Protein AF-0000000069194574 (afdb_homodimer)

Radius of gyration: 30.0 Å; Cα contacts (8 Å, |Δi|>4): 817; chains: 2; bounding box: 83×85×66 Å

InterPro domains:
  IPR000195 Rab-GAP-TBC domain [PF00566] (133-353)
  IPR000195 Rab-GAP-TBC domain [PS50086] (54-331)
  IPR000195 Rab-GAP-TBC domain [SM00164] (48-356)
  IPR035969 Rab-GAP-TBC domain superfamily [SSF47923] (28-289)
  IPR035969 Rab-GAP-TBC domain superfamily [SSF47923] (267-379)

Structure (mmCIF, N/CA/C/O backbone):
data_AF-0000000069194574-model_v1
#
loop_
_entity.id
_entity.type
_entity.pdbx_description
1 polymer 'Chromosome undetermined scaffold_12, whole genome shotgun sequence'
#
loop_
_atom_site.group_PDB
_atom_site.id
_atom_site.type_symbol
_atom_site.label_atom_id
_atom_site.label_alt_id
_atom_site.label_comp_id
_atom_site.label_asym_id
_atom_site.label_entity_id
_atom_site.label_seq_id
_atom_site.pdbx_PDB_ins_code
_atom_site.Cartn_x
_atom_site.Cartn_y
_atom_site.Cartn_z
_atom_site.occupancy
_atom_site.B_iso_or_equiv
_atom_site.auth_seq_id
_atom_site.auth_comp_id
_atom_site.auth_asym_id
_atom_site.auth_atom_id
_atom_site.pdbx_PDB_model_num
ATOM 1 N N . MET A 1 1 ? 27.797 -35.656 -23.984 1 40.84 1 MET A N 1
ATOM 2 C CA . MET A 1 1 ? 26.359 -35.844 -23.844 1 40.84 1 MET A CA 1
ATOM 3 C C . MET A 1 1 ? 25.844 -35.219 -22.547 1 40.84 1 MET A C 1
ATOM 5 O O . MET A 1 1 ? 26.391 -35.5 -21.469 1 40.84 1 MET A O 1
ATOM 9 N N . GLU A 1 2 ? 25.234 -34.125 -22.578 1 57.44 2 GLU A N 1
ATOM 10 C CA . GLU A 1 2 ? 24.891 -33.406 -21.359 1 57.44 2 GLU A CA 1
ATOM 11 C C . GLU A 1 2 ? 24.094 -34.312 -20.406 1 57.44 2 GLU A C 1
ATOM 13 O O . GLU A 1 2 ? 23.188 -35.031 -20.828 1 57.44 2 GLU A O 1
ATOM 18 N N . SER A 1 3 ? 24.688 -34.656 -19.375 1 69.81 3 SER A N 1
ATOM 19 C CA . SER A 1 3 ? 24.141 -35.562 -18.375 1 69.81 3 SER A CA 1
ATOM 20 C C . SER A 1 3 ? 22.766 -35.125 -17.906 1 69.81 3 SER A C 1
ATOM 22 O O . SER A 1 3 ? 22.469 -33.906 -17.922 1 69.81 3 SER A O 1
ATOM 24 N N . LEU A 1 4 ? 21.891 -36.125 -17.906 1 79.75 4 LEU A N 1
ATOM 25 C CA . LEU A 1 4 ? 20.531 -35.906 -17.453 1 79.75 4 LEU A CA 1
ATOM 26 C C . LEU A 1 4 ? 20.516 -35.281 -16.047 1 79.75 4 LEU A C 1
ATOM 28 O O . LEU A 1 4 ? 21.359 -35.625 -15.219 1 79.75 4 LEU A O 1
ATOM 32 N N . PHE A 1 5 ? 19.688 -34.312 -15.906 1 86.44 5 PHE A N 1
ATOM 33 C CA . PHE A 1 5 ? 19.484 -33.75 -14.578 1 86.44 5 PHE A CA 1
ATOM 34 C C . PHE A 1 5 ? 19.141 -34.844 -13.578 1 86.44 5 PHE A C 1
ATOM 36 O O . PHE A 1 5 ? 18.234 -35.656 -13.82 1 86.44 5 PHE A O 1
ATOM 43 N N . SER A 1 6 ? 19.859 -34.906 -12.586 1 87.88 6 SER A N 1
ATOM 44 C CA . SER A 1 6 ? 19.719 -36 -11.625 1 87.88 6 SER A CA 1
ATOM 45 C C . SER A 1 6 ? 18.484 -35.781 -10.734 1 87.88 6 SER A C 1
ATOM 47 O O . SER A 1 6 ? 18.234 -34.688 -10.258 1 87.88 6 SER A O 1
ATOM 49 N N . LEU A 1 7 ? 17.719 -36.906 -10.539 1 92.56 7 LEU A N 1
ATOM 50 C CA . LEU A 1 7 ? 16.562 -36.875 -9.656 1 92.56 7 LEU A CA 1
ATOM 51 C C . LEU A 1 7 ? 16.859 -37.594 -8.344 1 92.56 7 LEU A C 1
ATOM 53 O O . LEU A 1 7 ? 15.953 -37.906 -7.59 1 92.56 7 LEU A O 1
ATOM 57 N N . GLU A 1 8 ? 18.141 -37.75 -8.055 1 91.12 8 GLU A N 1
ATOM 58 C CA . GLU A 1 8 ? 18.578 -38.531 -6.902 1 91.12 8 GLU A CA 1
ATOM 59 C C . GLU A 1 8 ? 18.109 -37.906 -5.598 1 91.12 8 GLU A C 1
ATOM 61 O O . GLU A 1 8 ? 17.797 -38.625 -4.637 1 91.12 8 GLU A O 1
ATOM 66 N N . TYR A 1 9 ? 18.047 -36.625 -5.562 1 91.56 9 TYR A N 1
ATOM 67 C CA . TYR A 1 9 ? 17.656 -35.938 -4.336 1 91.56 9 TYR A CA 1
ATOM 68 C C . TYR A 1 9 ? 16.203 -36.25 -3.986 1 91.56 9 TYR A C 1
ATOM 70 O O . TYR A 1 9 ? 15.828 -36.25 -2.811 1 91.56 9 TYR A O 1
ATOM 78 N N . LEU A 1 10 ? 15.336 -36.531 -4.973 1 93.81 10 LEU A N 1
ATOM 79 C CA . LEU A 1 10 ? 13.945 -36.906 -4.75 1 93.81 10 LEU A CA 1
ATOM 80 C C . LEU A 1 10 ? 13.828 -38.375 -4.371 1 93.81 10 LEU A C 1
ATOM 82 O O . LEU A 1 10 ? 13.109 -38.75 -3.436 1 93.81 10 LEU A O 1
ATOM 86 N N . ILE A 1 11 ? 14.594 -39.188 -5.098 1 93.5 11 ILE A N 1
ATOM 87 C CA . ILE A 1 11 ? 14.555 -40.625 -4.902 1 93.5 11 ILE A CA 1
ATOM 88 C C . ILE A 1 11 ? 15.055 -40.969 -3.498 1 93.5 11 ILE A C 1
ATOM 90 O O . ILE A 1 11 ? 14.508 -41.844 -2.84 1 93.5 11 ILE A O 1
ATOM 94 N N . GLN A 1 12 ? 16.031 -40.281 -3.078 1 93.38 12 GLN A N 1
ATOM 95 C CA . GLN A 1 12 ? 16.578 -40.5 -1.747 1 93.38 12 GLN A CA 1
ATOM 96 C C . GLN A 1 12 ? 15.547 -40.219 -0.664 1 93.38 12 GLN A C 1
ATOM 98 O O . GLN A 1 12 ? 15.469 -40.938 0.334 1 93.38 12 GLN A O 1
ATOM 103 N N . GLN A 1 13 ? 14.781 -39.156 -0.83 1 93.75 13 GLN A N 1
ATOM 104 C CA . GLN A 1 13 ? 13.734 -38.844 0.132 1 93.75 13 GLN A CA 1
ATOM 105 C C . GLN A 1 13 ? 12.656 -39.906 0.159 1 93.75 13 GLN A C 1
ATOM 107 O O . GLN A 1 13 ? 12.133 -40.25 1.224 1 93.75 13 GLN A O 1
ATOM 112 N N . LEU A 1 14 ? 12.297 -40.406 -1.01 1 92.31 14 LEU A N 1
ATOM 113 C CA . LEU A 1 14 ? 11.289 -41.438 -1.124 1 92.31 14 LEU A CA 1
ATOM 114 C C . LEU A 1 14 ? 11.711 -42.688 -0.363 1 92.31 14 LEU A C 1
ATOM 116 O O . LEU A 1 14 ? 10.883 -43.375 0.26 1 92.31 14 LEU A O 1
ATOM 120 N N . ASN A 1 15 ? 12.953 -42.906 -0.351 1 91.38 15 ASN A N 1
ATOM 121 C CA . ASN A 1 15 ? 13.469 -44.156 0.242 1 91.38 15 ASN A CA 1
ATOM 122 C C . ASN A 1 15 ? 13.734 -43.969 1.735 1 91.38 15 ASN A C 1
ATOM 124 O O . ASN A 1 15 ? 13.797 -44.969 2.473 1 91.38 15 ASN A O 1
ATOM 128 N N . THR A 1 16 ? 13.922 -42.781 2.221 1 91.81 16 THR A N 1
ATOM 129 C CA . THR A 1 16 ? 14.344 -42.594 3.6 1 91.81 16 THR A CA 1
ATOM 130 C C . THR A 1 16 ? 13.164 -42.156 4.473 1 91.81 16 THR A C 1
ATOM 132 O O . THR A 1 16 ? 13.148 -42.438 5.676 1 91.81 16 THR A O 1
ATOM 135 N N . LYS A 1 17 ? 12.188 -41.562 3.934 1 90.88 17 LYS A N 1
ATOM 136 C CA . LYS A 1 17 ? 11.062 -41.031 4.715 1 90.88 17 LYS A CA 1
ATOM 137 C C . LYS A 1 17 ? 9.914 -42.031 4.742 1 90.88 17 LYS A C 1
ATOM 139 O O . LYS A 1 17 ? 9.656 -42.719 3.752 1 90.88 17 LYS A O 1
ATOM 144 N N . PRO A 1 18 ? 9.32 -42.156 5.895 1 91.12 18 PRO A N 1
ATOM 145 C CA . PRO A 1 18 ? 8.117 -43 5.961 1 91.12 18 PRO A CA 1
ATOM 146 C C . PRO A 1 18 ? 6.906 -42.344 5.293 1 91.12 18 PRO A C 1
ATOM 148 O O . PRO A 1 18 ? 6.387 -41.344 5.785 1 91.12 18 PRO A O 1
ATOM 151 N N . ILE A 1 19 ? 6.559 -42.844 4.156 1 92.5 19 ILE A N 1
ATOM 152 C CA . ILE A 1 19 ? 5.445 -42.312 3.381 1 92.5 19 ILE A CA 1
ATOM 153 C C . ILE A 1 19 ? 4.34 -43.344 3.268 1 92.5 19 ILE A C 1
ATOM 155 O O . ILE A 1 19 ? 4.617 -44.531 3.1 1 92.5 19 ILE A O 1
ATOM 159 N N . ALA A 1 20 ? 3.102 -42.875 3.438 1 89.5 20 ALA A N 1
ATOM 160 C CA . ALA A 1 20 ? 1.942 -43.75 3.324 1 89.5 20 ALA A CA 1
ATOM 161 C C . ALA A 1 20 ? 1.9 -44.438 1.96 1 89.5 20 ALA A C 1
ATOM 163 O O . ALA A 1 20 ? 2.316 -43.844 0.956 1 89.5 20 ALA A O 1
ATOM 164 N N . GLY A 1 21 ? 1.299 -45.594 1.903 1 86.94 21 GLY A N 1
ATOM 165 C CA . GLY A 1 21 ? 1.332 -46.438 0.724 1 86.94 21 GLY A CA 1
ATOM 166 C C . GLY A 1 21 ? 0.741 -45.781 -0.506 1 86.94 21 GLY A C 1
ATOM 167 O O . GLY A 1 21 ? 1.364 -45.781 -1.569 1 86.94 21 GLY A O 1
ATOM 168 N N . ASN A 1 22 ? -0.413 -45.25 -0.417 1 89.19 22 ASN A N 1
ATOM 169 C CA . ASN A 1 22 ? -1.075 -44.625 -1.559 1 89.19 22 ASN A CA 1
ATOM 170 C C . ASN A 1 22 ? -0.296 -43.406 -2.066 1 89.19 22 ASN A C 1
ATOM 172 O O . ASN A 1 22 ? -0.173 -43.219 -3.275 1 89.19 22 ASN A O 1
ATOM 176 N N . THR A 1 23 ? 0.214 -42.688 -1.137 1 93.06 23 THR A N 1
ATOM 177 C CA . THR A 1 23 ? 1.013 -41.5 -1.486 1 93.06 23 THR A CA 1
ATOM 178 C C . THR A 1 23 ? 2.334 -41.938 -2.127 1 93.06 23 THR A C 1
ATOM 180 O O . THR A 1 23 ? 2.799 -41.281 -3.074 1 93.06 23 THR A O 1
ATOM 183 N N . ARG A 1 24 ? 2.893 -43 -1.628 1 94.19 24 ARG A N 1
ATOM 184 C CA . ARG A 1 24 ? 4.145 -43.5 -2.176 1 94.19 24 ARG A CA 1
ATOM 185 C C . ARG A 1 24 ? 3.971 -43.938 -3.627 1 94.19 24 ARG A C 1
ATOM 187 O O . ARG A 1 24 ? 4.82 -43.656 -4.473 1 94.19 24 ARG A O 1
ATOM 194 N N . SER A 1 25 ? 2.877 -44.594 -3.832 1 94.62 25 SER A N 1
ATOM 195 C CA . SER A 1 25 ? 2.592 -45.062 -5.191 1 94.62 25 SER A CA 1
ATOM 196 C C . SER A 1 25 ? 2.457 -43.875 -6.145 1 94.62 25 SER A C 1
ATOM 198 O O . SER A 1 25 ? 2.926 -43.938 -7.285 1 94.62 25 SER A O 1
ATOM 200 N N . SER A 1 26 ? 1.81 -42.875 -5.688 1 95.31 26 SER A N 1
ATOM 201 C CA . SER A 1 26 ? 1.639 -41.656 -6.5 1 95.31 26 SER A CA 1
ATOM 202 C C . SER A 1 26 ? 2.98 -41 -6.801 1 95.31 26 SER A C 1
ATOM 204 O O . SER A 1 26 ? 3.238 -40.594 -7.938 1 95.31 26 SER A O 1
ATOM 206 N N . ILE A 1 27 ? 3.795 -40.938 -5.828 1 96.62 27 ILE A N 1
ATOM 207 C CA . ILE A 1 27 ? 5.109 -40.344 -5.98 1 96.62 27 ILE A CA 1
ATOM 208 C C . ILE A 1 27 ? 5.941 -41.125 -6.977 1 96.62 27 ILE A C 1
ATOM 210 O O . ILE A 1 27 ? 6.637 -40.562 -7.82 1 96.62 27 ILE A O 1
ATOM 214 N N . GLU A 1 28 ? 5.836 -42.438 -6.871 1 96.25 28 GLU A N 1
ATOM 215 C CA . GLU A 1 28 ? 6.574 -43.281 -7.781 1 96.25 28 GLU A CA 1
ATOM 216 C C . GLU A 1 28 ? 6.133 -43.062 -9.227 1 96.25 28 GLU A C 1
ATOM 218 O O . GLU A 1 28 ? 6.953 -43.125 -10.148 1 96.25 28 GLU A O 1
ATOM 223 N N . LYS A 1 29 ? 4.879 -42.875 -9.375 1 96.81 29 LYS A N 1
ATOM 224 C CA . LYS A 1 29 ? 4.367 -42.594 -10.711 1 96.81 29 LYS A CA 1
ATOM 225 C C . LYS A 1 29 ? 4.941 -41.281 -11.258 1 96.81 29 LYS A C 1
ATOM 227 O O . LYS A 1 29 ? 5.309 -41.219 -12.438 1 96.81 29 LYS A O 1
ATOM 232 N N . PHE A 1 30 ? 4.992 -40.25 -10.43 1 97.44 30 PHE A N 1
ATOM 233 C CA . PHE A 1 30 ? 5.59 -39 -10.836 1 97.44 30 PHE A CA 1
ATOM 234 C C . PHE A 1 30 ? 7.043 -39.188 -11.25 1 97.44 30 PHE A C 1
ATOM 236 O O . PHE A 1 30 ? 7.469 -38.688 -12.297 1 97.44 30 PHE A O 1
ATOM 243 N N . LEU A 1 31 ? 7.781 -39.938 -10.422 1 96.38 31 LEU A N 1
ATOM 244 C CA . LEU A 1 31 ? 9.211 -40.125 -10.648 1 96.38 31 LEU A CA 1
ATOM 245 C C . LEU A 1 31 ? 9.445 -40.938 -11.914 1 96.38 31 LEU A C 1
ATOM 247 O O . LEU A 1 31 ? 10.438 -40.719 -12.625 1 96.38 31 LEU A O 1
ATOM 251 N N . GLU A 1 32 ? 8.555 -41.875 -12.141 1 96.31 32 GLU A N 1
ATOM 252 C CA . GLU A 1 32 ? 8.664 -42.656 -13.359 1 96.31 32 GLU A CA 1
ATOM 253 C C . GLU A 1 32 ? 8.531 -41.781 -14.602 1 96.31 32 GLU A C 1
ATOM 255 O O . GLU A 1 32 ? 9.273 -41.969 -15.57 1 96.31 32 GLU A O 1
ATOM 260 N N . ILE A 1 33 ? 7.605 -40.875 -14.57 1 96.88 33 ILE A N 1
ATOM 261 C CA . ILE A 1 33 ? 7.387 -39.969 -15.688 1 96.88 33 ILE A CA 1
ATOM 262 C C . ILE A 1 33 ? 8.578 -39.031 -15.82 1 96.88 33 ILE A C 1
ATOM 264 O O . ILE A 1 33 ? 9.07 -38.781 -16.922 1 96.88 33 ILE A O 1
ATOM 268 N N . LEU A 1 34 ? 9.094 -38.5 -14.711 1 95.94 34 LEU A N 1
ATOM 269 C CA . LEU A 1 34 ? 10.141 -37.5 -14.688 1 95.94 34 LEU A CA 1
ATOM 270 C C . LEU A 1 34 ? 11.5 -38.094 -15.023 1 95.94 34 LEU A C 1
ATOM 272 O O . LEU A 1 34 ? 12.422 -37.375 -15.406 1 95.94 34 LEU A O 1
ATOM 276 N N . ASP A 1 35 ? 11.641 -39.375 -14.844 1 93.94 35 ASP A N 1
ATOM 277 C CA . ASP A 1 35 ? 12.922 -40.031 -15.039 1 93.94 35 ASP A CA 1
ATOM 278 C C . ASP A 1 35 ? 13.195 -40.281 -16.516 1 93.94 35 ASP A C 1
ATOM 280 O O . ASP A 1 35 ? 14.32 -40.625 -16.906 1 93.94 35 ASP A O 1
ATOM 284 N N . LYS A 1 36 ? 12.273 -40.031 -17.328 1 94.19 36 LYS A N 1
ATOM 285 C CA . LYS A 1 36 ? 12.469 -40.219 -18.766 1 94.19 36 LYS A CA 1
ATOM 286 C C . LYS A 1 36 ? 13.281 -39.062 -19.359 1 94.19 36 LYS A C 1
ATOM 288 O O . LYS A 1 36 ? 13.195 -37.938 -18.875 1 94.19 36 LYS A O 1
ATOM 293 N N . PRO A 1 37 ? 14.062 -39.406 -20.391 1 93.44 37 PRO A N 1
ATOM 294 C CA . PRO A 1 37 ? 14.828 -38.344 -21.031 1 93.44 37 PRO A CA 1
ATOM 295 C C . PRO A 1 37 ? 13.93 -37.281 -21.656 1 93.44 37 PRO A C 1
ATOM 297 O O . PRO A 1 37 ? 14.242 -36.062 -21.578 1 93.44 37 PRO A O 1
ATOM 300 N N . LYS A 1 38 ? 12.898 -37.719 -22.234 1 95.12 38 LYS A N 1
ATOM 301 C CA . LYS A 1 38 ? 11.859 -36.812 -22.719 1 95.12 38 LYS A CA 1
ATOM 302 C C . LYS A 1 38 ? 10.555 -37 -21.953 1 95.12 38 LYS A C 1
ATOM 304 O O . LYS A 1 38 ? 9.883 -38.031 -22.125 1 95.12 38 LYS A O 1
ATOM 309 N N . ILE A 1 39 ? 10.203 -36 -21.281 1 96.44 39 ILE A N 1
ATOM 310 C CA . ILE A 1 39 ? 9.07 -36.125 -20.375 1 96.44 39 ILE A CA 1
ATOM 311 C C . ILE A 1 39 ? 7.766 -36 -21.156 1 96.44 39 ILE A C 1
ATOM 313 O O . ILE A 1 39 ? 7.629 -35.094 -22.016 1 96.44 39 ILE A O 1
ATOM 317 N N . ASN A 1 40 ? 6.867 -36.875 -20.938 1 96.56 40 ASN A N 1
ATOM 318 C CA . ASN A 1 40 ? 5.512 -36.781 -21.469 1 96.56 40 ASN A CA 1
ATOM 319 C C . ASN A 1 40 ? 4.656 -35.812 -20.656 1 96.56 40 ASN A C 1
ATOM 321 O O . ASN A 1 40 ? 4.062 -36.219 -19.656 1 96.56 40 ASN A O 1
ATOM 325 N N . LEU A 1 41 ? 4.473 -34.688 -21.141 1 96.38 41 LEU A N 1
ATOM 326 C CA . LEU A 1 41 ? 3.787 -33.625 -20.406 1 96.38 41 LEU A CA 1
ATOM 327 C C . LEU A 1 41 ? 2.311 -33.969 -20.219 1 96.38 41 LEU A C 1
ATOM 329 O O . LEU A 1 41 ? 1.703 -33.562 -19.219 1 96.38 41 LEU A O 1
ATOM 333 N N . ASN A 1 42 ? 1.74 -34.656 -21.141 1 96.06 42 ASN A N 1
ATOM 334 C CA . ASN A 1 42 ? 0.336 -35.031 -21.016 1 96.06 42 ASN A CA 1
ATOM 335 C C . ASN A 1 42 ? 0.107 -35.969 -19.828 1 96.06 42 ASN A C 1
ATOM 337 O O . ASN A 1 42 ? -0.859 -35.812 -19.078 1 96.06 42 ASN A O 1
ATOM 341 N N . GLU A 1 43 ? 0.996 -36.875 -19.75 1 96.62 43 GLU A N 1
ATOM 342 C CA . GLU A 1 43 ? 0.902 -37.812 -18.609 1 96.62 43 GLU A CA 1
ATOM 343 C C . GLU A 1 43 ? 1.14 -37.062 -17.297 1 96.62 43 GLU A C 1
ATOM 345 O O . GLU A 1 43 ? 0.49 -37.375 -16.281 1 96.62 43 GLU A O 1
ATOM 350 N N . LEU A 1 44 ? 2.059 -36.188 -17.312 1 97.69 44 LEU A N 1
ATOM 351 C CA . LEU A 1 44 ? 2.363 -35.438 -16.125 1 97.69 44 LEU A CA 1
ATOM 352 C C . LEU A 1 44 ? 1.169 -34.562 -15.703 1 97.69 44 LEU A C 1
ATOM 354 O O . LEU A 1 44 ? 0.858 -34.469 -14.516 1 97.69 44 LEU A O 1
ATOM 358 N N . LYS A 1 45 ? 0.515 -33.969 -16.672 1 97.19 45 LYS A N 1
ATOM 359 C CA . LYS A 1 45 ? -0.668 -33.156 -16.422 1 97.19 45 LYS A CA 1
ATOM 360 C C . LYS A 1 45 ? -1.786 -33.969 -15.797 1 97.19 45 LYS A C 1
ATOM 362 O O . LYS A 1 45 ? -2.408 -33.562 -14.812 1 97.19 45 LYS A O 1
ATOM 367 N N . LYS A 1 46 ? -1.994 -35.125 -16.328 1 95.56 46 LYS A N 1
ATOM 368 C CA . LYS A 1 46 ? -3.043 -36 -15.828 1 95.56 46 LYS A CA 1
ATOM 369 C C . LYS A 1 46 ? -2.789 -36.375 -14.367 1 95.56 46 LYS A C 1
ATOM 371 O O . LYS A 1 46 ? -3.711 -36.375 -13.555 1 95.56 46 LYS A O 1
ATOM 376 N N . LEU A 1 47 ? -1.593 -36.688 -14.125 1 96.06 47 LEU A N 1
ATOM 377 C CA . LEU A 1 47 ? -1.236 -37.094 -12.773 1 96.06 47 LEU A CA 1
ATOM 378 C C . LEU A 1 47 ? -1.326 -35.906 -11.812 1 96.06 47 LEU A C 1
ATOM 380 O O . LEU A 1 47 ? -1.777 -36.031 -10.68 1 96.06 47 LEU A O 1
ATOM 384 N N . SER A 1 48 ? -0.872 -34.719 -12.219 1 97.19 48 SER A N 1
ATOM 385 C CA . SER A 1 48 ? -0.829 -33.531 -11.383 1 97.19 48 SER A CA 1
ATOM 386 C C . SER A 1 48 ? -2.232 -33.031 -11.07 1 97.19 48 SER A C 1
ATOM 388 O O . SER A 1 48 ? -2.447 -32.375 -10.055 1 97.19 48 SER A O 1
ATOM 390 N N . ASN A 1 49 ? -3.174 -33.281 -11.977 1 94.94 49 ASN A N 1
ATOM 391 C CA . ASN A 1 49 ? -4.555 -32.875 -11.781 1 94.94 49 ASN A CA 1
ATOM 392 C C . ASN A 1 49 ? -5.125 -33.406 -10.469 1 94.94 49 ASN A C 1
ATOM 394 O O . ASN A 1 49 ? -6.031 -32.812 -9.891 1 94.94 49 ASN A O 1
ATOM 398 N N . GLN A 1 50 ? -4.543 -34.5 -10.023 1 90.31 50 GLN A N 1
ATOM 399 C CA . GLN A 1 50 ? -5.012 -35.125 -8.789 1 90.31 50 GLN A CA 1
ATOM 400 C C . GLN A 1 50 ? -4.27 -34.562 -7.574 1 90.31 50 GLN A C 1
ATOM 402 O O . GLN A 1 50 ? -4.602 -34.906 -6.434 1 90.31 50 GLN A O 1
ATOM 407 N N . GLY A 1 51 ? -3.346 -33.781 -7.812 1 94.56 51 GLY A N 1
ATOM 408 C CA . GLY A 1 51 ? -2.547 -33.219 -6.734 1 94.56 51 GLY A CA 1
ATOM 409 C C . GLY A 1 51 ? -1.137 -33.75 -6.684 1 94.56 51 GLY A C 1
ATOM 410 O O . GLY A 1 51 ? -0.919 -34.938 -6.98 1 94.56 51 GLY A O 1
ATOM 411 N N . VAL A 1 52 ? -0.203 -32.969 -6.336 1 97.25 52 VAL A N 1
ATOM 412 C CA . VAL A 1 52 ? 1.186 -33.375 -6.164 1 97.25 52 VAL A CA 1
ATOM 413 C C . VAL A 1 52 ? 1.48 -33.594 -4.68 1 97.25 52 VAL A C 1
ATOM 415 O O . VAL A 1 52 ? 1.275 -32.688 -3.863 1 97.25 52 VAL A O 1
ATOM 418 N N . PRO A 1 53 ? 1.915 -34.75 -4.352 1 95.44 53 PRO A N 1
ATOM 419 C CA . PRO A 1 53 ? 2.188 -35.031 -2.939 1 95.44 53 PRO A CA 1
ATOM 420 C C . PRO A 1 53 ? 3.248 -34.094 -2.352 1 95.44 53 PRO A C 1
ATOM 422 O O . PRO A 1 53 ? 4.242 -33.812 -3.016 1 95.44 53 PRO A O 1
ATOM 425 N N . ASP A 1 54 ? 3.059 -33.688 -1.123 1 92.69 54 ASP A N 1
ATOM 426 C CA . ASP A 1 54 ? 3.945 -32.75 -0.454 1 92.69 54 ASP A CA 1
ATOM 427 C C . ASP A 1 54 ? 4.98 -33.469 0.404 1 92.69 54 ASP A C 1
ATOM 429 O O . ASP A 1 54 ? 5.879 -32.844 0.967 1 92.69 54 ASP A O 1
ATOM 433 N N . ASP A 1 55 ? 4.922 -34.719 0.413 1 92.81 55 ASP A N 1
ATOM 434 C CA . ASP A 1 55 ? 5.777 -35.531 1.281 1 92.81 55 ASP A CA 1
ATOM 435 C C . ASP A 1 55 ? 7.234 -35.469 0.833 1 92.81 55 ASP A C 1
ATOM 437 O O . ASP A 1 55 ? 8.148 -35.625 1.646 1 92.81 55 ASP A O 1
ATOM 441 N N . ILE A 1 56 ? 7.371 -35.281 -0.424 1 93.25 56 ILE A N 1
ATOM 442 C CA . ILE A 1 56 ? 8.719 -35.125 -0.961 1 93.25 56 ILE A CA 1
ATOM 443 C C . ILE A 1 56 ? 8.977 -33.688 -1.346 1 93.25 56 ILE A C 1
ATOM 445 O O . ILE A 1 56 ? 8.32 -33.156 -2.242 1 93.25 56 ILE A O 1
ATOM 449 N N . LYS A 1 57 ? 10 -33.156 -0.706 1 93.12 57 LYS A N 1
ATOM 450 C CA . LYS A 1 57 ? 10.328 -31.75 -0.975 1 93.12 57 LYS A CA 1
ATOM 451 C C . LYS A 1 57 ? 11.016 -31.609 -2.328 1 93.12 57 LYS A C 1
ATOM 453 O O . LYS A 1 57 ? 11.961 -32.344 -2.633 1 93.12 57 LYS A O 1
ATOM 458 N N . GLY A 1 58 ? 10.469 -30.766 -3.117 1 94.81 58 GLY A N 1
ATOM 459 C CA . GLY A 1 58 ? 11.078 -30.5 -4.414 1 94.81 58 GLY A CA 1
ATOM 460 C C . GLY A 1 58 ? 10.281 -31.062 -5.57 1 94.81 58 GLY A C 1
ATOM 461 O O . GLY A 1 58 ? 10.461 -30.641 -6.719 1 94.81 58 GLY A O 1
ATOM 462 N N . LEU A 1 59 ? 9.492 -32.094 -5.273 1 96.81 59 LEU A N 1
ATOM 463 C CA . LEU A 1 59 ? 8.711 -32.719 -6.34 1 96.81 59 LEU A CA 1
ATOM 464 C C . LEU A 1 59 ? 7.777 -31.703 -6.988 1 96.81 59 LEU A C 1
ATOM 466 O O . LEU A 1 59 ? 7.77 -31.562 -8.211 1 96.81 59 LEU A O 1
ATOM 470 N N . ARG A 1 60 ? 6.996 -30.984 -6.191 1 97.5 60 ARG A N 1
ATOM 471 C CA . ARG A 1 60 ? 6.059 -29.984 -6.703 1 97.5 60 ARG A CA 1
ATOM 472 C C . ARG A 1 60 ? 6.789 -28.891 -7.465 1 97.5 60 ARG A C 1
ATOM 474 O O . ARG A 1 60 ? 6.297 -28.406 -8.484 1 97.5 60 ARG A O 1
ATOM 481 N N . SER A 1 61 ? 7.922 -28.453 -6.945 1 97.25 61 SER A N 1
ATOM 482 C CA . SER A 1 61 ? 8.742 -27.438 -7.605 1 97.25 61 SER A CA 1
ATOM 483 C C . SER A 1 61 ? 9.07 -27.844 -9.039 1 97.25 61 SER A C 1
ATOM 485 O O . SER A 1 61 ? 8.883 -27.062 -9.969 1 97.25 61 SER A O 1
ATOM 487 N N . LEU A 1 62 ? 9.531 -29.031 -9.156 1 96.69 62 LEU A N 1
ATOM 488 C CA . LEU A 1 62 ? 9.906 -29.547 -10.469 1 96.69 62 LEU A CA 1
ATOM 489 C C . LEU A 1 62 ? 8.68 -29.672 -11.375 1 96.69 62 LEU A C 1
ATOM 491 O O . LEU A 1 62 ? 8.727 -29.281 -12.539 1 96.69 62 LEU A O 1
ATOM 495 N N . VAL A 1 63 ? 7.617 -30.203 -10.852 1 97.88 63 VAL A N 1
ATOM 496 C CA . VAL A 1 63 ? 6.387 -30.422 -11.609 1 97.88 63 VAL A CA 1
ATOM 497 C C . VAL A 1 63 ? 5.852 -29.078 -12.109 1 97.88 63 VAL A C 1
ATOM 499 O O . VAL A 1 63 ? 5.508 -28.938 -13.289 1 97.88 63 VAL A O 1
ATOM 502 N N . TRP A 1 64 ? 5.812 -28.031 -11.258 1 98.19 64 TRP A N 1
ATOM 503 C CA . TRP A 1 64 ? 5.305 -26.719 -11.641 1 98.19 64 TRP A CA 1
ATOM 504 C C . TRP A 1 64 ? 6.176 -26.094 -12.719 1 98.19 64 TRP A C 1
ATOM 506 O O . TRP A 1 64 ? 5.664 -25.484 -13.664 1 98.19 64 TRP A O 1
ATOM 516 N N . LYS A 1 65 ? 7.461 -26.219 -12.602 1 97.62 65 LYS A N 1
ATOM 517 C CA . LYS A 1 65 ? 8.375 -25.672 -13.586 1 97.62 65 LYS A CA 1
ATOM 518 C C . LYS A 1 65 ? 8.148 -26.281 -14.961 1 97.62 65 LYS A C 1
ATOM 520 O O . LYS A 1 65 ? 8.289 -25.609 -15.984 1 97.62 65 LYS A O 1
ATOM 525 N N . LEU A 1 66 ? 7.785 -27.531 -14.953 1 97.56 66 LEU A N 1
ATOM 526 C CA . LEU A 1 66 ? 7.5 -28.219 -16.203 1 97.56 66 LEU A CA 1
ATOM 527 C C . LEU A 1 66 ? 6.137 -27.828 -16.75 1 97.56 66 LEU A C 1
ATOM 529 O O . LEU A 1 66 ? 6 -27.531 -17.938 1 97.56 66 LEU A O 1
ATOM 533 N N . LEU A 1 67 ? 5.156 -27.797 -15.914 1 97.06 67 LEU A N 1
ATOM 534 C CA . LEU A 1 67 ? 3.795 -27.5 -16.344 1 97.06 67 LEU A CA 1
ATOM 535 C C . LEU A 1 67 ? 3.684 -26.062 -16.844 1 97.06 67 LEU A C 1
ATOM 537 O O . LEU A 1 67 ? 2.871 -25.781 -17.734 1 97.06 67 LEU A O 1
ATOM 541 N N . LEU A 1 68 ? 4.504 -25.156 -16.328 1 96.06 68 LEU A N 1
ATOM 542 C CA . LEU A 1 68 ? 4.488 -23.75 -16.734 1 96.06 68 LEU A CA 1
ATOM 543 C C . LEU A 1 68 ? 5.332 -23.547 -17.984 1 96.06 68 LEU A C 1
ATOM 545 O O . LEU A 1 68 ? 5.301 -22.469 -18.594 1 96.06 68 LEU A O 1
ATOM 549 N N . GLY A 1 69 ? 6.078 -24.531 -18.359 1 94.69 69 GLY A N 1
ATOM 550 C CA . GLY A 1 69 ? 6.891 -24.438 -19.562 1 94.69 69 GLY A CA 1
ATOM 551 C C . GLY A 1 69 ? 8.227 -23.75 -19.328 1 94.69 69 GLY A C 1
ATOM 552 O O . GLY A 1 69 ? 8.898 -23.359 -20.281 1 94.69 69 GLY A O 1
ATOM 553 N N . TYR A 1 70 ? 8.523 -23.5 -18.062 1 96.38 70 TYR A N 1
ATOM 554 C CA . TYR A 1 70 ? 9.836 -22.969 -17.719 1 96.38 70 TYR A CA 1
ATOM 555 C C . TYR A 1 70 ? 10.945 -23.953 -18.078 1 96.38 70 TYR A C 1
ATOM 557 O O . TYR A 1 70 ? 11.945 -23.562 -18.703 1 96.38 70 TYR A O 1
ATOM 565 N N . LEU A 1 71 ? 10.781 -25.219 -17.656 1 96.75 71 LEU A N 1
ATOM 566 C CA . LEU A 1 71 ? 11.688 -26.281 -18.062 1 96.75 71 LEU A CA 1
ATOM 567 C C . LEU A 1 71 ? 11.141 -27.031 -19.281 1 96.75 71 LEU A C 1
ATOM 569 O O . LEU A 1 71 ? 9.953 -27.328 -19.344 1 96.75 71 LEU A O 1
ATOM 573 N N . PRO A 1 72 ? 12 -27.281 -20.234 1 96.38 72 PRO A N 1
ATOM 574 C CA . PRO A 1 72 ? 11.555 -28.062 -21.406 1 96.38 72 PRO A CA 1
ATOM 575 C C . PRO A 1 72 ? 11.328 -29.531 -21.078 1 96.38 72 PRO A C 1
ATOM 577 O O . PRO A 1 72 ? 11.805 -30.016 -20.047 1 96.38 72 PRO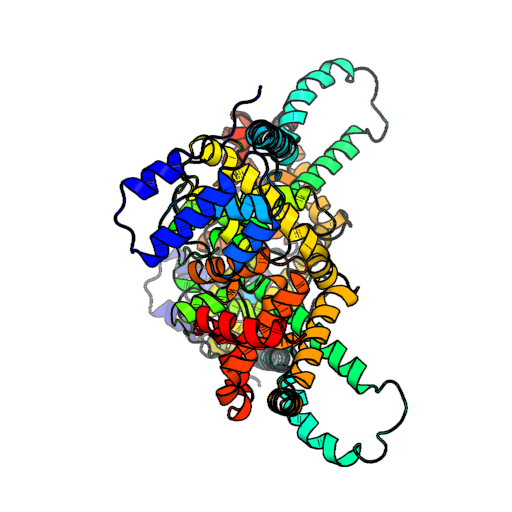 A O 1
ATOM 580 N N . ALA A 1 73 ? 10.602 -30.234 -21.969 1 96.19 73 ALA A N 1
ATOM 581 C CA . ALA A 1 73 ? 10.336 -31.656 -21.781 1 96.19 73 ALA A CA 1
ATOM 582 C C . ALA A 1 73 ? 11.625 -32.469 -21.875 1 96.19 73 ALA A C 1
ATOM 584 O O . ALA A 1 73 ? 11.727 -33.531 -21.281 1 96.19 73 ALA A O 1
ATOM 585 N N . ASP A 1 74 ? 12.609 -31.891 -22.594 1 95.44 74 ASP A N 1
ATOM 586 C CA . ASP A 1 74 ? 13.898 -32.562 -22.75 1 95.44 74 ASP A CA 1
ATOM 587 C C . ASP A 1 74 ? 14.781 -32.312 -21.516 1 95.44 74 ASP A C 1
ATOM 589 O O . ASP A 1 74 ? 15.344 -31.25 -21.344 1 95.44 74 ASP A O 1
ATOM 593 N N . ARG A 1 75 ? 14.969 -33.344 -20.75 1 94.31 75 ARG A N 1
ATOM 594 C CA . ARG A 1 75 ? 15.68 -33.25 -19.484 1 94.31 75 ARG A CA 1
ATOM 595 C C . ARG A 1 75 ? 17.141 -32.906 -19.688 1 94.31 75 ARG A C 1
ATOM 597 O O . ARG A 1 75 ? 17.812 -32.406 -18.781 1 94.31 75 ARG A O 1
ATOM 604 N N . THR A 1 76 ? 17.719 -33.156 -20.828 1 92.81 76 THR A N 1
ATOM 605 C CA . THR A 1 76 ? 19.125 -32.875 -21.109 1 92.81 76 THR A CA 1
ATOM 606 C C . THR A 1 76 ? 19.359 -31.359 -21.172 1 92.81 76 THR A C 1
ATOM 608 O O . THR A 1 76 ? 20.5 -30.906 -21.078 1 92.81 76 THR A O 1
ATOM 611 N N . LYS A 1 77 ? 18.312 -30.625 -21.281 1 95.06 77 LYS A N 1
ATOM 612 C CA . LYS A 1 77 ? 18.438 -29.188 -21.484 1 95.06 77 LYS A CA 1
ATOM 613 C C . LYS A 1 77 ? 18.188 -28.438 -20.172 1 95.06 77 LYS A C 1
ATOM 615 O O . LYS A 1 77 ? 18.297 -27.203 -20.125 1 95.06 77 LYS A O 1
ATOM 620 N N . TRP A 1 78 ? 17.891 -29.125 -19.125 1 95.12 78 TRP A N 1
ATOM 621 C CA . TRP A 1 78 ? 17.484 -28.5 -17.875 1 95.12 78 TRP A CA 1
ATOM 622 C C . TRP A 1 78 ? 18.625 -27.656 -17.297 1 95.12 78 TRP A C 1
ATOM 624 O O . TRP A 1 78 ? 18.422 -26.5 -16.938 1 95.12 78 TRP A O 1
ATOM 634 N N . ASN A 1 79 ? 19.812 -28.234 -17.188 1 93.56 79 ASN A N 1
ATOM 635 C CA . ASN A 1 79 ? 20.953 -27.531 -16.609 1 93.56 79 ASN A CA 1
ATOM 636 C C . ASN A 1 79 ? 21.281 -26.25 -17.375 1 93.56 79 ASN A C 1
ATOM 638 O O . ASN A 1 79 ? 21.5 -25.203 -16.766 1 93.56 79 ASN A O 1
ATOM 642 N N . SER A 1 80 ? 21.312 -26.406 -18.656 1 94.5 80 SER A N 1
ATOM 643 C CA . SER A 1 80 ? 21.641 -25.25 -19.484 1 94.5 80 SER A CA 1
ATOM 644 C C . SER A 1 80 ? 20.562 -24.188 -19.375 1 94.5 80 SER A C 1
ATOM 646 O O . SER A 1 80 ? 20.859 -22.984 -19.344 1 94.5 80 SER A O 1
ATOM 648 N N . THR A 1 81 ? 19.281 -24.578 -19.344 1 95.81 81 THR A N 1
ATOM 649 C CA . THR A 1 81 ? 18.156 -23.656 -19.234 1 95.81 81 THR A CA 1
ATOM 650 C C . THR A 1 81 ? 18.234 -22.891 -17.922 1 95.81 81 THR A C 1
ATOM 652 O O . THR A 1 81 ? 18.078 -21.656 -17.891 1 95.81 81 THR A O 1
ATOM 655 N N . ILE A 1 82 ? 18.484 -23.547 -16.859 1 95.69 82 ILE A N 1
ATOM 656 C CA . ILE A 1 82 ? 18.547 -22.953 -15.523 1 95.69 82 ILE A CA 1
ATOM 657 C C . ILE A 1 82 ? 19.688 -21.953 -15.445 1 95.69 82 ILE A C 1
ATOM 659 O O . ILE A 1 82 ? 19.516 -20.828 -14.977 1 95.69 82 ILE A O 1
ATOM 663 N N . LYS A 1 83 ? 20.844 -22.344 -15.906 1 95.12 83 LYS A N 1
ATOM 664 C CA . LYS A 1 83 ? 22.031 -21.469 -15.859 1 95.12 83 LYS A CA 1
ATOM 665 C C . LYS A 1 83 ? 21.812 -20.219 -16.688 1 95.12 83 LYS A C 1
ATOM 667 O O . LYS A 1 83 ? 22.172 -19.109 -16.266 1 95.12 83 LYS A O 1
ATOM 672 N N . THR A 1 84 ? 21.25 -20.438 -17.859 1 96.69 84 THR A N 1
ATOM 673 C CA . THR A 1 84 ? 20.969 -19.312 -18.734 1 96.69 84 THR A CA 1
ATOM 674 C C . THR A 1 84 ? 19.984 -18.344 -18.062 1 96.69 84 THR A C 1
ATOM 676 O O . THR A 1 84 ? 20.172 -17.125 -18.125 1 96.69 84 THR A O 1
ATOM 679 N N . ASN A 1 85 ? 18.969 -18.859 -17.5 1 96.69 85 ASN A N 1
ATOM 680 C CA . ASN A 1 85 ? 17.953 -18.031 -16.844 1 96.69 85 ASN A CA 1
ATOM 681 C C . ASN A 1 85 ? 18.547 -17.297 -15.641 1 96.69 85 ASN A C 1
ATOM 683 O O . ASN A 1 85 ? 18.172 -16.156 -15.367 1 96.69 85 ASN A O 1
ATOM 687 N N . ILE A 1 86 ? 19.469 -17.922 -14.906 1 96.44 86 ILE A N 1
ATOM 688 C CA . ILE A 1 86 ? 20.156 -17.25 -13.805 1 96.44 86 ILE A CA 1
ATOM 689 C C . ILE A 1 86 ? 20.922 -16.047 -14.328 1 96.44 86 ILE A C 1
ATOM 691 O O . ILE A 1 86 ? 20.828 -14.953 -13.758 1 96.44 86 ILE A O 1
ATOM 695 N N . GLU A 1 87 ? 21.562 -16.25 -15.398 1 96.62 87 GLU A N 1
ATOM 696 C CA . GLU A 1 87 ? 22.391 -15.188 -15.969 1 96.62 87 GLU A CA 1
ATOM 697 C C . GLU A 1 87 ? 21.531 -14.023 -16.469 1 96.62 87 GLU A C 1
ATOM 699 O O . GLU A 1 87 ? 21.859 -12.859 -16.234 1 96.62 87 GLU A O 1
ATOM 704 N N . ILE A 1 88 ? 20.484 -14.383 -17.125 1 97.25 88 ILE A N 1
ATOM 705 C CA . ILE A 1 88 ? 19.594 -13.352 -17.656 1 97.25 88 ILE A CA 1
ATOM 706 C C . ILE A 1 88 ? 19 -12.547 -16.5 1 97.25 88 ILE A C 1
ATOM 708 O O . ILE A 1 88 ? 18.969 -11.312 -16.562 1 97.25 88 ILE A O 1
ATOM 712 N N . TYR A 1 89 ? 18.547 -13.211 -15.508 1 96.75 89 TYR A N 1
ATOM 713 C CA . TYR A 1 89 ? 17.938 -12.539 -14.359 1 96.75 89 TYR A CA 1
ATOM 714 C C . TYR A 1 89 ? 18.953 -11.641 -13.656 1 96.75 89 TYR A C 1
ATOM 716 O O . TYR A 1 89 ? 18.609 -10.523 -13.25 1 96.75 89 TYR A O 1
ATOM 724 N N . GLU A 1 90 ? 20.141 -12.148 -13.477 1 94.62 90 GLU A N 1
ATOM 725 C CA . GLU A 1 90 ? 21.188 -11.344 -12.852 1 94.62 90 GLU A CA 1
ATOM 726 C C . GLU A 1 90 ? 21.469 -10.094 -13.672 1 94.62 90 GLU A C 1
ATOM 728 O O . GLU A 1 90 ? 21.75 -9.031 -13.109 1 94.62 90 GLU A O 1
ATOM 733 N N . GLN A 1 91 ? 21.422 -10.219 -14.922 1 95.31 91 GLN A N 1
ATOM 734 C CA . GLN A 1 91 ? 21.609 -9.062 -15.789 1 95.31 91 GLN A CA 1
ATOM 735 C C . GLN A 1 91 ? 20.484 -8.039 -15.586 1 95.31 91 GLN A C 1
ATOM 737 O O . GLN A 1 91 ? 20.734 -6.836 -15.555 1 95.31 91 GLN A O 1
ATOM 742 N N . PHE A 1 92 ? 19.266 -8.586 -15.484 1 95.31 92 PHE A N 1
ATOM 743 C CA . PHE A 1 92 ? 18.141 -7.691 -15.195 1 95.31 92 PHE A CA 1
ATOM 744 C C . PHE A 1 92 ? 18.375 -6.938 -13.891 1 95.31 92 PHE A C 1
ATOM 746 O O . PHE A 1 92 ? 18.188 -5.723 -13.828 1 95.31 92 PHE A O 1
ATOM 753 N N . CYS A 1 93 ? 18.797 -7.645 -12.852 1 93.62 93 CYS A N 1
ATOM 754 C CA . CYS A 1 93 ? 19.031 -7.039 -11.547 1 93.62 93 CYS A CA 1
ATOM 755 C C . CYS A 1 93 ? 20.109 -5.965 -11.633 1 93.62 93 CYS A C 1
ATOM 757 O O . CYS A 1 93 ? 19.938 -4.871 -11.094 1 93.62 93 CYS A O 1
ATOM 759 N N . ASN A 1 94 ? 21.125 -6.223 -12.352 1 90.62 94 ASN A N 1
ATOM 760 C CA . ASN A 1 94 ? 22.219 -5.277 -12.484 1 90.62 94 ASN A CA 1
ATOM 761 C C . ASN A 1 94 ? 21.797 -4.031 -13.266 1 90.62 94 ASN A C 1
ATOM 763 O O . ASN A 1 94 ? 22.188 -2.916 -12.914 1 90.62 94 ASN A O 1
ATOM 767 N N . ASP A 1 95 ? 20.984 -4.203 -14.211 1 89.12 95 ASP A N 1
ATOM 768 C CA . ASP A 1 95 ? 20.594 -3.105 -15.094 1 89.12 95 ASP A CA 1
ATOM 769 C C . ASP A 1 95 ? 19.516 -2.242 -14.438 1 89.12 95 ASP A C 1
ATOM 771 O O . ASP A 1 95 ? 19.516 -1.02 -14.594 1 89.12 95 ASP A O 1
ATOM 775 N N . LEU A 1 96 ? 18.688 -2.91 -13.703 1 89.38 96 LEU A N 1
ATOM 776 C CA . LEU A 1 96 ? 17.484 -2.195 -13.312 1 89.38 96 LEU A CA 1
ATOM 777 C C . LEU A 1 96 ? 17.562 -1.741 -11.859 1 89.38 96 LEU A C 1
ATOM 779 O O . LEU A 1 96 ? 16.875 -0.808 -11.453 1 89.38 96 LEU A O 1
ATOM 783 N N . ILE A 1 97 ? 18.234 -2.391 -11.023 1 84.12 97 ILE A N 1
ATOM 784 C CA . ILE A 1 97 ? 18.312 -2.02 -9.617 1 84.12 97 ILE A CA 1
ATOM 785 C C . ILE A 1 97 ? 19.562 -1.185 -9.375 1 84.12 97 ILE A C 1
ATOM 787 O O . ILE A 1 97 ? 19.516 -0.153 -8.703 1 84.12 97 ILE A O 1
ATOM 791 N N . LYS A 1 98 ? 20.625 -1.718 -9.773 1 64 98 LYS A N 1
ATOM 792 C CA . LYS A 1 98 ? 21.875 -0.997 -9.539 1 64 98 LYS A CA 1
ATOM 793 C C . LYS A 1 98 ? 21.875 0.346 -10.266 1 64 98 LYS A C 1
ATOM 795 O O . LYS A 1 98 ? 21.609 0.408 -11.469 1 64 98 LYS A O 1
ATOM 800 N N . SER A 1 99 ? 21.344 1.347 -9.516 1 54.28 99 SER A N 1
ATOM 801 C CA . SER A 1 99 ? 21.094 2.711 -9.969 1 54.28 99 SER A CA 1
ATOM 802 C C . SER A 1 99 ? 22.125 3.137 -11.016 1 54.28 99 SER A C 1
ATOM 804 O O . SER A 1 99 ? 23.297 2.793 -10.906 1 54.28 99 SER A O 1
ATOM 806 N N . LYS A 1 100 ? 21.516 3.506 -12.234 1 49.91 100 LYS A N 1
ATOM 807 C CA . LYS A 1 100 ? 22.25 4.359 -13.156 1 49.91 100 LYS A CA 1
ATOM 808 C C . LYS A 1 100 ? 23.062 5.414 -12.391 1 49.91 100 LYS A C 1
ATOM 810 O O . LYS A 1 100 ? 24.094 5.887 -12.883 1 49.91 100 LYS A O 1
ATOM 815 N N . LEU A 1 101 ? 22.422 5.852 -11.328 1 50.34 101 LEU A N 1
ATOM 816 C CA . LEU A 1 101 ? 23.141 6.887 -10.586 1 50.34 101 LEU A CA 1
ATOM 817 C C . LEU A 1 101 ? 24.531 6.406 -10.172 1 50.34 101 LEU A C 1
ATOM 819 O O . LEU A 1 101 ? 25.5 7.148 -10.281 1 50.34 101 LEU A O 1
ATOM 823 N N . GLN A 1 102 ? 24.531 5.117 -9.688 1 51.34 102 GLN A N 1
ATOM 824 C CA . GLN A 1 102 ? 25.859 4.656 -9.32 1 51.34 102 GLN A CA 1
ATOM 825 C C . GLN A 1 102 ? 26.766 4.559 -10.555 1 51.34 102 GLN A C 1
ATOM 827 O O . GLN A 1 102 ? 27.953 4.879 -10.484 1 51.34 102 GLN A O 1
ATOM 832 N N . LYS A 1 103 ? 26.109 4.055 -11.617 1 49.03 103 LYS A N 1
ATOM 833 C CA . LYS A 1 103 ? 26.938 3.93 -12.812 1 49.03 103 LYS A CA 1
ATOM 834 C C . LYS A 1 103 ? 27.344 5.301 -13.352 1 49.03 103 LYS A C 1
ATOM 836 O O . LYS A 1 103 ? 28.469 5.496 -13.789 1 49.03 103 LYS A O 1
ATOM 841 N N . GLN A 1 104 ? 26.375 6.16 -13.625 1 45.34 104 GLN A N 1
ATOM 842 C CA . GLN A 1 104 ? 26.75 7.453 -14.195 1 45.34 104 GLN A CA 1
ATOM 843 C C . GLN A 1 104 ? 27.75 8.18 -13.297 1 45.34 104 GLN A C 1
ATOM 845 O O . GLN A 1 104 ? 28.562 8.977 -13.773 1 45.34 104 GLN A O 1
ATOM 850 N N . MET A 1 105 ? 27.594 8.039 -11.961 1 43.44 105 MET A N 1
ATOM 851 C CA . MET A 1 105 ? 28.609 8.609 -11.086 1 43.44 105 MET A CA 1
ATOM 852 C C . MET A 1 105 ? 29.984 8.008 -11.391 1 43.44 105 MET A C 1
ATOM 854 O O . MET A 1 105 ? 31 8.703 -11.312 1 43.44 105 MET A O 1
ATOM 858 N N . THR A 1 106 ? 29.953 6.703 -11.617 1 41.16 106 THR A N 1
ATOM 859 C CA . THR A 1 106 ? 31.25 6.145 -11.984 1 41.16 106 THR A CA 1
ATOM 860 C C . THR A 1 106 ? 31.656 6.605 -13.375 1 41.16 106 THR A C 1
ATOM 862 O O . THR A 1 106 ? 32.844 6.832 -13.641 1 41.16 106 THR A O 1
ATOM 865 N N . GLU A 1 107 ? 30.719 6.711 -14.211 1 40.12 107 GLU A N 1
ATOM 866 C CA . GLU A 1 107 ? 31.156 7.078 -15.555 1 40.12 107 GLU A CA 1
ATOM 867 C C . GLU A 1 107 ? 31.344 8.586 -15.68 1 40.12 107 GLU A C 1
ATOM 869 O O . GLU A 1 107 ? 32.031 9.055 -16.594 1 40.12 107 GLU A O 1
ATOM 874 N N . SER A 1 108 ? 30.578 9.398 -15.023 1 37.34 108 SER A N 1
ATOM 875 C CA . SER A 1 108 ? 30.844 10.828 -15.172 1 37.34 108 SER A CA 1
ATOM 876 C C . SER A 1 108 ? 32.25 11.18 -14.664 1 37.34 108 SER A C 1
ATOM 878 O O . SER A 1 108 ? 32.812 12.219 -15.031 1 37.34 108 SER A O 1
ATOM 880 N N . ASN A 1 109 ? 32.781 10.539 -13.68 1 35.53 109 ASN A N 1
ATOM 881 C CA . ASN A 1 109 ? 34.188 10.844 -13.461 1 35.53 109 ASN A CA 1
ATOM 882 C C . ASN A 1 109 ? 35 10.68 -14.742 1 35.53 109 ASN A C 1
ATOM 884 O O . ASN A 1 109 ? 36.031 11.328 -14.914 1 35.53 109 ASN A O 1
ATOM 888 N N . GLU A 1 110 ? 34.688 9.805 -15.625 1 34.12 110 GLU A N 1
ATOM 889 C CA . GLU A 1 110 ? 35.562 9.688 -16.797 1 34.12 110 GLU A CA 1
ATOM 890 C C . GLU A 1 110 ? 35.281 10.789 -17.812 1 34.12 110 GLU A C 1
ATOM 892 O O . GLU A 1 110 ? 36.188 11.297 -18.469 1 34.12 110 GLU A O 1
ATOM 897 N N . TYR A 1 111 ? 33.969 11.234 -18.078 1 32.03 111 TYR A N 1
ATOM 898 C CA . TYR A 1 111 ? 33.812 12.164 -19.188 1 32.03 111 TYR A CA 1
ATOM 899 C C . TYR A 1 111 ? 34.062 13.602 -18.734 1 32.03 111 TYR A C 1
ATOM 901 O O . TYR A 1 111 ? 34 14.531 -19.547 1 32.03 111 TYR A O 1
ATOM 909 N N . GLU A 1 112 ? 33.969 14.078 -17.5 1 34.78 112 GLU A N 1
ATOM 910 C CA . GLU A 1 112 ? 34.375 15.461 -17.312 1 34.78 112 GLU A CA 1
ATOM 911 C C . GLU A 1 112 ? 35.812 15.656 -17.797 1 34.78 112 GLU A C 1
ATOM 913 O O . GLU A 1 112 ? 36.25 16.797 -18.031 1 34.78 112 GLU A O 1
ATOM 918 N N . ASP A 1 113 ? 36.75 14.805 -17.844 1 33.22 113 ASP A N 1
ATOM 919 C CA . ASP A 1 113 ? 38.031 15.297 -18.359 1 33.22 113 ASP A CA 1
ATOM 920 C C . ASP A 1 113 ? 37.844 15.859 -19.781 1 33.22 113 ASP A C 1
ATOM 922 O O . ASP A 1 113 ? 38.469 16.875 -20.125 1 33.22 113 ASP A O 1
ATOM 926 N N . GLN A 1 114 ? 37.156 15.156 -20.703 1 32.22 114 GLN A N 1
ATOM 927 C CA . GLN A 1 114 ? 37.312 15.641 -22.078 1 32.22 114 GLN A CA 1
ATOM 928 C C . GLN A 1 114 ? 36.406 16.859 -22.328 1 32.22 114 GLN A C 1
ATOM 930 O O . GLN A 1 114 ? 36.812 17.797 -23.016 1 32.22 114 GLN A O 1
ATOM 935 N N . GLU A 1 115 ? 35.031 16.953 -22.031 1 31.84 115 GLU A N 1
ATOM 936 C CA . GLU A 1 115 ? 34.219 18.031 -22.594 1 31.84 115 GLU A CA 1
ATOM 937 C C . GLU A 1 115 ? 34.25 19.266 -21.719 1 31.84 115 GLU A C 1
ATOM 939 O O . GLU A 1 115 ? 33.562 20.25 -22 1 31.84 115 GLU A O 1
ATOM 944 N N . LEU A 1 116 ? 34.875 19.641 -20.562 1 32.84 116 LEU A N 1
ATOM 945 C CA . LEU A 1 116 ? 35.094 20.984 -20.078 1 32.84 116 LEU A CA 1
ATOM 946 C C . LEU A 1 116 ? 35.562 21.906 -21.203 1 32.84 116 LEU A C 1
ATOM 948 O O . LEU A 1 116 ? 35.594 23.125 -21.047 1 32.84 116 LEU A O 1
ATOM 952 N N . GLN A 1 117 ? 36.406 21.5 -22.172 1 32.41 117 GLN A N 1
ATOM 953 C CA . GLN A 1 117 ? 36.938 22.469 -23.125 1 32.41 117 GLN A CA 1
ATOM 954 C C . GLN A 1 117 ? 35.844 23.109 -23.938 1 32.41 117 GLN A C 1
ATOM 956 O O . GLN A 1 117 ? 35.875 24.312 -24.25 1 32.41 117 GLN A O 1
ATOM 961 N N . GLN A 1 118 ? 35 22.516 -24.828 1 32.38 118 GLN A N 1
ATOM 962 C CA . GLN A 1 118 ? 34.281 23.25 -25.859 1 32.38 118 GLN A CA 1
ATOM 963 C C . GLN A 1 118 ? 32.969 23.828 -25.328 1 32.38 118 GLN A C 1
ATOM 965 O O . GLN A 1 118 ? 32.438 24.766 -25.891 1 32.38 118 GLN A O 1
ATOM 970 N N . SER A 1 119 ? 31.812 23.109 -24.734 1 31.25 119 SER A N 1
ATOM 971 C CA . SER A 1 119 ? 30.391 23.438 -24.844 1 31.25 119 SER A CA 1
ATOM 972 C C . SER A 1 119 ? 29.984 24.438 -23.766 1 31.25 119 SER A C 1
ATOM 974 O O . SER A 1 119 ? 29.953 24.094 -22.578 1 31.25 119 SER A O 1
ATOM 976 N N . LYS A 1 120 ? 30.25 25.672 -23.5 1 33.59 120 LYS A N 1
ATOM 977 C CA . LYS A 1 120 ? 29.75 26.828 -22.766 1 33.59 120 LYS A CA 1
ATOM 978 C C . LYS A 1 120 ? 28.219 26.891 -22.812 1 33.59 120 LYS A C 1
ATOM 980 O O . LYS A 1 120 ? 27.578 27.219 -21.812 1 33.59 120 LYS A O 1
ATOM 985 N N . LYS A 1 121 ? 27.484 27.516 -23.875 1 34.19 121 LYS A N 1
ATOM 986 C CA . LYS A 1 121 ? 26.266 28.297 -24.078 1 34.19 121 LYS A CA 1
ATOM 987 C C . LYS A 1 121 ? 25.031 27.391 -24.062 1 34.19 121 LYS A C 1
ATOM 989 O O . LYS A 1 121 ? 23.891 27.875 -24.016 1 34.19 121 LYS A O 1
ATOM 994 N N . GLN A 1 122 ? 24.859 26.312 -24.906 1 32.5 122 GLN A N 1
ATOM 995 C CA . GLN A 1 122 ? 23.656 25.672 -25.391 1 32.5 122 GLN A CA 1
ATOM 996 C C . GLN A 1 122 ? 23.078 24.719 -24.344 1 32.5 122 GLN A C 1
ATOM 998 O O . GLN A 1 122 ? 23.828 24.125 -23.562 1 32.5 122 GLN A O 1
ATOM 1003 N N . ASP A 1 123 ? 21.656 24.578 -24.062 1 37.44 123 ASP A N 1
ATOM 1004 C CA . ASP A 1 123 ? 20.828 23.688 -23.25 1 37.44 123 ASP A CA 1
ATOM 1005 C C . ASP A 1 123 ? 21.469 22.312 -23.109 1 37.44 123 ASP A C 1
ATOM 1007 O O . ASP A 1 123 ? 21.547 21.562 -24.078 1 37.44 123 ASP A O 1
ATOM 1011 N N . HIS A 1 124 ? 22.438 22.078 -22.469 1 37.75 124 HIS A N 1
ATOM 1012 C CA . HIS A 1 124 ? 23.406 20.984 -22.516 1 37.75 124 HIS A CA 1
ATOM 1013 C C . HIS A 1 124 ? 22.719 19.641 -22.359 1 37.75 124 HIS A C 1
ATOM 1015 O O . HIS A 1 124 ? 21.875 19.453 -21.484 1 37.75 124 HIS A O 1
ATOM 1021 N N . PRO A 1 125 ? 22.688 18.719 -23.328 1 40.59 125 PRO A N 1
ATOM 1022 C CA . PRO A 1 125 ? 22.203 17.328 -23.359 1 40.59 125 PRO A CA 1
ATOM 1023 C C . PRO A 1 125 ? 22.312 16.641 -22 1 40.59 125 PRO A C 1
ATOM 1025 O O . PRO A 1 125 ? 21.562 15.703 -21.719 1 40.59 125 PRO A O 1
ATOM 1028 N N . LEU A 1 126 ? 23.141 17.078 -21.25 1 39.44 126 LEU A N 1
ATOM 1029 C CA . LEU A 1 126 ? 23.375 16.484 -19.938 1 39.44 126 LEU A CA 1
ATOM 1030 C C . LEU A 1 126 ? 22.266 16.844 -18.969 1 39.44 126 LEU A C 1
ATOM 1032 O O . LEU A 1 126 ? 21.859 16.016 -18.156 1 39.44 126 LEU A O 1
ATOM 1036 N N . SER A 1 127 ? 21.781 18.188 -19.078 1 46.88 127 SER A N 1
ATOM 1037 C CA . SER A 1 127 ? 20.688 18.594 -18.203 1 46.88 127 SER A CA 1
ATOM 1038 C C . SER A 1 127 ? 19.453 17.75 -18.453 1 46.88 127 SER A C 1
ATOM 1040 O O . SER A 1 127 ? 18.781 17.328 -17.5 1 46.88 127 SER A O 1
ATOM 1042 N N . LYS A 1 128 ? 19.125 17.609 -19.781 1 50.44 128 LYS A N 1
ATOM 1043 C CA . LYS A 1 128 ? 18.016 16.75 -20.156 1 50.44 128 LYS A CA 1
ATOM 1044 C C . LYS A 1 128 ? 18.25 15.312 -19.688 1 50.44 128 LYS A C 1
ATOM 1046 O O . LYS A 1 128 ? 17.312 14.641 -19.25 1 50.44 128 LYS A O 1
ATOM 1051 N N . SER A 1 129 ? 19.578 14.969 -19.703 1 56.75 129 SER A N 1
ATOM 1052 C CA . SER A 1 129 ? 19.953 13.625 -19.281 1 56.75 129 SER A CA 1
ATOM 1053 C C . SER A 1 129 ? 19.781 13.438 -17.781 1 56.75 129 SER A C 1
ATOM 1055 O O . SER A 1 129 ? 19.266 12.406 -17.344 1 56.75 129 SER A O 1
ATOM 1057 N N . LEU A 1 130 ? 20.125 14.531 -17.078 1 58.16 130 LEU A N 1
ATOM 1058 C CA . LEU A 1 130 ? 20.016 14.445 -15.633 1 58.16 130 LEU A CA 1
ATOM 1059 C C . LEU A 1 130 ? 18.547 14.438 -15.203 1 58.16 130 LEU A C 1
ATOM 1061 O O . LEU A 1 130 ? 18.172 13.703 -14.281 1 58.16 130 LEU A O 1
ATOM 1065 N N . GLN A 1 131 ? 17.797 15.203 -15.938 1 61.94 131 GLN A N 1
ATOM 1066 C CA . GLN A 1 131 ? 16.375 15.242 -15.641 1 61.94 131 GLN A CA 1
ATOM 1067 C C . GLN A 1 131 ? 15.719 13.891 -15.898 1 61.94 131 GLN A C 1
ATOM 1069 O O . GLN A 1 131 ? 14.844 13.461 -15.141 1 61.94 131 GLN A O 1
ATOM 1074 N N . SER A 1 132 ? 16.156 13.344 -16.938 1 66.88 132 SER A N 1
ATOM 1075 C CA . SER A 1 132 ? 15.625 12.023 -17.266 1 66.88 132 SER A CA 1
ATOM 1076 C C . SER A 1 132 ? 16.016 10.992 -16.219 1 66.88 132 SER A C 1
ATOM 1078 O O . SER A 1 132 ? 15.195 10.133 -15.852 1 66.88 132 SER A O 1
ATOM 1080 N N . ILE A 1 133 ? 17.156 11.172 -15.695 1 66.5 133 ILE A N 1
ATOM 1081 C CA . ILE A 1 133 ? 17.672 10.227 -14.703 1 66.5 133 ILE A CA 1
ATOM 1082 C C . ILE A 1 133 ? 16.891 10.375 -13.398 1 66.5 133 ILE A C 1
ATOM 1084 O O . ILE A 1 133 ? 16.5 9.383 -12.781 1 66.5 133 ILE A O 1
ATOM 1088 N N . TRP A 1 134 ? 16.656 11.562 -13.148 1 65.5 134 TRP A N 1
ATOM 1089 C CA . TRP A 1 134 ? 15.938 11.828 -11.906 1 65.5 134 TRP A CA 1
ATOM 1090 C C . TRP A 1 134 ? 14.492 11.352 -12.008 1 65.5 134 TRP A C 1
ATOM 1092 O O . TRP A 1 134 ? 13.961 10.758 -11.062 1 65.5 134 TRP A O 1
ATOM 1102 N N . LYS A 1 135 ? 14.008 11.617 -13.086 1 69.75 135 LYS A N 1
ATOM 1103 C CA . LYS A 1 135 ? 12.633 11.164 -13.297 1 69.75 135 LYS A CA 1
ATOM 1104 C C . LYS A 1 135 ? 12.539 9.641 -13.18 1 69.75 135 LYS A C 1
ATOM 1106 O O . LYS A 1 135 ? 11.602 9.125 -12.562 1 69.75 135 LYS A O 1
ATOM 1111 N N . SER A 1 136 ? 13.477 9.094 -13.711 1 74.88 136 SER A N 1
ATOM 1112 C CA . SER A 1 136 ? 13.5 7.633 -13.664 1 74.88 136 SER A CA 1
ATOM 1113 C C . SER A 1 136 ? 13.664 7.125 -12.242 1 74.88 136 SER A C 1
ATOM 1115 O O . SER A 1 136 ? 13.031 6.141 -11.844 1 74.88 136 SER A O 1
ATOM 1117 N N . PHE A 1 137 ? 14.516 7.762 -11.523 1 73.81 137 PHE A N 1
ATOM 1118 C CA . PHE A 1 137 ? 14.742 7.371 -10.133 1 73.81 137 PHE A CA 1
ATOM 1119 C C . PHE A 1 137 ? 13.469 7.508 -9.312 1 73.81 137 PHE A C 1
ATOM 1121 O O . PHE A 1 137 ? 13.125 6.617 -8.531 1 73.81 137 PHE A O 1
ATOM 1128 N N . PHE A 1 138 ? 12.844 8.547 -9.523 1 73.25 138 PHE A N 1
ATOM 1129 C CA . PHE A 1 138 ? 11.617 8.797 -8.766 1 73.25 138 PHE A CA 1
ATOM 1130 C C . PHE A 1 138 ? 10.539 7.781 -9.133 1 73.25 138 PHE A C 1
ATOM 1132 O O . PHE A 1 138 ? 9.844 7.266 -8.258 1 73.25 138 PHE A O 1
ATOM 1139 N N . ASP A 1 139 ? 10.453 7.59 -10.328 1 80.44 139 ASP A N 1
ATOM 1140 C CA . ASP A 1 139 ? 9.477 6.605 -10.789 1 80.44 139 ASP A CA 1
ATOM 1141 C C . ASP A 1 139 ? 9.773 5.223 -10.211 1 80.44 139 ASP A C 1
ATOM 1143 O O . ASP A 1 139 ? 8.852 4.496 -9.82 1 80.44 139 ASP A O 1
ATOM 1147 N N . ASP A 1 140 ? 11.047 4.949 -10.156 1 85.19 140 ASP A N 1
ATOM 1148 C CA . ASP A 1 140 ? 11.469 3.658 -9.617 1 85.19 140 ASP A CA 1
ATOM 1149 C C . ASP A 1 140 ? 11.164 3.562 -8.125 1 85.19 140 ASP A C 1
ATOM 1151 O O . ASP A 1 140 ? 10.742 2.51 -7.641 1 85.19 140 ASP A O 1
ATOM 1155 N N . GLN A 1 141 ? 11.375 4.617 -7.488 1 82.69 141 GLN A N 1
ATOM 1156 C CA . GLN A 1 141 ? 11.109 4.629 -6.055 1 82.69 141 GLN A CA 1
ATOM 1157 C C . GLN A 1 141 ? 9.625 4.438 -5.77 1 82.69 141 GLN A C 1
ATOM 1159 O O . GLN A 1 141 ? 9.25 3.758 -4.809 1 82.69 141 GLN A O 1
ATOM 1164 N N . VAL A 1 142 ? 8.859 5.051 -6.555 1 83.62 142 VAL A N 1
ATOM 1165 C CA . VAL A 1 142 ? 7.418 4.941 -6.391 1 83.62 142 VAL A CA 1
ATOM 1166 C C . VAL A 1 142 ? 6.984 3.488 -6.59 1 83.62 142 VAL A C 1
ATOM 1168 O O . VAL A 1 142 ? 6.211 2.951 -5.789 1 83.62 142 VAL A O 1
ATOM 1171 N N . ILE A 1 143 ? 7.477 2.867 -7.605 1 90 143 ILE A N 1
ATOM 1172 C CA . ILE A 1 143 ? 7.156 1.473 -7.891 1 90 143 ILE A CA 1
ATOM 1173 C C . ILE A 1 143 ? 7.637 0.588 -6.742 1 90 143 ILE A C 1
ATOM 1175 O O . ILE A 1 143 ? 6.898 -0.277 -6.266 1 90 143 ILE A O 1
ATOM 1179 N N . TRP A 1 144 ? 8.828 0.85 -6.363 1 91.56 144 TRP A N 1
ATOM 1180 C CA . TRP A 1 144 ? 9.398 0.052 -5.281 1 91.56 144 TRP A CA 1
ATOM 1181 C C . TRP A 1 144 ? 8.555 0.158 -4.02 1 91.56 144 TRP A C 1
ATOM 1183 O O . TRP A 1 144 ? 8.289 -0.847 -3.354 1 91.56 144 TRP A O 1
ATOM 1193 N N . GLU A 1 145 ? 8.164 1.3 -3.707 1 89.62 145 GLU A N 1
ATOM 1194 C CA . GLU A 1 145 ? 7.375 1.532 -2.504 1 89.62 145 GLU A CA 1
ATOM 1195 C C . GLU A 1 145 ? 6.035 0.8 -2.576 1 89.62 145 GLU A C 1
ATOM 1197 O O . GLU A 1 145 ? 5.586 0.222 -1.585 1 89.62 145 GLU A O 1
ATOM 1202 N N . GLU A 1 146 ? 5.41 0.869 -3.686 1 89.38 146 GLU A N 1
ATOM 1203 C CA . GLU A 1 146 ? 4.141 0.178 -3.879 1 89.38 146 GLU A CA 1
ATOM 1204 C C . GLU A 1 146 ? 4.305 -1.331 -3.717 1 89.38 146 GLU A C 1
ATOM 1206 O O . GLU A 1 146 ? 3.484 -1.981 -3.064 1 89.38 146 GLU A O 1
ATOM 1211 N N . VAL A 1 147 ? 5.301 -1.833 -4.289 1 94.56 147 VAL A N 1
ATOM 1212 C CA . VAL A 1 147 ? 5.566 -3.268 -4.242 1 94.56 147 VAL A CA 1
ATOM 1213 C C . VAL A 1 147 ? 5.891 -3.689 -2.812 1 94.56 147 VAL A C 1
ATOM 1215 O O . VAL A 1 147 ? 5.355 -4.68 -2.312 1 94.56 147 VAL A O 1
ATOM 1218 N N . GLU A 1 148 ? 6.754 -2.893 -2.234 1 93.5 148 GLU A N 1
ATOM 1219 C CA . GLU A 1 148 ? 7.23 -3.217 -0.895 1 93.5 148 GLU A CA 1
ATOM 1220 C C . GLU A 1 148 ? 6.086 -3.229 0.113 1 93.5 148 GLU A C 1
ATOM 1222 O O . GLU A 1 148 ? 6.047 -4.074 1.007 1 93.5 148 GLU A O 1
ATOM 1227 N N . LYS A 1 149 ? 5.191 -2.379 -0.021 1 90.56 149 LYS A N 1
ATOM 1228 C CA . LYS A 1 149 ? 4.035 -2.307 0.869 1 90.56 149 LYS A CA 1
ATOM 1229 C C . LYS A 1 149 ? 3.215 -3.592 0.81 1 90.56 149 LYS A C 1
ATOM 1231 O O . LYS A 1 149 ? 2.643 -4.016 1.816 1 90.56 149 LYS A O 1
ATOM 1236 N N . ASP A 1 150 ? 3.152 -4.184 -0.303 1 91.81 150 ASP A N 1
ATOM 1237 C CA . ASP A 1 150 ? 2.406 -5.43 -0.471 1 91.81 150 ASP A CA 1
ATOM 1238 C C . ASP A 1 150 ? 3.225 -6.629 0 1 91.81 150 ASP A C 1
ATOM 1240 O O . ASP A 1 150 ? 2.703 -7.512 0.681 1 91.81 150 ASP A O 1
ATOM 1244 N N . THR A 1 151 ? 4.496 -6.648 -0.311 1 95.56 151 THR A N 1
ATOM 1245 C CA . THR A 1 151 ? 5.297 -7.844 -0.081 1 95.56 151 THR A CA 1
ATOM 1246 C C . THR A 1 151 ? 5.574 -8.031 1.408 1 95.56 151 THR A C 1
ATOM 1248 O O . THR A 1 151 ? 5.609 -9.164 1.899 1 95.56 151 THR A O 1
ATOM 1251 N N . VAL A 1 152 ? 5.719 -6.965 2.145 1 91.88 152 VAL A N 1
ATOM 1252 C CA . VAL A 1 152 ? 6.027 -7.062 3.568 1 91.88 152 VAL A CA 1
ATOM 1253 C C . VAL A 1 152 ? 4.867 -7.727 4.305 1 91.88 152 VAL A C 1
ATOM 1255 O O . VAL A 1 152 ? 5.055 -8.312 5.371 1 91.88 152 VAL A O 1
ATOM 1258 N N . ARG A 1 153 ? 3.693 -7.668 3.66 1 88.31 153 ARG A N 1
ATOM 1259 C CA . ARG A 1 153 ? 2.512 -8.211 4.32 1 88.31 153 ARG A CA 1
ATOM 1260 C C . ARG A 1 153 ? 2.051 -9.5 3.645 1 88.31 153 ARG A C 1
ATOM 1262 O O . ARG A 1 153 ? 1.035 -10.078 4.031 1 88.31 153 ARG A O 1
ATOM 1269 N N . THR A 1 154 ? 2.725 -9.898 2.729 1 92.75 154 THR A N 1
ATOM 1270 C CA . THR A 1 154 ? 2.328 -11.086 1.981 1 92.75 154 THR A CA 1
ATOM 1271 C C . THR A 1 154 ? 2.328 -12.32 2.885 1 92.75 154 THR A C 1
ATOM 1273 O O . THR A 1 154 ? 3.383 -12.758 3.35 1 92.75 154 THR A O 1
ATOM 1276 N N . ARG A 1 155 ? 1.144 -12.867 3.066 1 89.75 155 ARG A N 1
ATOM 1277 C CA . ARG A 1 155 ? 0.967 -14.078 3.859 1 89.75 155 ARG A CA 1
ATOM 1278 C C . ARG A 1 155 ? 1.689 -13.969 5.199 1 89.75 155 ARG A C 1
ATOM 1280 O O . ARG A 1 155 ? 2.402 -14.891 5.602 1 89.75 155 ARG A O 1
ATOM 1287 N N . ALA A 1 156 ? 1.542 -12.852 5.785 1 81.44 156 ALA A N 1
ATOM 1288 C CA . ALA A 1 156 ? 2.24 -12.555 7.031 1 81.44 156 ALA A CA 1
ATOM 1289 C C . ALA A 1 156 ? 1.841 -13.539 8.133 1 81.44 156 ALA A C 1
ATOM 1291 O O . ALA A 1 156 ? 2.58 -13.734 9.102 1 81.44 156 ALA A O 1
ATOM 1292 N N . GLU A 1 157 ? 0.714 -14.109 7.875 1 79.56 157 GLU A N 1
ATOM 1293 C CA . GLU A 1 157 ? 0.26 -15.086 8.859 1 79.56 157 GLU A CA 1
ATOM 1294 C C . GLU A 1 157 ? 1.173 -16.312 8.891 1 79.56 157 GLU A C 1
ATOM 1296 O O . GLU A 1 157 ? 1.16 -17.078 9.852 1 79.56 157 GLU A O 1
ATOM 1301 N N . LEU A 1 158 ? 1.895 -16.297 7.723 1 84 158 LEU A N 1
ATOM 1302 C CA . LEU A 1 158 ? 2.902 -17.359 7.672 1 84 158 LEU A CA 1
ATOM 1303 C C . LEU A 1 158 ? 4.254 -16.844 8.148 1 84 158 LEU A C 1
ATOM 1305 O O . LEU A 1 158 ? 4.633 -15.703 7.848 1 84 158 LEU A O 1
ATOM 1309 N N . SER A 1 159 ? 4.906 -17.359 9.094 1 88.94 159 SER A N 1
ATOM 1310 C CA . SER A 1 159 ? 6.203 -16.922 9.602 1 88.94 159 SER A CA 1
ATOM 1311 C C . SER A 1 159 ? 7.281 -17.031 8.531 1 88.94 159 SER A C 1
ATOM 1313 O O . SER A 1 159 ? 8.312 -16.375 8.609 1 88.94 159 SER A O 1
ATOM 1315 N N . PHE A 1 160 ? 6.961 -17.656 7.5 1 94.25 160 PHE A N 1
ATOM 1316 C CA . PHE A 1 160 ? 7.957 -17.938 6.473 1 94.25 160 PHE A CA 1
ATOM 1317 C C . PHE A 1 160 ? 8.359 -16.656 5.746 1 94.25 160 PHE A C 1
ATOM 1319 O O . PHE A 1 160 ? 9.547 -16.328 5.668 1 94.25 160 PHE A O 1
ATOM 1326 N N . PHE A 1 161 ? 7.477 -15.945 5.223 1 94.88 161 PHE A N 1
ATOM 1327 C CA . PHE A 1 161 ? 7.75 -14.836 4.316 1 94.88 161 PHE A CA 1
ATOM 1328 C C . PHE A 1 161 ? 8.414 -13.68 5.055 1 94.88 161 PHE A C 1
ATOM 1330 O O . PHE A 1 161 ? 9.133 -12.883 4.449 1 94.88 161 PHE A O 1
ATOM 1337 N N . VAL A 1 162 ? 8.172 -13.594 6.348 1 92.94 162 VAL A N 1
ATOM 1338 C CA . VAL A 1 162 ? 8.734 -12.5 7.133 1 92.94 162 VAL A CA 1
ATOM 1339 C C . VAL A 1 162 ? 10.031 -12.961 7.801 1 92.94 162 VAL A C 1
ATOM 1341 O O . VAL A 1 162 ? 10.703 -12.172 8.469 1 92.94 162 VAL A O 1
ATOM 1344 N N . SER A 1 163 ? 10.422 -14.18 7.598 1 95.44 163 SER A N 1
ATOM 1345 C CA . SER A 1 163 ? 11.633 -14.727 8.195 1 95.44 163 SER A CA 1
ATOM 1346 C C . SER A 1 163 ? 12.859 -14.43 7.336 1 95.44 163 SER A C 1
ATOM 1348 O O . SER A 1 163 ? 12.734 -14.133 6.148 1 95.44 163 SER A O 1
ATOM 1350 N N . PRO A 1 164 ? 14.023 -14.469 7.969 1 94.75 164 PRO A N 1
ATOM 1351 C CA . PRO A 1 164 ? 15.242 -14.266 7.191 1 94.75 164 PRO A CA 1
ATOM 1352 C C . PRO A 1 164 ? 15.438 -15.328 6.109 1 94.75 164 PRO A C 1
ATOM 1354 O O . PRO A 1 164 ? 15.047 -16.484 6.297 1 94.75 164 PRO A O 1
ATOM 1357 N N . THR A 1 165 ? 15.945 -14.938 5.031 1 94 165 THR A N 1
ATOM 1358 C CA . THR A 1 165 ? 16.188 -15.844 3.918 1 94 165 THR A CA 1
ATOM 1359 C C . THR A 1 165 ? 17.688 -16.141 3.773 1 94 165 THR A C 1
ATOM 1361 O O . THR A 1 165 ? 18.516 -15.359 4.238 1 94 165 THR A O 1
ATOM 1364 N N . GLN A 1 166 ? 17.984 -17.234 3.146 1 90.31 166 GLN A N 1
ATOM 1365 C CA . GLN A 1 166 ? 19.375 -17.609 2.885 1 90.31 166 GLN A CA 1
ATOM 1366 C C . GLN A 1 166 ? 19.844 -17.031 1.551 1 90.31 166 GLN A C 1
ATOM 1368 O O . GLN A 1 166 ? 21.047 -17.078 1.245 1 90.31 166 GLN A O 1
ATOM 1373 N N . ILE A 1 167 ? 18.938 -16.547 0.81 1 91.44 167 ILE A N 1
ATOM 1374 C CA . ILE A 1 167 ? 19.312 -15.922 -0.455 1 91.44 167 ILE A CA 1
ATOM 1375 C C . ILE A 1 167 ? 20.125 -14.664 -0.186 1 91.44 167 ILE A C 1
ATOM 1377 O O . ILE A 1 167 ? 19.688 -13.781 0.563 1 91.44 167 ILE A O 1
ATOM 1381 N N . PRO A 1 168 ? 21.266 -14.547 -0.758 1 88.38 168 PRO A N 1
ATOM 1382 C CA . PRO A 1 168 ? 22.109 -13.375 -0.484 1 88.38 168 PRO A CA 1
ATOM 1383 C C . PRO A 1 168 ? 21.516 -12.086 -1.032 1 88.38 168 PRO A C 1
ATOM 1385 O O . PRO A 1 168 ? 20.891 -12.086 -2.098 1 88.38 168 PRO A O 1
ATOM 1388 N N . ASN A 1 169 ? 21.75 -11.008 -0.353 1 88.12 169 ASN A N 1
ATOM 1389 C CA . ASN A 1 169 ? 21.344 -9.68 -0.812 1 88.12 169 ASN A CA 1
ATOM 1390 C C . ASN A 1 169 ? 22.422 -9.039 -1.689 1 88.12 169 ASN A C 1
ATOM 1392 O O . ASN A 1 169 ? 23.203 -8.211 -1.22 1 88.12 169 ASN A O 1
ATOM 1396 N N . LYS A 1 170 ? 22.375 -9.305 -2.939 1 85.38 170 LYS A N 1
ATOM 1397 C CA . LYS A 1 170 ? 23.406 -8.875 -3.871 1 85.38 170 LYS A CA 1
ATOM 1398 C C . LYS A 1 170 ? 23.125 -7.465 -4.395 1 85.38 170 LYS A C 1
ATOM 1400 O O . LYS A 1 170 ? 24.031 -6.789 -4.887 1 85.38 170 LYS A O 1
ATOM 1405 N N . TYR A 1 171 ? 21.922 -7.008 -4.207 1 84.06 171 TYR A N 1
ATOM 1406 C CA . TYR A 1 171 ? 21.516 -5.777 -4.871 1 84.06 171 TYR A CA 1
ATOM 1407 C C . TYR A 1 171 ? 20.953 -4.777 -3.869 1 84.06 171 TYR A C 1
ATOM 1409 O O . TYR A 1 171 ? 19.734 -4.656 -3.725 1 84.06 171 TYR A O 1
ATOM 1417 N N . PRO A 1 172 ? 21.781 -4.023 -3.268 1 74.38 172 PRO A N 1
ATOM 1418 C CA . PRO A 1 172 ? 21.281 -3.045 -2.299 1 74.38 172 PRO A CA 1
ATOM 1419 C C . PRO A 1 172 ? 20.453 -1.944 -2.951 1 74.38 172 PRO A C 1
ATOM 1421 O O . PRO A 1 172 ? 20.766 -1.5 -4.059 1 74.38 172 PRO A O 1
ATOM 1424 N N . VAL A 1 173 ? 19.375 -1.608 -2.334 1 75.06 173 VAL A N 1
ATOM 1425 C CA . VAL A 1 173 ? 18.469 -0.577 -2.836 1 75.06 173 VAL A CA 1
ATOM 1426 C C . VAL A 1 173 ? 18.516 0.64 -1.915 1 75.06 173 VAL A C 1
ATOM 1428 O O . VAL A 1 173 ? 18.578 0.498 -0.691 1 75.06 173 VAL A O 1
ATOM 1431 N N . TYR A 1 174 ? 18.516 1.888 -2.539 1 68.94 174 TYR A N 1
ATOM 1432 C CA . TYR A 1 174 ? 18.656 3.111 -1.759 1 68.94 174 TYR A CA 1
ATOM 1433 C C . TYR A 1 174 ? 17.375 3.936 -1.796 1 68.94 174 TYR A C 1
ATOM 1435 O O . TYR A 1 174 ? 17.391 5.141 -1.536 1 68.94 174 TYR A O 1
ATOM 1443 N N . PHE A 1 175 ? 16.312 3.252 -2.059 1 76.56 175 PHE A N 1
ATOM 1444 C CA . PHE A 1 175 ? 15.039 3.963 -2.088 1 76.56 175 PHE A CA 1
ATOM 1445 C C . PHE A 1 175 ? 14.578 4.305 -0.677 1 76.56 175 PHE A C 1
ATOM 1447 O O . PHE A 1 175 ? 14.758 3.512 0.249 1 76.56 175 PHE A O 1
ATOM 1454 N N . ARG A 1 176 ? 14.008 5.469 -0.581 1 74.69 176 ARG A N 1
ATOM 1455 C CA . ARG A 1 176 ? 13.406 5.883 0.684 1 74.69 176 ARG A CA 1
ATOM 1456 C C . ARG A 1 176 ? 11.914 5.559 0.717 1 74.69 176 ARG A C 1
ATOM 1458 O O . ARG A 1 176 ? 11.117 6.227 0.06 1 74.69 176 ARG A O 1
ATOM 1465 N N . THR A 1 177 ? 11.625 4.477 1.465 1 80.75 177 THR A N 1
ATOM 1466 C CA . THR A 1 177 ? 10.227 4.082 1.575 1 80.75 177 THR A CA 1
ATOM 1467 C C . THR A 1 177 ? 9.797 4.035 3.037 1 80.75 177 THR A C 1
ATOM 1469 O O . THR A 1 177 ? 10.633 4.047 3.941 1 80.75 177 THR A O 1
ATOM 1472 N N . GLN A 1 178 ? 8.523 4.031 3.227 1 79.75 178 GLN A N 1
ATOM 1473 C CA . GLN A 1 178 ? 7.973 3.936 4.574 1 79.75 178 GLN A CA 1
ATOM 1474 C C . GLN A 1 178 ? 8.398 2.635 5.254 1 79.75 178 GLN A C 1
ATOM 1476 O O . GLN A 1 178 ? 8.75 2.633 6.434 1 79.75 178 GLN A O 1
ATOM 1481 N N . CYS A 1 179 ? 8.375 1.591 4.539 1 84.69 179 CYS A N 1
ATOM 1482 C CA . CYS A 1 179 ? 8.742 0.29 5.09 1 84.69 179 CYS A CA 1
ATOM 1483 C C . CYS A 1 179 ? 10.195 0.28 5.543 1 84.69 179 CYS A C 1
ATOM 1485 O O . CYS A 1 179 ? 10.516 -0.267 6.602 1 84.69 179 CYS A O 1
ATOM 1487 N N . ARG A 1 180 ? 10.984 0.864 4.797 1 81.25 180 ARG A N 1
ATOM 1488 C CA . ARG A 1 180 ? 12.398 0.9 5.129 1 81.25 180 ARG A CA 1
ATOM 1489 C C . ARG A 1 180 ? 12.656 1.802 6.332 1 81.25 180 ARG A C 1
ATOM 1491 O O . ARG A 1 180 ? 13.547 1.527 7.141 1 81.25 180 ARG A O 1
ATOM 1498 N N . ARG A 1 181 ? 11.938 2.861 6.379 1 77.38 181 ARG A N 1
ATOM 1499 C CA . ARG A 1 181 ? 12.031 3.73 7.551 1 77.38 181 ARG A CA 1
ATOM 1500 C C . ARG A 1 181 ? 11.656 2.977 8.82 1 77.38 181 ARG A C 1
ATOM 1502 O O . ARG A 1 181 ? 12.352 3.072 9.836 1 77.38 181 ARG A O 1
ATOM 1509 N N . GLU A 1 182 ? 10.617 2.289 8.719 1 81.06 182 GLU A N 1
ATOM 1510 C CA . GLU A 1 182 ? 10.172 1.503 9.859 1 81.06 182 GLU A CA 1
ATOM 1511 C C . GLU A 1 182 ? 11.234 0.495 10.289 1 81.06 182 GLU A C 1
ATOM 1513 O O . GLU A 1 182 ? 11.469 0.299 11.484 1 81.06 182 GLU A O 1
ATOM 1518 N N . ARG A 1 183 ? 11.859 -0.081 9.359 1 82.75 183 ARG A N 1
ATOM 1519 C CA . ARG A 1 183 ? 12.891 -1.068 9.641 1 82.75 183 ARG A CA 1
ATOM 1520 C C . ARG A 1 183 ? 14.117 -0.413 10.266 1 82.75 183 ARG A C 1
ATOM 1522 O O . ARG A 1 183 ? 14.75 -0.99 11.156 1 82.75 183 ARG A O 1
ATOM 1529 N N . ARG A 1 184 ? 14.438 0.711 9.812 1 78.31 184 ARG A N 1
ATOM 1530 C CA . ARG A 1 184 ? 15.562 1.448 10.375 1 78.31 184 ARG A CA 1
ATOM 1531 C C . ARG A 1 184 ? 1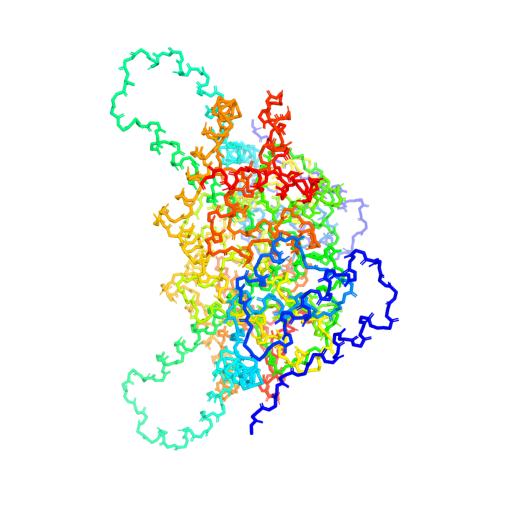5.305 1.825 11.828 1 78.31 184 ARG A C 1
ATOM 1533 O O . ARG A 1 184 ? 16.188 1.697 12.68 1 78.31 184 ARG A O 1
ATOM 1540 N N . LEU A 1 185 ? 14.117 2.293 12.031 1 75.25 185 LEU A N 1
ATOM 1541 C CA . LEU A 1 185 ? 13.75 2.678 13.383 1 75.25 185 LEU A CA 1
ATOM 1542 C C . LEU A 1 185 ? 13.805 1.479 14.328 1 75.25 185 LEU A C 1
ATOM 1544 O O . LEU A 1 185 ? 14.172 1.617 15.492 1 75.25 185 LEU A O 1
ATOM 1548 N N . ALA A 1 186 ? 13.484 0.334 13.773 1 80.81 186 ALA A N 1
ATOM 1549 C CA . ALA A 1 186 ? 13.5 -0.892 14.562 1 80.81 186 ALA A CA 1
ATOM 1550 C C . ALA A 1 186 ? 14.891 -1.524 14.57 1 80.81 186 ALA A C 1
ATOM 1552 O O . ALA A 1 186 ? 15.102 -2.564 15.195 1 80.81 186 ALA A O 1
ATOM 1553 N N . LYS A 1 187 ? 15.898 -0.921 13.812 1 83.56 187 LYS A N 1
ATOM 1554 C CA . LYS A 1 187 ? 17.25 -1.438 13.68 1 83.56 187 LYS A CA 1
ATOM 1555 C C . LYS A 1 187 ? 17.25 -2.863 13.133 1 83.56 187 LYS A C 1
ATOM 1557 O O . LYS A 1 187 ? 17.984 -3.725 13.625 1 83.56 187 LYS A O 1
ATOM 1562 N N . ASP A 1 188 ? 16.297 -3.133 12.266 1 87 188 ASP A N 1
ATOM 1563 C CA . ASP A 1 188 ? 16.141 -4.422 11.594 1 87 188 ASP A CA 1
ATOM 1564 C C . ASP A 1 188 ? 16.719 -4.375 10.18 1 87 188 ASP A C 1
ATOM 1566 O O . ASP A 1 188 ? 16.109 -3.82 9.273 1 87 188 ASP A O 1
ATOM 1570 N N . TYR A 1 189 ? 17.844 -4.996 9.992 1 81.81 189 TYR A N 1
ATOM 1571 C CA . TYR A 1 189 ? 18.516 -4.953 8.703 1 81.81 189 TYR A CA 1
ATOM 1572 C C . TYR A 1 189 ? 18.594 -6.34 8.078 1 81.81 189 TYR A C 1
ATOM 1574 O O . TYR A 1 189 ? 19.344 -6.562 7.125 1 81.81 189 TYR A O 1
ATOM 1582 N N . GLU A 1 190 ? 17.797 -7.18 8.562 1 91.31 190 GLU A N 1
ATOM 1583 C CA . GLU A 1 190 ? 17.844 -8.555 8.078 1 91.31 190 GLU A CA 1
ATOM 1584 C C . GLU A 1 190 ? 17.219 -8.68 6.695 1 91.31 190 GLU A C 1
ATOM 1586 O O . GLU A 1 190 ? 16.203 -8.039 6.41 1 91.31 190 GLU A O 1
ATOM 1591 N N . HIS A 1 191 ? 17.938 -9.445 5.84 1 93.38 191 HIS A N 1
ATOM 1592 C CA . HIS A 1 191 ? 17.375 -9.766 4.531 1 93.38 191 HIS A CA 1
ATOM 1593 C C . HIS A 1 191 ? 16.344 -10.875 4.637 1 93.38 191 HIS A C 1
ATOM 1595 O O . HIS A 1 191 ? 16.641 -11.977 5.109 1 93.38 191 HIS A O 1
ATOM 1601 N N . ARG A 1 192 ? 15.164 -10.586 4.191 1 95.12 192 ARG A N 1
ATOM 1602 C CA . ARG A 1 192 ? 14.055 -11.5 4.418 1 95.12 192 ARG A CA 1
ATOM 1603 C C . ARG A 1 192 ? 13.445 -11.961 3.102 1 95.12 192 ARG A C 1
ATOM 1605 O O . ARG A 1 192 ? 13.781 -11.438 2.037 1 95.12 192 ARG A O 1
ATOM 1612 N N . HIS A 1 193 ? 12.547 -12.969 3.164 1 96.69 193 HIS A N 1
ATOM 1613 C CA . HIS A 1 193 ? 11.93 -13.516 1.965 1 96.69 193 HIS A CA 1
ATOM 1614 C C . HIS A 1 193 ? 11.117 -12.453 1.228 1 96.69 193 HIS A C 1
ATOM 1616 O O . HIS A 1 193 ? 11.062 -12.461 -0.004 1 96.69 193 HIS A O 1
ATOM 1622 N N . TYR A 1 194 ? 10.5 -11.539 2.018 1 96 194 TYR A N 1
ATOM 1623 C CA . TYR A 1 194 ? 9.695 -10.523 1.354 1 96 194 TYR A CA 1
ATOM 1624 C C . TYR A 1 194 ? 10.57 -9.547 0.581 1 96 194 TYR A C 1
ATOM 1626 O O . TYR A 1 194 ? 10.102 -8.891 -0.354 1 96 194 TYR A O 1
ATOM 1634 N N . ASP A 1 195 ? 11.883 -9.398 0.916 1 95.31 195 ASP A N 1
ATOM 1635 C CA . ASP A 1 195 ? 12.812 -8.57 0.142 1 95.31 195 ASP A CA 1
ATOM 1636 C C . ASP A 1 195 ? 13.055 -9.172 -1.24 1 95.31 195 ASP A C 1
ATOM 1638 O O . ASP A 1 195 ? 13.172 -8.445 -2.227 1 95.31 195 ASP A O 1
ATOM 1642 N N . VAL A 1 196 ? 13.125 -10.5 -1.229 1 96.5 196 VAL A N 1
ATOM 1643 C CA . VAL A 1 196 ? 13.328 -11.203 -2.49 1 96.5 196 VAL A CA 1
ATOM 1644 C C . VAL A 1 196 ? 12.086 -11.055 -3.373 1 96.5 196 VAL A C 1
ATOM 1646 O O . VAL A 1 196 ? 12.203 -10.789 -4.574 1 96.5 196 VAL A O 1
ATOM 1649 N N . LEU A 1 197 ? 10.922 -11.188 -2.738 1 98 197 LEU A N 1
ATOM 1650 C CA . LEU A 1 197 ? 9.68 -10.984 -3.471 1 98 197 LEU A CA 1
ATOM 1651 C C . LEU A 1 197 ? 9.617 -9.578 -4.059 1 98 197 LEU A C 1
ATOM 1653 O O . LEU A 1 197 ? 9.188 -9.398 -5.199 1 98 197 LEU A O 1
ATOM 1657 N N . THR A 1 198 ? 10.047 -8.594 -3.238 1 97 198 THR A N 1
ATOM 1658 C CA . THR A 1 198 ? 10.039 -7.203 -3.672 1 97 198 THR A CA 1
ATOM 1659 C C . THR A 1 198 ? 10.922 -7.012 -4.902 1 97 198 THR A C 1
ATOM 1661 O O . THR A 1 198 ? 10.523 -6.348 -5.863 1 97 198 THR A O 1
ATOM 1664 N N . ARG A 1 199 ? 12.055 -7.625 -4.883 1 96.31 199 ARG A N 1
ATOM 1665 C CA . ARG A 1 199 ? 12.992 -7.508 -6 1 96.31 199 ARG A CA 1
ATOM 1666 C C . ARG A 1 199 ? 12.406 -8.125 -7.266 1 96.31 199 ARG A C 1
ATOM 1668 O O . ARG A 1 199 ? 12.477 -7.523 -8.344 1 96.31 199 ARG A O 1
ATOM 1675 N N . ILE A 1 200 ? 11.836 -9.266 -7.117 1 97.81 200 ILE A N 1
ATOM 1676 C CA . ILE A 1 200 ? 11.266 -9.984 -8.258 1 97.81 200 ILE A CA 1
ATOM 1677 C C . ILE A 1 200 ? 10.156 -9.141 -8.883 1 97.81 200 ILE A C 1
ATOM 1679 O O . ILE A 1 200 ? 10.141 -8.938 -10.102 1 97.81 200 ILE A O 1
ATOM 1683 N N . LEU A 1 201 ? 9.273 -8.664 -8.078 1 97.88 201 LEU A N 1
ATOM 1684 C CA . LEU A 1 201 ? 8.117 -7.918 -8.57 1 97.88 201 LEU A CA 1
ATOM 1685 C C . LEU A 1 201 ? 8.547 -6.57 -9.141 1 97.88 201 LEU A C 1
ATOM 1687 O O . LEU A 1 201 ? 7.957 -6.086 -10.109 1 97.88 201 LEU A O 1
ATOM 1691 N N . PHE A 1 202 ? 9.562 -5.949 -8.555 1 96.94 202 PHE A N 1
ATOM 1692 C CA . PHE A 1 202 ? 10.094 -4.691 -9.07 1 96.94 202 PHE A CA 1
ATOM 1693 C C . PHE A 1 202 ? 10.664 -4.879 -10.469 1 96.94 202 PHE A C 1
ATOM 1695 O O . PHE A 1 202 ? 10.367 -4.098 -11.375 1 96.94 202 PHE A O 1
ATOM 1702 N N . ILE A 1 203 ? 11.453 -5.91 -10.641 1 96.44 203 ILE A N 1
ATOM 1703 C CA . ILE A 1 203 ? 12.047 -6.207 -11.938 1 96.44 203 ILE A CA 1
ATOM 1704 C C . ILE A 1 203 ? 10.953 -6.488 -12.961 1 96.44 203 ILE A C 1
ATOM 1706 O O . ILE A 1 203 ? 11.008 -5.988 -14.086 1 96.44 203 ILE A O 1
ATOM 1710 N N . TYR A 1 204 ? 10 -7.273 -12.555 1 96.5 204 TYR A N 1
ATOM 1711 C CA . TYR A 1 204 ? 8.883 -7.547 -13.453 1 96.5 204 TYR A CA 1
ATOM 1712 C C . TYR A 1 204 ? 8.203 -6.254 -13.891 1 96.5 204 TYR A C 1
ATOM 1714 O O . TYR A 1 204 ? 7.91 -6.07 -15.07 1 96.5 204 TYR A O 1
ATOM 1722 N N . ALA A 1 205 ? 7.906 -5.379 -12.93 1 94.62 205 ALA A N 1
ATOM 1723 C CA . ALA A 1 205 ? 7.219 -4.121 -13.219 1 94.62 205 ALA A CA 1
ATOM 1724 C C . ALA A 1 205 ? 8.023 -3.262 -14.188 1 94.62 205 ALA A C 1
ATOM 1726 O O . ALA A 1 205 ? 7.465 -2.639 -15.086 1 94.62 205 ALA A O 1
ATOM 1727 N N . LYS A 1 206 ? 9.32 -3.23 -14.016 1 93.44 206 LYS A N 1
ATOM 1728 C CA . LYS A 1 206 ? 10.203 -2.434 -14.859 1 93.44 206 LYS A CA 1
ATOM 1729 C C . LYS A 1 206 ? 10.234 -2.977 -16.281 1 93.44 206 LYS A C 1
ATOM 1731 O O . LYS A 1 206 ? 10.328 -2.209 -17.25 1 93.44 206 LYS A O 1
ATOM 1736 N N . LEU A 1 207 ? 10.211 -4.23 -16.391 1 93.88 207 LEU A N 1
ATOM 1737 C CA . LEU A 1 207 ? 10.297 -4.871 -17.703 1 93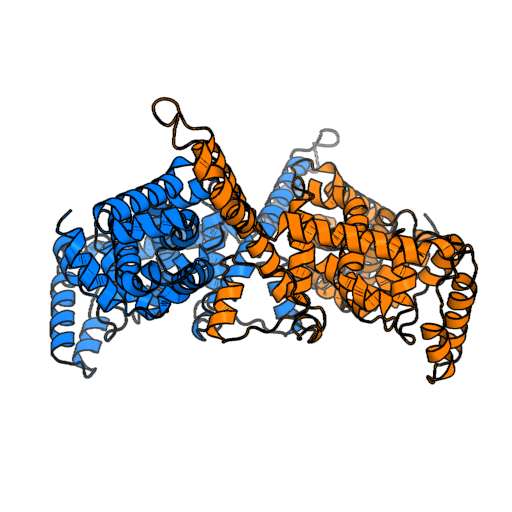.88 207 LEU A CA 1
ATOM 1738 C C . LEU A 1 207 ? 8.945 -4.844 -18.406 1 93.88 207 LEU A C 1
ATOM 1740 O O . LEU A 1 207 ? 8.867 -5.082 -19.609 1 93.88 207 LEU A O 1
ATOM 1744 N N . ASN A 1 208 ? 7.879 -4.664 -17.672 1 90.38 208 ASN A N 1
ATOM 1745 C CA . ASN A 1 208 ? 6.527 -4.613 -18.219 1 90.38 208 ASN A CA 1
ATOM 1746 C C . ASN A 1 208 ? 5.84 -3.293 -17.891 1 90.38 208 ASN A C 1
ATOM 1748 O O . ASN A 1 208 ? 4.867 -3.266 -17.125 1 90.38 208 ASN A O 1
ATOM 1752 N N . PRO A 1 209 ? 6.203 -2.205 -18.547 1 86.94 209 PRO A N 1
ATOM 1753 C CA . PRO A 1 209 ? 5.715 -0.868 -18.203 1 86.94 209 PRO A CA 1
ATOM 1754 C C . PRO A 1 209 ? 4.215 -0.705 -18.453 1 86.94 209 PRO A C 1
ATOM 1756 O O . PRO A 1 209 ? 3.572 0.139 -17.812 1 86.94 209 PRO A O 1
ATOM 1759 N N . ALA A 1 210 ? 3.658 -1.522 -19.344 1 79.31 210 ALA A N 1
ATOM 1760 C CA . ALA A 1 210 ? 2.227 -1.427 -19.625 1 79.31 210 ALA A CA 1
ATOM 1761 C C . ALA A 1 210 ? 1.405 -1.857 -18.422 1 79.31 210 ALA A C 1
ATOM 1763 O O . ALA A 1 210 ? 0.389 -1.236 -18.094 1 79.31 210 ALA A O 1
ATOM 1764 N N . ILE A 1 211 ? 1.894 -2.867 -17.781 1 79.19 211 ILE A N 1
ATOM 1765 C CA . ILE A 1 211 ? 1.174 -3.385 -16.625 1 79.19 211 ILE A CA 1
ATOM 1766 C C . ILE A 1 211 ? 1.717 -2.744 -15.344 1 79.19 211 ILE A C 1
ATOM 1768 O O . ILE A 1 211 ? 0.951 -2.398 -14.438 1 79.19 211 ILE A O 1
ATOM 1772 N N . ARG A 1 212 ? 3.158 -2.52 -15.445 1 86.88 212 ARG A N 1
ATOM 1773 C CA . ARG A 1 212 ? 3.861 -2.047 -14.258 1 86.88 212 ARG A CA 1
ATOM 1774 C C . ARG A 1 212 ? 3.574 -2.943 -13.055 1 86.88 212 ARG A C 1
ATOM 1776 O O . ARG A 1 212 ? 3.859 -4.141 -13.086 1 86.88 212 ARG A O 1
ATOM 1783 N N . TYR A 1 213 ? 3.072 -2.457 -11.945 1 89.25 213 TYR A N 1
ATOM 1784 C CA . TYR A 1 213 ? 2.689 -3.244 -10.773 1 89.25 213 TYR A CA 1
ATOM 1785 C C . TYR A 1 213 ? 1.232 -2.996 -10.406 1 89.25 213 TYR A C 1
ATOM 1787 O O . TYR A 1 213 ? 0.796 -1.848 -10.312 1 89.25 213 TYR A O 1
ATOM 1795 N N . VAL A 1 214 ? 0.57 -4.066 -10.352 1 83.62 214 VAL A N 1
ATOM 1796 C CA . VAL A 1 214 ? -0.811 -4.023 -9.883 1 83.62 214 VAL A CA 1
ATOM 1797 C C . VAL A 1 214 ? -0.932 -4.777 -8.555 1 83.62 214 VAL A C 1
ATOM 1799 O O . VAL A 1 214 ? -0.313 -5.828 -8.375 1 83.62 214 VAL A O 1
ATOM 1802 N N . GLN A 1 215 ? -1.77 -4.223 -7.793 1 82.69 215 GLN A N 1
ATOM 1803 C CA . GLN A 1 215 ? -1.976 -4.82 -6.48 1 82.69 215 GLN A CA 1
ATOM 1804 C C . GLN A 1 215 ? -2.482 -6.254 -6.602 1 82.69 215 GLN A C 1
ATOM 1806 O O . GLN A 1 215 ? -3.357 -6.543 -7.422 1 82.69 215 GLN A O 1
ATOM 1811 N N . GLY A 1 216 ? -1.899 -7.105 -5.793 1 87.62 216 GLY A N 1
ATOM 1812 C CA . GLY A 1 216 ? -2.293 -8.508 -5.816 1 87.62 216 GLY A CA 1
ATOM 1813 C C . GLY A 1 216 ? -1.263 -9.406 -6.473 1 87.62 216 GLY A C 1
ATOM 1814 O O . GLY A 1 216 ? -1.267 -10.617 -6.258 1 87.62 216 GLY A O 1
ATOM 1815 N N . MET A 1 217 ? -0.381 -8.836 -7.223 1 92.19 217 MET A N 1
ATOM 1816 C CA . MET A 1 217 ? 0.644 -9.625 -7.902 1 92.19 217 MET A CA 1
ATOM 1817 C C . MET A 1 217 ? 1.518 -10.359 -6.895 1 92.19 217 MET A C 1
ATOM 1819 O O . MET A 1 217 ? 2.033 -11.445 -7.191 1 92.19 217 MET A O 1
ATOM 1823 N N . ASN A 1 218 ? 1.718 -9.773 -5.711 1 95.12 218 ASN A N 1
ATOM 1824 C CA . ASN A 1 218 ? 2.484 -10.438 -4.664 1 95.12 218 ASN A CA 1
ATOM 1825 C C . ASN A 1 218 ? 1.845 -11.766 -4.25 1 95.12 218 ASN A C 1
ATOM 1827 O O . ASN A 1 218 ? 2.547 -12.727 -3.938 1 95.12 218 ASN A O 1
ATOM 1831 N N . GLU A 1 219 ? 0.576 -11.836 -4.375 1 93.06 219 GLU A N 1
ATOM 1832 C CA . GLU A 1 219 ? -0.154 -13.047 -3.996 1 93.06 219 GLU A CA 1
ATOM 1833 C C . GLU A 1 219 ? 0.048 -14.156 -5.023 1 93.06 219 GLU A C 1
ATOM 1835 O O . GLU A 1 219 ? 0.038 -15.344 -4.676 1 93.06 219 GLU A O 1
ATOM 1840 N N . LEU A 1 220 ? 0.182 -13.758 -6.223 1 95.25 220 LEU A N 1
ATOM 1841 C CA . LEU A 1 220 ? 0.438 -14.727 -7.277 1 95.25 220 LEU A CA 1
ATOM 1842 C C . LEU A 1 220 ? 1.869 -15.242 -7.207 1 95.25 220 LEU A C 1
ATOM 1844 O O . LEU A 1 220 ? 2.125 -16.422 -7.496 1 95.25 220 LEU A O 1
ATOM 1848 N N . LEU A 1 221 ? 2.762 -14.414 -6.801 1 97.81 221 LEU A N 1
ATOM 1849 C CA . LEU A 1 221 ? 4.176 -14.766 -6.734 1 97.81 221 LEU A CA 1
ATOM 1850 C C . LEU A 1 221 ? 4.461 -15.633 -5.512 1 97.81 221 LEU A C 1
ATOM 1852 O O . LEU A 1 221 ? 5.34 -16.5 -5.551 1 97.81 221 LEU A O 1
ATOM 1856 N N . ALA A 1 222 ? 3.736 -15.477 -4.48 1 97.38 222 ALA A N 1
ATOM 1857 C CA . ALA A 1 222 ? 4.016 -16.078 -3.174 1 97.38 222 ALA A CA 1
ATOM 1858 C C . ALA A 1 222 ? 4.016 -17.594 -3.25 1 97.38 222 ALA A C 1
ATOM 1860 O O . ALA A 1 222 ? 4.965 -18.25 -2.803 1 97.38 222 ALA A O 1
ATOM 1861 N N . PRO A 1 223 ? 3.002 -18.172 -3.824 1 97.62 223 PRO A N 1
ATOM 1862 C CA . PRO A 1 223 ? 3.023 -19.625 -3.887 1 97.62 223 PRO A CA 1
ATOM 1863 C C . PRO A 1 223 ? 4.188 -20.172 -4.715 1 97.62 223 PRO A C 1
ATOM 1865 O O . PRO A 1 223 ? 4.797 -21.188 -4.352 1 97.62 223 PRO A O 1
ATOM 1868 N N . LEU A 1 224 ? 4.504 -19.531 -5.793 1 98.19 224 LEU A N 1
ATOM 1869 C CA . LEU A 1 224 ? 5.637 -19.953 -6.617 1 98.19 224 LEU A CA 1
ATOM 1870 C C . LEU A 1 224 ? 6.938 -19.891 -5.824 1 98.19 224 LEU A C 1
ATOM 1872 O O . LEU A 1 224 ? 7.684 -20.875 -5.777 1 98.19 224 LEU A O 1
ATOM 1876 N N . TYR A 1 225 ? 7.129 -18.781 -5.199 1 97.94 225 TYR A N 1
ATOM 1877 C CA . TYR A 1 225 ? 8.352 -18.578 -4.434 1 97.94 225 TYR A CA 1
ATOM 1878 C C . TYR A 1 225 ? 8.477 -19.609 -3.316 1 97.94 225 TYR A C 1
ATOM 1880 O O . TYR A 1 225 ? 9.539 -20.188 -3.121 1 97.94 225 TYR A O 1
ATOM 1888 N N . TYR A 1 226 ? 7.414 -19.797 -2.629 1 97.25 226 TYR A N 1
ATOM 1889 C CA . TYR A 1 226 ? 7.426 -20.734 -1.511 1 97.25 226 TYR A CA 1
ATOM 1890 C C . TYR A 1 226 ? 7.773 -22.141 -1.981 1 97.25 226 TYR A C 1
ATOM 1892 O O . TYR A 1 226 ? 8.625 -22.812 -1.391 1 97.25 226 TYR A O 1
ATOM 1900 N N . VAL A 1 227 ? 7.109 -22.594 -2.996 1 97.31 227 VAL A N 1
ATOM 1901 C CA . VAL A 1 227 ? 7.301 -23.953 -3.516 1 97.31 227 VAL A CA 1
ATOM 1902 C C . VAL A 1 227 ? 8.727 -24.109 -4.027 1 97.31 227 VAL A C 1
ATOM 1904 O O . VAL A 1 227 ? 9.367 -25.141 -3.781 1 97.31 227 VAL A O 1
ATOM 1907 N N . PHE A 1 228 ? 9.266 -23.125 -4.68 1 97.44 228 PHE A N 1
ATOM 1908 C CA . PHE A 1 228 ? 10.602 -23.219 -5.258 1 97.44 228 PHE A CA 1
ATOM 1909 C C . PHE A 1 228 ? 11.664 -23.141 -4.172 1 97.44 228 PHE A C 1
ATOM 1911 O O . PHE A 1 228 ? 12.695 -23.797 -4.266 1 97.44 228 PHE A O 1
ATOM 1918 N N . TYR A 1 229 ? 11.414 -22.328 -3.186 1 95.81 229 TYR A N 1
ATOM 1919 C CA . TYR A 1 229 ? 12.375 -22.219 -2.092 1 95.81 229 TYR A CA 1
ATOM 1920 C C . TYR A 1 229 ? 12.414 -23.484 -1.255 1 95.81 229 TYR A C 1
ATOM 1922 O O . TYR A 1 229 ? 13.43 -23.797 -0.634 1 95.81 229 TYR A O 1
ATOM 1930 N N . SER A 1 230 ? 11.32 -24.234 -1.228 1 91.88 230 SER A N 1
ATOM 1931 C CA . SER A 1 230 ? 11.219 -25.453 -0.413 1 91.88 230 SER A CA 1
ATOM 1932 C C . SER A 1 230 ? 11.977 -26.609 -1.051 1 91.88 230 SER A C 1
ATOM 1934 O O . SER A 1 230 ? 12.094 -27.688 -0.455 1 91.88 230 SER A O 1
ATOM 1936 N N . ASP A 1 231 ? 12.477 -26.375 -2.223 1 90.56 231 ASP A N 1
ATOM 1937 C CA . ASP A 1 231 ? 13.25 -27.406 -2.898 1 90.56 231 ASP A CA 1
ATOM 1938 C C . ASP A 1 231 ? 14.562 -27.672 -2.172 1 90.56 231 ASP A C 1
ATOM 1940 O O . ASP A 1 231 ? 15.086 -26.797 -1.48 1 90.56 231 ASP A O 1
ATOM 1944 N N . THR A 1 232 ? 15.078 -28.859 -2.23 1 85 232 THR A N 1
ATOM 1945 C CA . THR A 1 232 ? 16.281 -29.234 -1.509 1 85 232 THR A CA 1
ATOM 1946 C C . THR A 1 232 ? 17.469 -29.406 -2.471 1 85 232 THR A C 1
ATOM 1948 O O . THR A 1 232 ? 18.594 -29.672 -2.043 1 85 232 THR A O 1
ATOM 1951 N N . ASN A 1 233 ? 17.156 -29.297 -3.727 1 86.31 233 ASN A N 1
ATOM 1952 C CA . ASN A 1 233 ? 18.234 -29.359 -4.711 1 86.31 233 ASN A CA 1
ATOM 1953 C C . ASN A 1 233 ? 19.125 -28.109 -4.656 1 86.31 233 ASN A C 1
ATOM 1955 O O . ASN A 1 233 ? 18.625 -26.984 -4.652 1 86.31 233 ASN A O 1
ATOM 1959 N N . GLU A 1 234 ? 20.375 -28.297 -4.645 1 84.06 234 GLU A N 1
ATOM 1960 C CA . GLU A 1 234 ? 21.328 -27.188 -4.484 1 84.06 234 GLU A CA 1
ATOM 1961 C C . GLU A 1 234 ? 21.234 -26.203 -5.645 1 84.06 234 GLU A C 1
ATOM 1963 O O . GLU A 1 234 ? 21.312 -25 -5.445 1 84.06 234 GLU A O 1
ATOM 1968 N N . LEU A 1 235 ? 21.172 -26.766 -6.828 1 84.56 235 LEU A N 1
ATOM 1969 C CA . LEU A 1 235 ? 21.062 -25.906 -8 1 84.56 235 LEU A CA 1
ATOM 1970 C C . LEU A 1 235 ? 19.781 -25.078 -7.969 1 84.56 235 LEU A C 1
ATOM 1972 O O . LEU A 1 235 ? 19.797 -23.891 -8.305 1 84.56 235 LEU A O 1
ATOM 1976 N N . PHE A 1 236 ? 18.766 -25.719 -7.523 1 84.38 236 PHE A N 1
ATOM 1977 C CA . PHE A 1 236 ? 17.484 -25.047 -7.492 1 84.38 236 PHE A CA 1
ATOM 1978 C C . PHE A 1 236 ? 17.422 -24.031 -6.359 1 84.38 236 PHE A C 1
ATOM 1980 O O . PHE A 1 236 ? 16.688 -23.047 -6.441 1 84.38 236 PHE A O 1
ATOM 1987 N N . LEU A 1 237 ? 18.203 -24.188 -5.375 1 83.69 237 LEU A N 1
ATOM 1988 C CA . LEU A 1 237 ? 18.281 -23.203 -4.297 1 83.69 237 LEU A CA 1
ATOM 1989 C C . LEU A 1 237 ? 19 -21.938 -4.766 1 83.69 237 LEU A C 1
ATOM 1991 O O . LEU A 1 237 ? 18.672 -20.844 -4.316 1 83.69 237 LEU A O 1
ATOM 1995 N N . GLN A 1 238 ? 19.859 -22.156 -5.691 1 88.56 238 GLN A N 1
ATOM 1996 C CA . GLN A 1 238 ? 20.594 -21.031 -6.242 1 88.56 238 GLN A CA 1
ATOM 1997 C C . GLN A 1 238 ? 19.75 -20.266 -7.254 1 88.56 238 GLN A C 1
ATOM 1999 O O . GLN A 1 238 ? 19.922 -19.047 -7.422 1 88.56 238 GLN A O 1
ATOM 2004 N N . SER A 1 239 ? 18.828 -21 -7.848 1 94.38 239 SER A N 1
ATOM 2005 C CA . SER A 1 239 ? 18.078 -20.406 -8.945 1 94.38 239 SER A CA 1
ATOM 2006 C C . SER A 1 239 ? 16.672 -20.016 -8.5 1 94.38 239 SER A C 1
ATOM 2008 O O . SER A 1 239 ? 15.836 -19.641 -9.328 1 94.38 239 SER A O 1
ATOM 2010 N N . VAL A 1 240 ? 16.406 -20.031 -7.199 1 96.12 240 VAL A N 1
ATOM 2011 C CA . VAL A 1 240 ? 15.062 -19.844 -6.68 1 96.12 240 VAL A CA 1
ATOM 2012 C C . VAL A 1 240 ? 14.484 -18.516 -7.18 1 96.12 240 VAL A C 1
ATOM 2014 O O . VAL A 1 240 ? 13.359 -18.469 -7.684 1 96.12 240 VAL A O 1
ATOM 2017 N N . GLU A 1 241 ? 15.258 -17.469 -7.051 1 96.06 241 GLU A N 1
ATOM 2018 C CA . GLU A 1 241 ? 14.781 -16.141 -7.418 1 96.06 241 GLU A CA 1
ATOM 2019 C C . GLU A 1 241 ? 14.523 -16.031 -8.922 1 96.06 241 GLU A C 1
ATOM 2021 O O . GLU A 1 241 ? 13.477 -15.539 -9.344 1 96.06 241 GLU A O 1
ATOM 2026 N N . SER A 1 242 ? 15.469 -16.547 -9.672 1 97.19 242 SER A N 1
ATOM 2027 C CA . SER A 1 242 ? 15.32 -16.531 -11.125 1 97.19 242 SER A CA 1
ATOM 2028 C C . SER A 1 242 ? 14.164 -17.438 -11.562 1 97.19 242 SER A C 1
ATOM 2030 O O . SER A 1 242 ? 13.383 -17.062 -12.438 1 97.19 242 SER A O 1
ATOM 2032 N N . ASP A 1 243 ? 14.078 -18.625 -10.953 1 97.94 243 ASP A N 1
ATOM 2033 C CA . ASP A 1 243 ? 12.977 -19.531 -11.266 1 97.94 243 ASP A CA 1
ATOM 2034 C C . ASP A 1 243 ? 11.625 -18.891 -10.984 1 97.94 243 ASP A C 1
ATOM 2036 O O . ASP A 1 243 ? 10.719 -18.953 -11.812 1 97.94 243 ASP A O 1
ATOM 2040 N N . ALA A 1 244 ? 11.539 -18.281 -9.812 1 98.25 244 ALA A N 1
ATOM 2041 C CA . ALA A 1 244 ? 10.289 -17.641 -9.414 1 98.25 244 ALA A CA 1
ATOM 2042 C C . ALA A 1 244 ? 9.945 -16.5 -10.359 1 98.25 244 ALA A C 1
ATOM 2044 O O . ALA A 1 244 ? 8.781 -16.328 -10.734 1 98.25 244 ALA A O 1
ATOM 2045 N N . PHE A 1 245 ? 10.93 -15.773 -10.773 1 98.19 245 PHE A N 1
ATOM 2046 C CA . PHE A 1 245 ? 10.711 -14.648 -11.672 1 98.19 245 PHE A CA 1
ATOM 2047 C C . PHE A 1 245 ? 10.164 -15.125 -13.016 1 98.19 245 PHE A C 1
ATOM 2049 O O . PHE A 1 245 ? 9.148 -14.609 -13.492 1 98.19 245 PHE A O 1
ATOM 2056 N N . PHE A 1 246 ? 10.781 -16.016 -13.609 1 98.06 246 PHE A N 1
ATOM 2057 C CA . PHE A 1 246 ? 10.398 -16.438 -14.953 1 98.06 246 PHE A CA 1
ATOM 2058 C C . PHE A 1 246 ? 9.062 -17.172 -14.922 1 98.06 246 PHE A C 1
ATOM 2060 O O . PHE A 1 246 ? 8.227 -16.984 -15.812 1 98.06 246 PHE A O 1
ATOM 2067 N N . CYS A 1 247 ? 8.898 -18.031 -13.906 1 98.06 247 CYS A N 1
ATOM 2068 C CA . CYS A 1 247 ? 7.617 -18.719 -13.789 1 98.06 247 CYS A CA 1
ATOM 2069 C C . CYS A 1 247 ? 6.484 -17.734 -13.547 1 98.06 247 CYS A C 1
ATOM 2071 O O . CYS A 1 247 ? 5.395 -17.875 -14.102 1 98.06 247 CYS A O 1
ATOM 2073 N N . PHE A 1 248 ? 6.766 -16.75 -12.727 1 97.44 248 PHE A N 1
ATOM 2074 C CA . PHE A 1 248 ? 5.797 -15.68 -12.492 1 97.44 248 PHE A CA 1
ATOM 2075 C C . PHE A 1 248 ? 5.473 -14.953 -13.789 1 97.44 248 PHE A C 1
ATOM 2077 O O . PHE A 1 248 ? 4.305 -14.664 -14.07 1 97.44 248 PHE A O 1
ATOM 2084 N N . THR A 1 249 ? 6.473 -14.656 -14.539 1 95.62 249 THR A N 1
ATOM 2085 C CA . THR A 1 249 ? 6.297 -13.953 -15.812 1 95.62 249 THR A CA 1
ATOM 2086 C C . THR A 1 249 ? 5.438 -14.773 -16.766 1 95.62 249 THR A C 1
ATOM 2088 O O . THR A 1 249 ? 4.586 -14.219 -17.469 1 95.62 249 THR A O 1
ATOM 2091 N N . ILE A 1 250 ? 5.672 -16.047 -16.781 1 94.44 250 ILE A N 1
ATOM 2092 C CA . ILE A 1 250 ? 4.887 -16.938 -17.625 1 94.44 250 ILE A CA 1
ATOM 2093 C C . ILE A 1 250 ? 3.428 -16.922 -17.172 1 94.44 250 ILE A C 1
ATOM 2095 O O . ILE A 1 250 ? 2.514 -16.797 -17.984 1 94.44 250 ILE A O 1
ATOM 2099 N N . LEU A 1 251 ? 3.285 -17.031 -15.891 1 93.5 251 LEU A N 1
ATOM 2100 C CA . LEU A 1 251 ? 1.943 -17.016 -15.32 1 93.5 251 LEU A CA 1
ATOM 2101 C C . LEU A 1 251 ? 1.219 -15.719 -15.656 1 93.5 251 LEU A C 1
ATOM 2103 O O . LEU A 1 251 ? 0.034 -15.734 -16 1 93.5 251 LEU A O 1
ATOM 2107 N N . MET A 1 252 ? 1.903 -14.617 -15.562 1 91.31 252 MET A N 1
ATOM 2108 C CA . MET A 1 252 ? 1.33 -13.297 -15.812 1 91.31 252 MET A CA 1
ATOM 2109 C C . MET A 1 252 ? 0.98 -13.133 -17.281 1 91.31 252 MET A C 1
ATOM 2111 O O . MET A 1 252 ? 0.049 -12.398 -17.625 1 91.31 252 MET A O 1
ATOM 2115 N N . SER A 1 253 ? 1.736 -13.719 -18.141 1 86.06 253 SER A N 1
ATOM 2116 C CA . SER A 1 253 ? 1.437 -13.648 -19.562 1 86.06 253 SER A CA 1
ATOM 2117 C C . SER A 1 253 ? 0.093 -14.297 -19.875 1 86.06 253 SER A C 1
ATOM 2119 O O . SER A 1 253 ? -0.643 -13.828 -20.75 1 86.06 253 SER A O 1
ATOM 2121 N N . ASP A 1 254 ? -0.171 -15.289 -19.188 1 77.94 254 ASP A N 1
ATOM 2122 C CA . ASP A 1 254 ? -1.466 -15.945 -19.312 1 77.94 254 ASP A CA 1
ATOM 2123 C C . ASP A 1 254 ? -2.582 -15.094 -18.719 1 77.94 254 ASP A C 1
ATOM 2125 O O . ASP A 1 254 ? -3.701 -15.078 -19.234 1 77.94 254 ASP A O 1
ATOM 2129 N N . ALA A 1 255 ? -2.105 -14.344 -17.688 1 68.5 255 ALA A N 1
ATOM 2130 C CA . ALA A 1 255 ? -3.08 -13.555 -16.938 1 68.5 255 ALA A CA 1
ATOM 2131 C C . ALA A 1 255 ? -3.148 -12.117 -17.469 1 68.5 255 ALA A C 1
ATOM 2133 O O . ALA A 1 255 ? -4.027 -11.352 -17.078 1 68.5 255 ALA A O 1
ATOM 2134 N N . LYS A 1 256 ? -2.227 -11.797 -18.25 1 65.88 256 LYS A N 1
ATOM 2135 C CA . LYS A 1 256 ? -1.969 -10.422 -18.688 1 65.88 256 LYS A CA 1
ATOM 2136 C C . LYS A 1 256 ? -3.254 -9.734 -19.125 1 65.88 256 LYS A C 1
ATOM 2138 O O . LYS A 1 256 ? -3.508 -8.586 -18.766 1 65.88 256 LYS A O 1
ATOM 2143 N N . ASP A 1 257 ? -3.93 -10.5 -19.859 1 62.25 257 ASP A N 1
ATOM 2144 C CA . ASP A 1 257 ? -5.168 -9.883 -20.328 1 62.25 257 ASP A CA 1
ATOM 2145 C C . ASP A 1 257 ? -6.062 -9.477 -19.156 1 62.25 257 ASP A C 1
ATOM 2147 O O . ASP A 1 257 ? -6.711 -8.43 -19.203 1 62.25 257 ASP A O 1
ATOM 2151 N N . SER A 1 258 ? -6.004 -10.258 -18.203 1 57.78 258 SER A N 1
ATOM 2152 C CA . SER A 1 258 ? -6.848 -9.992 -17.047 1 57.78 258 SER A CA 1
ATOM 2153 C C . SER A 1 258 ? -6.375 -8.758 -16.281 1 57.78 258 SER A C 1
ATOM 2155 O O . SER A 1 258 ? -7.191 -7.938 -15.859 1 57.78 258 SER A O 1
ATOM 2157 N N . PHE A 1 259 ? -5.109 -8.547 -16.156 1 55.47 259 PHE A N 1
ATOM 2158 C CA . PHE A 1 259 ? -4.566 -7.441 -15.375 1 55.47 259 PHE A CA 1
ATOM 2159 C C . PHE A 1 259 ? -4.594 -6.148 -16.172 1 55.47 259 PHE A C 1
ATOM 2161 O O . PHE A 1 259 ? -4.883 -5.078 -15.641 1 55.47 259 PHE A O 1
ATOM 2168 N N . LEU A 1 260 ? -4.094 -6.281 -17.344 1 53.19 260 LEU A N 1
ATOM 2169 C CA . LEU A 1 260 ? -4.055 -5.09 -18.188 1 53.19 260 LEU A CA 1
ATOM 2170 C C . LEU A 1 260 ? -5.453 -4.504 -18.375 1 53.19 260 LEU A C 1
ATOM 2172 O O . LEU A 1 260 ? -5.625 -3.285 -18.344 1 53.19 260 LEU A O 1
ATOM 2176 N N . ARG A 1 261 ? -6.211 -5.414 -18.531 1 49.34 261 ARG A N 1
ATOM 2177 C CA . ARG A 1 261 ? -7.562 -4.961 -18.859 1 49.34 261 ARG A CA 1
ATOM 2178 C C . ARG A 1 261 ? -8.297 -4.496 -17.609 1 49.34 261 ARG A C 1
ATOM 2180 O O . ARG A 1 261 ? -9.18 -3.639 -17.688 1 49.34 261 ARG A O 1
ATOM 2187 N N . ALA A 1 262 ? -8.047 -5.078 -16.484 1 48.31 262 ALA A N 1
ATOM 2188 C CA . ALA A 1 262 ? -8.602 -4.578 -15.242 1 48.31 262 ALA A CA 1
ATOM 2189 C C . ALA A 1 262 ? -8.273 -3.1 -15.047 1 48.31 262 ALA A C 1
ATOM 2191 O O . ALA A 1 262 ? -9.039 -2.363 -14.414 1 48.31 262 ALA A O 1
ATOM 2192 N N . LEU A 1 263 ? -7.094 -2.686 -15.539 1 48.59 263 LEU A N 1
ATOM 2193 C CA . LEU A 1 263 ? -6.582 -1.325 -15.398 1 48.59 263 LEU A CA 1
ATOM 2194 C C . LEU A 1 263 ? -7.145 -0.422 -16.5 1 48.59 263 LEU A C 1
ATOM 2196 O O . LEU A 1 263 ? -7.242 0.793 -16.312 1 48.59 263 LEU A O 1
ATOM 2200 N N . ASP A 1 264 ? -7.141 -0.938 -17.719 1 49.28 264 ASP A N 1
ATOM 2201 C CA . ASP A 1 264 ? -7.57 -0.115 -18.844 1 49.28 264 ASP A CA 1
ATOM 2202 C C . ASP A 1 264 ? -9.07 -0.268 -19.094 1 49.28 264 ASP A C 1
ATOM 2204 O O . ASP A 1 264 ? -9.68 -1.25 -18.656 1 49.28 264 ASP A O 1
ATOM 2208 N N . ASP A 1 265 ? -9.641 0.78 -19.375 1 44.75 265 ASP A N 1
ATOM 2209 C CA . ASP A 1 265 ? -11.008 0.855 -19.891 1 44.75 265 ASP A CA 1
ATOM 2210 C C . ASP A 1 265 ? -11.297 -0.287 -20.859 1 44.75 265 ASP A C 1
ATOM 2212 O O . ASP A 1 265 ? -12.367 -0.339 -21.469 1 44.75 265 ASP A O 1
ATOM 2216 N N . SER A 1 266 ? -10.242 -0.849 -21.234 1 42.34 266 SER A N 1
ATOM 2217 C CA . SER A 1 266 ? -10.625 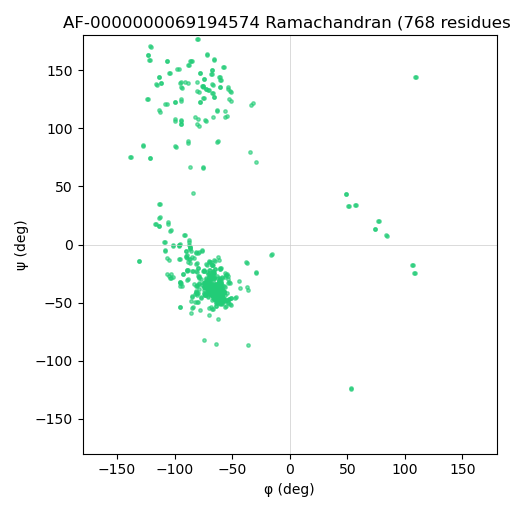-1.844 -22.234 1 42.34 266 SER A CA 1
ATOM 2218 C C . SER A 1 266 ? -11.258 -3.068 -21.578 1 42.34 266 SER A C 1
ATOM 2220 O O . SER A 1 266 ? -10.586 -3.805 -20.859 1 42.34 266 SER A O 1
ATOM 2222 N N . GLN A 1 267 ? -12.406 -2.891 -20.984 1 46.12 267 GLN A N 1
ATOM 2223 C CA . GLN A 1 267 ? -13.469 -3.678 -20.375 1 46.12 267 GLN A CA 1
ATOM 2224 C C . GLN A 1 267 ? -13.375 -5.145 -20.781 1 46.12 267 GLN A C 1
ATOM 2226 O O . GLN A 1 267 ? -14.039 -6.004 -20.203 1 46.12 267 GLN A O 1
ATOM 2231 N N . ASP A 1 268 ? -12.508 -5.395 -21.719 1 54.53 268 ASP A N 1
ATOM 2232 C CA . ASP A 1 268 ? -12.969 -6.598 -22.406 1 54.53 268 ASP A CA 1
ATOM 2233 C C . ASP A 1 268 ? -12.414 -7.855 -21.734 1 54.53 268 ASP A C 1
ATOM 2235 O O . ASP A 1 268 ? -13.141 -8.836 -21.547 1 54.53 268 ASP A O 1
ATOM 2239 N N . GLY A 1 269 ? -11.078 -7.758 -21.031 1 68.19 269 GLY A N 1
ATOM 2240 C CA . GLY A 1 269 ? -10.602 -9.094 -20.703 1 68.19 269 GLY A CA 1
ATOM 2241 C C . GLY A 1 269 ? -11.164 -9.609 -19.391 1 68.19 269 GLY A C 1
ATOM 2242 O O . GLY A 1 269 ? -11.773 -10.68 -19.359 1 68.19 269 GLY A O 1
ATOM 2243 N N . ILE A 1 270 ? -11.023 -8.891 -18.281 1 74.25 270 ILE A N 1
ATOM 2244 C CA . ILE A 1 270 ? -11.492 -9.367 -16.984 1 74.25 270 ILE A CA 1
ATOM 2245 C C . ILE A 1 270 ? -13.023 -9.336 -16.953 1 74.25 270 ILE A C 1
ATOM 2247 O O . ILE A 1 270 ? -13.656 -10.227 -16.375 1 74.25 270 ILE A O 1
ATOM 2251 N N . LYS A 1 271 ? -13.602 -8.391 -17.531 1 75.25 271 LYS A N 1
ATOM 2252 C CA . LYS A 1 271 ? -15.055 -8.281 -17.625 1 75.25 271 LYS A CA 1
ATOM 2253 C C . LYS A 1 271 ? -15.641 -9.469 -18.375 1 75.25 271 LYS A C 1
ATOM 2255 O O . LYS A 1 271 ? -16.688 -10 -17.984 1 75.25 271 LYS A O 1
ATOM 2260 N N . SER A 1 272 ? -14.914 -9.75 -19.391 1 80.88 272 SER A N 1
ATOM 2261 C CA . SER A 1 272 ? -15.359 -10.898 -20.172 1 80.88 272 SER A CA 1
ATOM 2262 C C . SER A 1 272 ? -15.336 -12.172 -19.328 1 80.88 272 SER A C 1
ATOM 2264 O O . SER A 1 272 ? -16.266 -12.984 -19.391 1 80.88 272 SER A O 1
ATOM 2266 N N . LYS A 1 273 ? -14.266 -12.312 -18.562 1 86.06 273 LYS A N 1
ATOM 2267 C CA . LYS A 1 273 ? -14.148 -13.5 -17.719 1 86.06 273 LYS A CA 1
ATOM 2268 C C . LYS A 1 273 ? -15.25 -13.539 -16.672 1 86.06 273 LYS A C 1
ATOM 2270 O O . LYS A 1 273 ? -15.805 -14.602 -16.391 1 86.06 273 LYS A O 1
ATOM 2275 N N . MET A 1 274 ? -15.547 -12.453 -16.125 1 86.12 274 MET A N 1
ATOM 2276 C CA . MET A 1 274 ? -16.625 -12.383 -15.141 1 86.12 274 MET A CA 1
ATOM 2277 C C . MET A 1 274 ? -17.969 -12.656 -15.781 1 86.12 274 MET A C 1
ATOM 2279 O O . MET A 1 274 ? -18.828 -13.32 -15.188 1 86.12 274 MET A O 1
ATOM 2283 N N . ASN A 1 275 ? -18.141 -12.125 -16.969 1 85.5 275 ASN A N 1
ATOM 2284 C CA . ASN A 1 275 ? -19.375 -12.406 -17.703 1 85.5 275 ASN A CA 1
ATOM 2285 C C . ASN A 1 275 ? -19.5 -13.891 -18.047 1 85.5 275 ASN A C 1
ATOM 2287 O O . ASN A 1 275 ? -20.594 -14.445 -18.016 1 85.5 275 ASN A O 1
ATOM 2291 N N . ASN A 1 276 ? -18.391 -14.414 -18.422 1 90.69 276 ASN A N 1
ATOM 2292 C CA . ASN A 1 276 ? -18.391 -15.852 -18.703 1 90.69 276 ASN A CA 1
ATOM 2293 C C . ASN A 1 276 ? -18.766 -16.656 -17.469 1 90.69 276 ASN A C 1
ATOM 2295 O O . ASN A 1 276 ? -19.5 -17.641 -17.562 1 90.69 276 ASN A O 1
ATOM 2299 N N . LEU A 1 277 ? -18.25 -16.281 -16.359 1 92.88 277 LEU A N 1
ATOM 2300 C CA . LEU A 1 277 ? -18.625 -16.953 -15.117 1 92.88 277 LEU A CA 1
ATOM 2301 C C . LEU A 1 277 ? -20.125 -16.812 -14.852 1 92.88 277 LEU A C 1
ATOM 2303 O O . LEU A 1 277 ? -20.766 -17.781 -14.422 1 92.88 277 LEU A O 1
ATOM 2307 N N . ASN A 1 278 ? -20.625 -15.664 -15.094 1 91.5 278 ASN A N 1
ATOM 2308 C CA . ASN A 1 278 ? -22.047 -15.43 -14.922 1 91.5 278 ASN A CA 1
ATOM 2309 C C . ASN A 1 278 ? -22.875 -16.328 -15.836 1 91.5 278 ASN A C 1
ATOM 2311 O O . ASN A 1 278 ? -23.922 -16.859 -15.422 1 91.5 278 ASN A O 1
ATOM 2315 N N . THR A 1 279 ? -22.453 -16.422 -17.016 1 93.19 279 THR A N 1
ATOM 2316 C CA . THR A 1 279 ? -23.125 -17.297 -17.984 1 93.19 279 THR A CA 1
ATOM 2317 C C . THR A 1 279 ? -23.078 -18.75 -17.531 1 93.19 279 THR A C 1
ATOM 2319 O O . THR A 1 279 ? -24.078 -19.469 -17.609 1 93.19 279 THR A O 1
ATOM 2322 N N . LEU A 1 280 ? -21.922 -19.156 -17.094 1 94.69 280 LEU A N 1
ATOM 2323 C CA . LEU A 1 280 ? -21.766 -20.516 -16.594 1 94.69 280 LEU A CA 1
ATOM 2324 C C . LEU A 1 280 ? -22.688 -20.766 -15.406 1 94.69 280 LEU A C 1
ATOM 2326 O O . LEU A 1 280 ? -23.281 -21.828 -15.281 1 94.69 280 LEU A O 1
ATOM 2330 N N . LEU A 1 281 ? -22.734 -19.781 -14.539 1 94.88 281 LEU A N 1
ATOM 2331 C CA . LEU A 1 281 ? -23.609 -19.891 -13.375 1 94.88 281 LEU A CA 1
ATOM 2332 C C . LEU A 1 281 ? -25.062 -20.062 -13.789 1 94.88 281 LEU A C 1
ATOM 2334 O O . LEU A 1 281 ? -25.797 -20.859 -13.211 1 94.88 281 LEU A O 1
ATOM 2338 N N . ARG A 1 282 ? -25.5 -19.312 -14.766 1 94.75 282 ARG A N 1
ATOM 2339 C CA . ARG A 1 282 ? -26.859 -19.375 -15.266 1 94.75 282 ARG A CA 1
ATOM 2340 C C . ARG A 1 282 ? -27.156 -20.75 -15.844 1 94.75 282 ARG A C 1
ATOM 2342 O O . ARG A 1 282 ? -28.234 -21.312 -15.617 1 94.75 282 ARG A O 1
ATOM 2349 N N . ILE A 1 283 ? -26.266 -21.312 -16.516 1 94.81 283 ILE A N 1
ATOM 2350 C CA . ILE A 1 283 ? -26.438 -22.578 -17.203 1 94.81 283 ILE A CA 1
ATOM 2351 C C . ILE A 1 283 ? -26.438 -23.719 -16.188 1 94.81 283 ILE A C 1
ATOM 2353 O O . ILE A 1 283 ? -27.266 -24.625 -16.266 1 94.81 283 ILE A O 1
ATOM 2357 N N . HIS A 1 284 ? -25.547 -23.688 -15.219 1 94.31 284 HIS A N 1
ATOM 2358 C CA . HIS A 1 284 ? -25.312 -24.828 -14.344 1 94.31 284 HIS A CA 1
ATOM 2359 C C . HIS A 1 284 ? -26.125 -24.688 -13.047 1 94.31 284 HIS A C 1
ATOM 2361 O O . HIS A 1 284 ? -26.469 -25.703 -12.43 1 94.31 284 HIS A O 1
ATOM 2367 N N . GLU A 1 285 ? -26.297 -23.484 -12.617 1 94.38 285 GLU A N 1
ATOM 2368 C CA . GLU A 1 285 ? -27 -23.219 -11.359 1 94.38 285 GLU A CA 1
ATOM 2369 C C . GLU A 1 285 ? -27.953 -22.047 -11.484 1 94.38 285 GLU A C 1
ATOM 2371 O O . GLU A 1 285 ? -27.766 -21 -10.852 1 94.38 285 GLU A O 1
ATOM 2376 N N . ILE A 1 286 ? -29.047 -22.281 -12.117 1 94.88 286 ILE A N 1
ATOM 2377 C CA . ILE A 1 286 ? -29.969 -21.219 -12.477 1 94.88 286 ILE A CA 1
ATOM 2378 C C . ILE A 1 286 ? -30.625 -20.672 -11.219 1 94.88 286 ILE A C 1
ATOM 2380 O O . ILE A 1 286 ? -30.922 -19.469 -11.133 1 94.88 286 ILE A O 1
ATOM 2384 N N . GLU A 1 287 ? -30.859 -21.484 -10.258 1 95.38 287 GLU A N 1
ATOM 2385 C CA . GLU A 1 287 ? -31.516 -21.047 -9.023 1 95.38 287 GLU A CA 1
ATOM 2386 C C . GLU A 1 287 ? -30.656 -20.031 -8.281 1 95.38 287 GLU A C 1
ATOM 2388 O O . GLU A 1 287 ? -31.156 -19.031 -7.789 1 95.38 287 GLU A O 1
ATOM 2393 N N . ILE A 1 288 ? -29.344 -20.375 -8.219 1 94.44 288 ILE A N 1
ATOM 2394 C CA . ILE A 1 288 ? -28.422 -19.453 -7.562 1 94.44 288 ILE A CA 1
ATOM 2395 C C . ILE A 1 288 ? -28.344 -18.156 -8.359 1 94.44 288 ILE A C 1
ATOM 2397 O O . ILE A 1 288 ? -28.375 -17.062 -7.785 1 94.44 288 ILE A O 1
ATOM 2401 N N . TRP A 1 289 ? -28.25 -18.297 -9.609 1 93.5 289 TRP A N 1
ATOM 2402 C CA . TRP A 1 289 ? -28.141 -17.156 -10.5 1 93.5 289 TRP A CA 1
ATOM 2403 C C . TRP A 1 289 ? -29.328 -16.219 -10.328 1 93.5 289 TRP A C 1
ATOM 2405 O O . TRP A 1 289 ? -29.156 -15 -10.188 1 93.5 289 TRP A O 1
ATOM 2415 N N . ASP A 1 290 ? -30.531 -16.766 -10.312 1 93.38 290 ASP A N 1
ATOM 2416 C CA . ASP A 1 290 ? -31.766 -15.992 -10.164 1 93.38 290 ASP A CA 1
ATOM 2417 C C . ASP A 1 290 ? -31.797 -15.258 -8.82 1 93.38 290 ASP A C 1
ATOM 2419 O O . ASP A 1 290 ? -32.188 -14.094 -8.758 1 93.38 290 ASP A O 1
ATOM 2423 N N . ASN A 1 291 ? -31.453 -15.961 -7.816 1 92.06 291 ASN A N 1
ATOM 2424 C CA . ASN A 1 291 ? -31.469 -15.352 -6.488 1 92.06 291 ASN A CA 1
ATOM 2425 C C . ASN A 1 291 ? -30.469 -14.211 -6.379 1 92.06 291 ASN A C 1
ATOM 2427 O O . ASN A 1 291 ? -30.766 -13.18 -5.77 1 92.06 291 ASN A O 1
ATOM 2431 N N . LEU A 1 292 ? -29.266 -14.414 -6.879 1 89.38 292 LEU A N 1
ATOM 2432 C CA . LEU A 1 292 ? -28.25 -13.367 -6.848 1 89.38 292 LEU A CA 1
ATOM 2433 C C . LEU A 1 292 ? -28.688 -12.148 -7.645 1 89.38 292 LEU A C 1
ATOM 2435 O O . LEU A 1 292 ? -28.469 -11.008 -7.223 1 89.38 292 LEU A O 1
ATOM 2439 N N . GLN A 1 293 ? -29.344 -12.422 -8.727 1 84.06 293 GLN A N 1
ATOM 2440 C CA . GLN A 1 293 ? -29.844 -11.336 -9.562 1 84.06 293 GLN A CA 1
ATOM 2441 C C . GLN A 1 293 ? -30.922 -10.539 -8.82 1 84.06 293 GLN A C 1
ATOM 2443 O O . GLN A 1 293 ? -30.938 -9.305 -8.883 1 84.06 293 GLN A O 1
ATOM 2448 N N . LYS A 1 294 ? -31.734 -11.266 -8.18 1 85.69 294 LYS A N 1
ATOM 2449 C CA . LYS A 1 294 ? -32.812 -10.633 -7.426 1 85.69 294 LYS A CA 1
ATOM 2450 C C . LYS A 1 294 ? -32.25 -9.758 -6.305 1 85.69 294 LYS A C 1
ATOM 2452 O O . LYS A 1 294 ? -32.812 -8.703 -5.992 1 85.69 294 LYS A O 1
ATOM 2457 N N . GLN A 1 295 ? -31.219 -10.258 -5.781 1 83.19 295 GLN A N 1
ATOM 2458 C CA . GLN A 1 295 ? -30.609 -9.531 -4.668 1 83.19 295 GLN A CA 1
ATOM 2459 C C . GLN A 1 295 ? -29.625 -8.477 -5.172 1 83.19 295 GLN A C 1
ATOM 2461 O O . GLN A 1 295 ? -29.031 -7.75 -4.375 1 83.19 295 GLN A O 1
ATOM 2466 N N . GLY A 1 296 ? -29.422 -8.43 -6.461 1 77.25 296 GLY A N 1
ATOM 2467 C CA . GLY A 1 296 ? -28.531 -7.441 -7.055 1 77.25 296 GLY A CA 1
ATOM 2468 C C . GLY A 1 296 ? -27.062 -7.773 -6.871 1 77.25 296 GLY A C 1
ATOM 2469 O O . GLY A 1 296 ? -26.219 -6.875 -6.84 1 77.25 296 GLY A O 1
ATOM 2470 N N . ILE A 1 297 ? -26.797 -8.969 -6.625 1 81.31 297 ILE A N 1
ATOM 2471 C CA . ILE A 1 297 ? -25.422 -9.391 -6.41 1 81.31 297 ILE A CA 1
ATOM 2472 C C . ILE A 1 297 ? -24.828 -9.914 -7.723 1 81.31 297 ILE A C 1
ATOM 2474 O O . ILE A 1 297 ? -25.141 -11.023 -8.156 1 81.31 297 ILE A O 1
ATOM 2478 N N . HIS A 1 298 ? -23.969 -9.102 -8.273 1 75.94 298 HIS A N 1
ATOM 2479 C CA . HIS A 1 298 ? -23.328 -9.484 -9.523 1 75.94 298 HIS A CA 1
ATOM 2480 C C . HIS A 1 298 ? -21.953 -10.109 -9.273 1 75.94 298 HIS A C 1
ATOM 2482 O O . HIS A 1 298 ? -21.266 -9.75 -8.312 1 75.94 298 HIS A O 1
ATOM 2488 N N . PRO A 1 299 ? -21.641 -10.977 -10.203 1 76.75 299 PRO A N 1
ATOM 2489 C CA . PRO A 1 299 ? -20.359 -11.664 -10.023 1 76.75 299 PRO A CA 1
ATOM 2490 C C . PRO A 1 299 ? -19.188 -10.703 -9.875 1 76.75 299 PRO A C 1
ATOM 2492 O O . PRO A 1 299 ? -18.172 -11.039 -9.242 1 76.75 299 PRO A O 1
ATOM 2495 N N . GLN A 1 300 ? -19.297 -9.617 -10.375 1 71.31 300 GLN A N 1
ATOM 2496 C CA . GLN A 1 300 ? -18.219 -8.633 -10.305 1 71.31 300 GLN A CA 1
ATOM 2497 C C . GLN A 1 300 ? -17.891 -8.281 -8.852 1 71.31 300 GLN A C 1
ATOM 2499 O O . GLN A 1 300 ? -16.766 -7.875 -8.547 1 71.31 300 GLN A O 1
ATOM 2504 N N . PHE A 1 301 ? -18.812 -8.539 -8.016 1 71.25 301 PHE A N 1
ATOM 2505 C CA . PHE A 1 301 ? -18.656 -8.164 -6.617 1 71.25 301 PHE A CA 1
ATOM 2506 C C . PHE A 1 301 ? -17.797 -9.195 -5.875 1 71.25 301 PHE A C 1
ATOM 2508 O O . PHE A 1 301 ? -17.172 -8.875 -4.863 1 71.25 301 PHE A O 1
ATOM 2515 N N . TYR A 1 302 ? -17.781 -10.367 -6.426 1 80.06 302 TYR A N 1
ATOM 2516 C CA . TYR A 1 302 ? -17.141 -11.383 -5.598 1 80.06 302 TYR A CA 1
ATOM 2517 C C . TYR A 1 302 ? -16.125 -12.18 -6.398 1 80.06 302 TYR A C 1
ATOM 2519 O O . TYR A 1 302 ? -15.242 -12.828 -5.824 1 80.06 302 TYR A O 1
ATOM 2527 N N . SER A 1 303 ? -16.172 -12.07 -7.668 1 85.75 303 SER A N 1
ATOM 2528 C CA . SER A 1 303 ? -15.359 -13.023 -8.422 1 85.75 303 SER A CA 1
ATOM 2529 C C . SER A 1 303 ? -14.109 -12.352 -8.992 1 85.75 303 SER A C 1
ATOM 2531 O O . SER A 1 303 ? -13.195 -13.039 -9.461 1 85.75 303 SER A O 1
ATOM 2533 N N . LEU A 1 304 ? -14.07 -11.094 -8.969 1 80.25 304 LEU A N 1
ATOM 2534 C CA . LEU A 1 304 ? -12.945 -10.383 -9.578 1 80.25 304 LEU A CA 1
ATOM 2535 C C . LEU A 1 304 ? -11.617 -10.867 -8.992 1 80.25 304 LEU A C 1
ATOM 2537 O O . LEU A 1 304 ? -10.727 -11.281 -9.734 1 80.25 304 LEU A O 1
ATOM 2541 N N . ARG A 1 305 ? -11.492 -10.852 -7.773 1 81.75 305 ARG A N 1
ATOM 2542 C CA . ARG A 1 305 ? -10.242 -11.234 -7.125 1 81.75 305 ARG A CA 1
ATOM 2543 C C . ARG A 1 305 ? -9.984 -12.734 -7.293 1 81.75 305 ARG A C 1
ATOM 2545 O O . ARG A 1 305 ? -8.828 -13.156 -7.41 1 81.75 305 ARG A O 1
ATOM 2552 N N . TRP A 1 306 ? -11.102 -13.523 -7.27 1 90.31 306 TRP A N 1
ATOM 2553 C CA . TRP A 1 306 ? -10.953 -14.953 -7.523 1 90.31 306 TRP A CA 1
ATOM 2554 C C . TRP A 1 306 ? -10.195 -15.195 -8.828 1 90.31 306 TRP A C 1
ATOM 2556 O O . TRP A 1 306 ? -9.242 -15.977 -8.867 1 90.31 306 TRP A O 1
ATOM 2566 N N . ILE A 1 307 ? -10.656 -14.461 -9.773 1 89.31 307 ILE A N 1
ATOM 2567 C CA . ILE A 1 307 ? -10.188 -14.703 -11.133 1 89.31 307 ILE A CA 1
ATOM 2568 C C . ILE A 1 307 ? -8.82 -14.047 -11.328 1 89.31 307 ILE A C 1
ATOM 2570 O O . ILE A 1 307 ? -7.898 -14.672 -11.867 1 89.31 307 ILE A O 1
ATOM 2574 N N . MET A 1 308 ? -8.68 -12.875 -10.828 1 85.31 308 MET A N 1
ATOM 2575 C CA . MET A 1 308 ? -7.441 -12.133 -11.07 1 85.31 308 MET A CA 1
ATOM 2576 C C . MET A 1 308 ? -6.277 -12.75 -10.312 1 85.31 308 MET A C 1
ATOM 2578 O O . MET A 1 308 ? -5.141 -12.727 -10.781 1 85.31 308 MET A O 1
ATOM 2582 N N . LEU A 1 309 ? -6.555 -13.305 -9.188 1 90.19 309 LEU A N 1
ATOM 2583 C CA . LEU A 1 309 ? -5.477 -13.773 -8.328 1 90.19 309 LEU A CA 1
ATOM 2584 C C . LEU A 1 309 ? -5.484 -15.289 -8.211 1 90.19 309 LEU A C 1
ATOM 2586 O O . LEU A 1 309 ? -4.875 -15.852 -7.301 1 90.19 309 LEU A O 1
ATOM 2590 N N . TYR A 1 310 ? -6.191 -15.922 -9.117 1 93.38 310 TYR A N 1
ATOM 2591 C CA . TYR A 1 310 ? -6.219 -17.375 -9.219 1 93.38 310 TYR A CA 1
ATOM 2592 C C . TYR A 1 310 ? -6.527 -18.016 -7.867 1 93.38 310 TYR A C 1
ATOM 2594 O O . TYR A 1 310 ? -5.883 -18.984 -7.469 1 93.38 310 TYR A O 1
ATOM 2602 N N . LEU A 1 311 ? -7.363 -17.328 -7.047 1 93.31 311 LEU A N 1
ATOM 2603 C CA . LEU A 1 311 ? -7.934 -17.812 -5.797 1 93.31 311 LEU A CA 1
ATOM 2604 C C . LEU A 1 311 ? -6.883 -17.844 -4.691 1 93.31 311 LEU A C 1
ATOM 2606 O O . LEU A 1 311 ? -7.098 -18.438 -3.639 1 93.31 311 LEU A O 1
ATOM 2610 N N . THR A 1 312 ? -5.746 -17.219 -4.875 1 93.12 312 THR A N 1
ATOM 2611 C CA . THR A 1 312 ? -4.656 -17.25 -3.904 1 93.12 312 THR A CA 1
ATOM 2612 C C . THR A 1 312 ? -5.047 -16.5 -2.629 1 93.12 312 THR A C 1
ATOM 2614 O O . THR A 1 312 ? -4.582 -16.844 -1.539 1 93.12 312 THR A O 1
ATOM 2617 N N . GLN A 1 313 ? -5.879 -15.562 -2.723 1 86.44 313 GLN A N 1
ATOM 2618 C CA . GLN A 1 313 ? -6.188 -14.734 -1.562 1 86.44 313 GLN A CA 1
ATOM 2619 C C . GLN A 1 313 ? -7.309 -15.344 -0.729 1 86.44 313 GLN A C 1
ATOM 2621 O O . GLN A 1 313 ? -7.523 -14.953 0.418 1 86.44 313 GLN A O 1
ATOM 2626 N N . GLU A 1 314 ? -7.949 -16.281 -1.242 1 88 314 GLU A N 1
ATOM 2627 C CA . GLU A 1 314 ? -9.125 -16.844 -0.578 1 88 314 GLU A CA 1
ATOM 2628 C C . GLU A 1 314 ? -8.75 -18.031 0.298 1 88 314 GLU A C 1
ATOM 2630 O O . GLU A 1 314 ? -9.453 -18.344 1.26 1 88 314 GLU A O 1
ATOM 2635 N N . PHE A 1 315 ? -7.691 -18.625 -0.055 1 91.81 315 PHE A N 1
ATOM 2636 C CA . PHE A 1 315 ? -7.359 -19.891 0.602 1 91.81 315 PHE A CA 1
ATOM 2637 C C . PHE A 1 315 ? -5.992 -19.812 1.271 1 91.81 315 PHE A C 1
ATOM 2639 O O . PHE A 1 315 ? -5.172 -18.953 0.917 1 91.81 315 PHE A O 1
ATOM 2646 N N . GLU A 1 316 ? -5.84 -20.703 2.217 1 90.81 316 GLU A N 1
ATOM 2647 C CA . GLU A 1 316 ? -4.512 -20.859 2.799 1 90.81 316 GLU A CA 1
ATOM 2648 C C . GLU A 1 316 ? -3.518 -21.391 1.772 1 90.81 316 GLU A C 1
ATOM 2650 O O . GLU A 1 316 ? -3.91 -22.031 0.792 1 90.81 316 GLU A O 1
ATOM 2655 N N . LEU A 1 317 ? -2.316 -21.188 2.008 1 93.25 317 LEU A N 1
ATOM 2656 C CA . LEU A 1 317 ? -1.271 -21.438 1.02 1 93.25 317 LEU A CA 1
ATOM 2657 C C . LEU A 1 317 ? -1.257 -22.906 0.605 1 93.25 317 LEU A C 1
ATOM 2659 O O . LEU A 1 317 ? -1.123 -23.219 -0.581 1 93.25 317 LEU A O 1
ATOM 2663 N N . HIS A 1 318 ? -1.398 -23.797 1.521 1 93.44 318 HIS A N 1
ATOM 2664 C CA . HIS A 1 318 ? -1.377 -25.219 1.201 1 93.44 318 HIS A CA 1
ATOM 2665 C C . HIS A 1 318 ? -2.543 -25.594 0.295 1 93.44 318 HIS A C 1
ATOM 2667 O O . HIS A 1 318 ? -2.389 -26.422 -0.611 1 93.44 318 HIS A O 1
ATOM 2673 N N . SER A 1 319 ? -3.672 -25 0.603 1 94.88 319 SER A N 1
ATOM 2674 C CA . SER A 1 319 ? -4.84 -25.234 -0.242 1 94.88 319 SER A CA 1
ATOM 2675 C C . SER A 1 319 ? -4.625 -24.672 -1.646 1 94.88 319 SER A C 1
ATOM 2677 O O . SER A 1 319 ? -5.07 -25.266 -2.629 1 94.88 319 SER A O 1
ATOM 2679 N N . VAL A 1 320 ? -3.928 -23.594 -1.697 1 96.44 320 VAL A N 1
ATOM 2680 C CA . VAL A 1 320 ? -3.617 -22.984 -2.984 1 96.44 320 VAL A CA 1
ATOM 2681 C C . VAL A 1 320 ? -2.74 -23.922 -3.807 1 96.44 320 VAL A C 1
ATOM 2683 O O . VAL A 1 320 ? -2.92 -24.047 -5.02 1 96.44 320 VAL A O 1
ATOM 2686 N N . PHE A 1 321 ? -1.826 -24.641 -3.143 1 97.25 321 PHE A N 1
ATOM 2687 C CA . PHE A 1 321 ? -0.956 -25.578 -3.846 1 97.25 321 PHE A CA 1
ATOM 2688 C C . PHE A 1 321 ? -1.774 -26.656 -4.559 1 97.25 321 PHE A C 1
ATOM 2690 O O . PHE A 1 321 ? -1.532 -26.953 -5.73 1 97.25 321 PHE A O 1
ATOM 2697 N N . ILE A 1 322 ? -2.693 -27.109 -3.836 1 96.81 322 ILE A N 1
ATOM 2698 C CA . ILE A 1 322 ? -3.518 -28.188 -4.371 1 96.81 322 ILE A CA 1
ATOM 2699 C C . ILE A 1 322 ? -4.355 -27.656 -5.539 1 96.81 322 ILE A C 1
ATOM 2701 O O . ILE A 1 322 ? -4.453 -28.312 -6.578 1 96.81 322 ILE A O 1
ATOM 2705 N N . LEU A 1 323 ? -4.898 -26.531 -5.395 1 97.62 323 LEU A N 1
ATOM 2706 C CA . LEU A 1 323 ? -5.684 -25.922 -6.465 1 97.62 323 LEU A CA 1
ATOM 2707 C C . LEU A 1 323 ? -4.82 -25.656 -7.695 1 97.62 323 LEU A C 1
ATOM 2709 O O . LEU A 1 323 ? -5.242 -25.922 -8.82 1 97.62 323 LEU A O 1
ATOM 2713 N N . TRP A 1 324 ? -3.629 -25.188 -7.441 1 98 324 TRP A N 1
ATOM 2714 C CA . TRP A 1 324 ? -2.746 -24.812 -8.539 1 98 324 TRP A CA 1
ATOM 2715 C C . TRP A 1 324 ? -2.186 -26.047 -9.242 1 98 324 TRP A C 1
ATOM 2717 O O . TRP A 1 324 ? -1.921 -26.016 -10.445 1 98 324 TRP A O 1
ATOM 2727 N N . ASP A 1 325 ? -1.98 -27.156 -8.461 1 98.06 325 ASP A N 1
ATOM 2728 C CA . ASP A 1 325 ? -1.624 -28.422 -9.117 1 98.06 325 ASP A CA 1
ATOM 2729 C C . ASP A 1 325 ? -2.604 -28.75 -10.234 1 98.06 325 ASP A C 1
ATOM 2731 O O . ASP A 1 325 ? -2.189 -29.109 -11.344 1 98.06 325 ASP A O 1
ATOM 2735 N N . SER A 1 326 ? -3.84 -28.594 -9.906 1 97.19 326 SER A N 1
ATOM 2736 C CA . SER A 1 326 ? -4.898 -28.891 -10.867 1 97.19 326 SER A CA 1
ATOM 2737 C C . SER A 1 326 ? -4.984 -27.828 -11.953 1 97.19 326 SER A C 1
ATOM 2739 O O . SER A 1 326 ? -5.07 -28.156 -13.141 1 97.19 326 SER A O 1
ATOM 2741 N N . LEU A 1 327 ? -4.91 -26.641 -11.602 1 96.62 327 LEU A N 1
ATOM 2742 C CA . LEU A 1 327 ? -5.043 -25.516 -12.523 1 96.62 327 LEU A CA 1
ATOM 2743 C C . LEU A 1 327 ? -3.938 -25.547 -13.578 1 96.62 327 LEU A C 1
ATOM 2745 O O . LEU A 1 327 ? -4.207 -25.406 -14.773 1 96.62 327 LEU A O 1
ATOM 2749 N N . LEU A 1 328 ? -2.725 -25.781 -13.18 1 96.38 328 LEU A N 1
ATOM 2750 C CA . LEU A 1 328 ? -1.568 -25.75 -14.07 1 96.38 328 LEU A CA 1
ATOM 2751 C C . LEU A 1 328 ? -1.558 -26.969 -14.984 1 96.38 328 LEU A C 1
ATOM 2753 O O . LEU A 1 328 ? -0.855 -26.984 -16 1 96.38 328 LEU A O 1
ATOM 2757 N N . SER A 1 329 ? -2.312 -27.922 -14.594 1 95.88 329 SER A N 1
ATOM 2758 C CA . SER A 1 329 ? -2.338 -29.172 -15.359 1 95.88 329 SER A CA 1
ATOM 2759 C C . SER A 1 329 ? -3.256 -29.047 -16.578 1 95.88 329 SER A C 1
ATOM 2761 O O . SER A 1 329 ? -3.264 -29.922 -17.438 1 95.88 329 SER A O 1
ATOM 2763 N N . HIS A 1 330 ? -3.953 -28 -16.703 1 93.75 330 HIS A N 1
ATOM 2764 C CA . HIS A 1 330 ? -4.883 -27.828 -17.812 1 93.75 330 HIS A CA 1
ATOM 2765 C C . HIS A 1 330 ? -4.32 -26.875 -18.875 1 93.75 330 HIS A C 1
ATOM 2767 O O . HIS A 1 330 ? -3.623 -25.922 -18.531 1 93.75 330 HIS A O 1
ATOM 2773 N N . SER A 1 331 ? -4.68 -27.156 -20.094 1 88.62 331 SER A N 1
ATOM 2774 C CA . SER A 1 331 ? -4.199 -26.344 -21.203 1 88.62 331 SER A CA 1
ATOM 2775 C C . SER A 1 331 ? -4.848 -24.953 -21.203 1 88.62 331 SER A C 1
ATOM 2777 O O . SER A 1 331 ? -4.176 -23.953 -21.422 1 88.62 331 SER A O 1
ATOM 2779 N N . ASN A 1 332 ? -6.16 -25 -20.984 1 90.0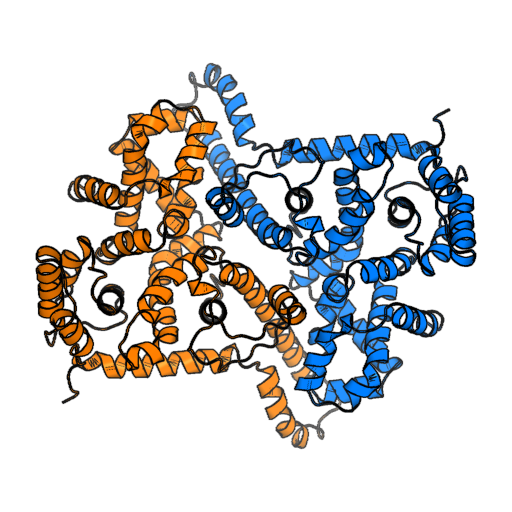6 332 ASN A N 1
ATOM 2780 C CA . ASN A 1 332 ? -6.871 -23.734 -20.859 1 90.06 332 ASN A CA 1
ATOM 2781 C C . ASN A 1 332 ? -7.109 -23.375 -19.391 1 90.06 332 ASN A C 1
ATOM 2783 O O . ASN A 1 332 ? -8.211 -23.562 -18.875 1 90.06 332 ASN A O 1
ATOM 2787 N N . LYS A 1 333 ? -6.137 -22.781 -18.812 1 91.31 333 LYS A N 1
ATOM 2788 C CA . LYS A 1 333 ? -6.137 -22.453 -17.391 1 91.31 333 LYS A CA 1
ATOM 2789 C C . LYS A 1 333 ? -7.262 -21.469 -17.047 1 91.31 333 LYS A C 1
ATOM 2791 O O . LYS A 1 333 ? -7.891 -21.594 -15.992 1 91.31 333 LYS A O 1
ATOM 2796 N N . ASN A 1 334 ? -7.52 -20.578 -17.922 1 88.44 334 ASN A N 1
ATOM 2797 C CA . ASN A 1 334 ? -8.547 -19.578 -17.672 1 88.44 334 ASN A CA 1
ATOM 2798 C C . ASN A 1 334 ? -9.938 -20.188 -17.578 1 88.44 334 ASN A C 1
ATOM 2800 O O . ASN A 1 334 ? -10.727 -19.844 -16.703 1 88.44 334 ASN A O 1
ATOM 2804 N N . GLU A 1 335 ? -10.188 -21.016 -18.531 1 91.38 335 GLU A N 1
ATOM 2805 C CA . GLU A 1 335 ? -11.477 -21.688 -18.516 1 91.38 335 GLU A CA 1
ATOM 2806 C C . GLU A 1 335 ? -11.625 -22.562 -17.266 1 91.38 335 GLU A C 1
ATOM 2808 O O . GLU A 1 335 ? -12.672 -22.562 -16.625 1 91.38 335 GLU A O 1
ATOM 2813 N N . TYR A 1 336 ? -10.609 -23.328 -17.016 1 94.88 336 TYR A N 1
ATOM 2814 C CA . TYR A 1 336 ? -10.648 -24.203 -15.859 1 94.88 336 TYR A CA 1
ATOM 2815 C C . TYR A 1 336 ? -10.852 -23.406 -14.578 1 94.88 336 TYR A C 1
ATOM 2817 O O . TYR A 1 336 ? -11.57 -23.844 -13.68 1 94.88 336 TYR A O 1
ATOM 2825 N N . LEU A 1 337 ? -10.195 -22.25 -14.445 1 95 337 LEU A N 1
ATOM 2826 C CA . LEU A 1 337 ? -10.344 -21.375 -13.289 1 95 337 LEU A CA 1
ATOM 2827 C C . LEU A 1 337 ? -11.797 -20.969 -13.094 1 95 337 LEU A C 1
ATOM 2829 O O . LEU A 1 337 ? -12.289 -20.922 -11.961 1 95 337 LEU A O 1
ATOM 2833 N N . LEU A 1 338 ? -12.5 -20.688 -14.188 1 94.75 338 LEU A N 1
ATOM 2834 C CA . LEU A 1 338 ? -13.906 -20.312 -14.086 1 94.75 338 LEU A CA 1
ATOM 2835 C C . LEU A 1 338 ? -14.734 -21.453 -13.523 1 94.75 338 LEU A C 1
ATOM 2837 O O . LEU A 1 338 ? -15.664 -21.234 -12.75 1 94.75 338 LEU A O 1
ATOM 2841 N N . PHE A 1 339 ? -14.367 -22.609 -13.922 1 96.38 339 PHE A N 1
ATOM 2842 C CA . PHE A 1 339 ? -15.086 -23.766 -13.406 1 96.38 339 PHE A CA 1
ATOM 2843 C C . PHE A 1 339 ? -14.766 -24 -11.93 1 96.38 339 PHE A C 1
ATOM 2845 O O . PHE A 1 339 ? -15.617 -24.453 -11.164 1 96.38 339 PHE A O 1
ATOM 2852 N N . LEU A 1 340 ? -13.523 -23.734 -11.539 1 96.81 340 LEU A N 1
ATOM 2853 C CA . LEU A 1 340 ? -13.203 -23.766 -10.117 1 96.81 340 LEU A CA 1
ATOM 2854 C C . LEU A 1 340 ? -14.07 -22.766 -9.344 1 96.81 340 LEU A C 1
ATOM 2856 O O . LEU A 1 340 ? -14.625 -23.109 -8.297 1 96.81 340 LEU A O 1
ATOM 2860 N N . CYS A 1 341 ? -14.203 -21.578 -9.859 1 95.81 341 CYS A N 1
ATOM 2861 C CA . CYS A 1 341 ? -15.031 -20.547 -9.234 1 95.81 341 CYS A CA 1
ATOM 2862 C C . CYS A 1 341 ? -16.484 -21 -9.164 1 95.81 341 CYS A C 1
ATOM 2864 O O . CYS A 1 341 ? -17.156 -20.812 -8.148 1 95.81 341 CYS A O 1
ATOM 2866 N N . LEU A 1 342 ? -16.969 -21.562 -10.258 1 96 342 LEU A N 1
ATOM 2867 C CA . LEU A 1 342 ? -18.328 -22.078 -10.305 1 96 342 LEU A CA 1
ATOM 2868 C C . LEU A 1 342 ? -18.547 -23.141 -9.227 1 96 342 LEU A C 1
ATOM 2870 O O . LEU A 1 342 ? -19.594 -23.172 -8.586 1 96 342 LEU A O 1
ATOM 2874 N N . SER A 1 343 ? -17.578 -23.969 -9.078 1 96.88 343 SER A N 1
ATOM 2875 C CA . SER A 1 343 ? -17.656 -25.031 -8.078 1 96.88 343 SER A CA 1
ATOM 2876 C C . SER A 1 343 ? -17.734 -24.453 -6.668 1 96.88 343 SER A C 1
ATOM 2878 O O . SER A 1 343 ? -18.422 -25.016 -5.809 1 96.88 343 SER A O 1
ATOM 2880 N N . ILE A 1 344 ? -17.031 -23.375 -6.402 1 95.94 344 ILE A N 1
ATOM 2881 C CA . ILE A 1 344 ? -17.094 -22.703 -5.113 1 95.94 344 ILE A CA 1
ATOM 2882 C C . ILE A 1 344 ? -18.516 -22.188 -4.867 1 95.94 344 ILE A C 1
ATOM 2884 O O . ILE A 1 344 ? -19.062 -22.391 -3.787 1 95.94 344 ILE A O 1
ATOM 2888 N N . ILE A 1 345 ? -19.094 -21.594 -5.891 1 94.81 345 ILE A N 1
ATOM 2889 C CA . ILE A 1 345 ? -20.453 -21.062 -5.785 1 94.81 345 ILE A CA 1
ATOM 2890 C C . ILE A 1 345 ? -21.438 -22.203 -5.539 1 94.81 345 ILE A C 1
ATOM 2892 O O . ILE A 1 345 ? -22.344 -22.078 -4.707 1 94.81 345 ILE A O 1
ATOM 2896 N N . LYS A 1 346 ? -21.203 -23.266 -6.254 1 94.62 346 LYS A N 1
ATOM 2897 C CA . LYS A 1 346 ? -22.062 -24.438 -6.098 1 94.62 346 LYS A CA 1
ATOM 2898 C C . LYS A 1 346 ? -22 -24.984 -4.676 1 94.62 346 LYS A C 1
ATOM 2900 O O . LYS A 1 346 ? -23.016 -25.391 -4.109 1 94.62 346 LYS A O 1
ATOM 2905 N N . GLU A 1 347 ? -20.828 -25.031 -4.172 1 94.38 347 GLU A N 1
ATOM 2906 C CA . GLU A 1 347 ? -20.641 -25.516 -2.809 1 94.38 347 GLU A CA 1
ATOM 2907 C C . GLU A 1 347 ? -21.359 -24.625 -1.804 1 94.38 347 GLU A C 1
ATOM 2909 O O . GLU A 1 347 ? -21.812 -25.094 -0.756 1 94.38 347 GLU A O 1
ATOM 2914 N N . LEU A 1 348 ? -21.516 -23.344 -2.096 1 93.12 348 LEU A N 1
ATOM 2915 C CA . LEU A 1 348 ? -22.141 -22.375 -1.2 1 93.12 348 LEU A CA 1
ATOM 2916 C C . LEU A 1 348 ? -23.641 -22.281 -1.445 1 93.12 348 LEU A C 1
ATOM 2918 O O . LEU A 1 348 ? -24.312 -21.438 -0.868 1 93.12 348 LEU A O 1
ATOM 2922 N N . LYS A 1 349 ? -24.203 -23.125 -2.242 1 93.12 349 LYS A N 1
ATOM 2923 C CA . LYS A 1 349 ? -25.578 -23.062 -2.719 1 93.12 349 LYS A CA 1
ATOM 2924 C C . LY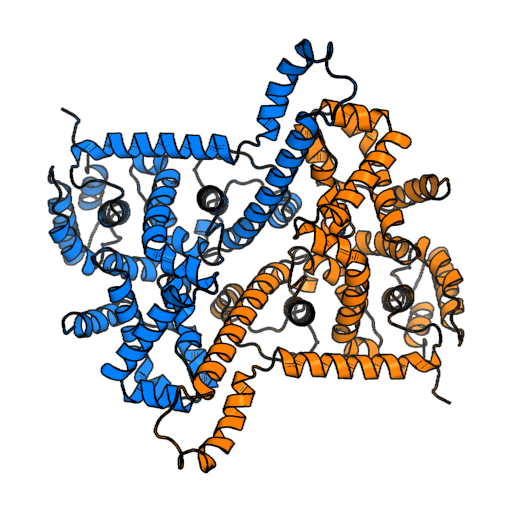S A 1 349 ? -26.562 -22.969 -1.555 1 93.12 349 LYS A C 1
ATOM 2926 O O . LYS A 1 349 ? -27.453 -22.094 -1.549 1 93.12 349 LYS A O 1
ATOM 2931 N N . PRO A 1 350 ? -26.453 -23.781 -0.529 1 91.69 350 PRO A N 1
ATOM 2932 C CA . PRO A 1 350 ? -27.422 -23.688 0.556 1 91.69 350 PRO A CA 1
ATOM 2933 C C . PRO A 1 350 ? -27.469 -22.297 1.198 1 91.69 350 PRO A C 1
ATOM 2935 O O . PRO A 1 350 ? -28.547 -21.766 1.471 1 91.69 350 PRO A O 1
ATOM 2938 N N . SER A 1 351 ? -26.344 -21.734 1.404 1 89.5 351 SER A N 1
ATOM 2939 C CA . SER A 1 351 ? -26.266 -20.422 2.033 1 89.5 351 SER A CA 1
ATOM 2940 C C . SER A 1 351 ? -26.703 -19.312 1.078 1 89.5 351 SER A C 1
ATOM 2942 O O . SER A 1 351 ? -27.312 -18.328 1.499 1 89.5 351 SER A O 1
ATOM 2944 N N . LEU A 1 352 ? -26.406 -19.406 -0.2 1 91.06 352 LEU A N 1
ATOM 2945 C CA . LEU A 1 352 ? -26.688 -18.359 -1.19 1 91.06 352 LEU A CA 1
ATOM 2946 C C . LEU A 1 352 ? -28.188 -18.281 -1.477 1 91.06 352 LEU A C 1
ATOM 2948 O O . LEU A 1 352 ? -28.688 -17.219 -1.87 1 91.06 352 LEU A O 1
ATOM 2952 N N . LEU A 1 353 ? -28.891 -19.375 -1.236 1 92.19 353 LEU A N 1
ATOM 2953 C CA . LEU A 1 353 ? -30.328 -19.391 -1.529 1 92.19 353 LEU A CA 1
ATOM 2954 C C . LEU A 1 353 ? -31.141 -18.922 -0.325 1 92.19 353 LEU A C 1
ATOM 2956 O O . LEU A 1 353 ? -32.25 -18.422 -0.479 1 92.19 353 LEU A O 1
ATOM 2960 N N . GLN A 1 354 ? -30.578 -19.016 0.834 1 88.94 354 GLN A N 1
ATOM 2961 C CA . GLN A 1 354 ? -31.344 -18.75 2.047 1 88.94 354 GLN A CA 1
ATOM 2962 C C . GLN A 1 354 ? -31 -17.406 2.646 1 88.94 354 GLN A C 1
ATOM 2964 O O . GLN A 1 354 ? -31.812 -16.797 3.344 1 88.94 354 GLN A O 1
ATOM 2969 N N . ASP A 1 355 ? -29.875 -16.891 2.467 1 84.25 355 ASP A N 1
ATOM 2970 C CA . ASP A 1 355 ? -29.344 -15.719 3.166 1 84.25 355 ASP A CA 1
ATOM 2971 C C . ASP A 1 355 ? -29.75 -14.43 2.461 1 84.25 355 ASP A C 1
ATOM 2973 O O . ASP A 1 355 ? -30.203 -14.461 1.317 1 84.25 355 ASP A O 1
ATOM 2977 N N . ASP A 1 356 ? -29.781 -13.438 3.244 1 83.88 356 ASP A N 1
ATOM 2978 C CA . ASP A 1 356 ? -30 -12.109 2.676 1 83.88 356 ASP A CA 1
ATOM 2979 C C . ASP A 1 356 ? -28.703 -11.547 2.084 1 83.88 356 ASP A C 1
ATOM 2981 O O . ASP A 1 356 ? -27.672 -12.227 2.072 1 83.88 356 ASP A O 1
ATOM 2985 N N . PHE A 1 357 ? -28.797 -10.469 1.529 1 76.94 357 PHE A N 1
ATOM 2986 C CA . PHE A 1 357 ? -27.688 -9.828 0.821 1 76.94 357 PHE A CA 1
ATOM 2987 C C . PHE A 1 357 ? -26.453 -9.773 1.696 1 76.94 357 PHE A C 1
ATOM 2989 O O . PHE A 1 357 ? -25.359 -10.188 1.272 1 76.94 357 PHE A O 1
ATOM 2996 N N . THR A 1 358 ? -26.625 -9.25 2.906 1 74 358 THR A N 1
ATOM 2997 C CA . THR A 1 358 ? -25.484 -9.055 3.801 1 74 358 THR A CA 1
ATOM 2998 C C . THR A 1 358 ? -24.812 -10.391 4.121 1 74 358 THR A C 1
ATOM 3000 O O . THR A 1 358 ? -23.594 -10.5 4.09 1 74 358 THR A O 1
ATOM 3003 N N . ASP A 1 359 ? -25.609 -11.305 4.301 1 82.31 359 ASP A N 1
ATOM 3004 C CA . ASP A 1 359 ? -25.109 -12.633 4.645 1 82.31 359 ASP A CA 1
ATOM 3005 C C . ASP A 1 359 ? -24.422 -13.289 3.447 1 82.31 359 ASP A C 1
ATOM 3007 O O . ASP A 1 359 ? -23.422 -13.984 3.604 1 82.31 359 ASP A O 1
ATOM 3011 N N . ILE A 1 360 ? -24.984 -13.062 2.307 1 84.62 360 ILE A N 1
ATOM 3012 C CA . ILE A 1 360 ? -24.422 -13.633 1.091 1 84.62 360 ILE A CA 1
ATOM 3013 C C . ILE A 1 360 ? -23.047 -13.016 0.823 1 84.62 360 ILE A C 1
ATOM 3015 O O . ILE A 1 360 ? -22.078 -13.734 0.547 1 84.62 360 ILE A O 1
ATOM 3019 N N . MET A 1 361 ? -23 -11.734 0.961 1 75.88 361 MET A N 1
ATOM 3020 C CA . MET A 1 361 ? -21.734 -11.039 0.711 1 75.88 361 MET A CA 1
ATOM 3021 C C . MET A 1 361 ? -20.656 -11.484 1.699 1 75.88 361 MET A C 1
ATOM 3023 O O . MET A 1 361 ? -19.5 -11.695 1.319 1 75.88 361 MET A O 1
ATOM 3027 N N . GLU A 1 362 ? -21.078 -11.672 2.895 1 74.62 362 GLU A N 1
ATOM 3028 C CA . GLU A 1 362 ? -20.156 -12.148 3.916 1 74.62 362 GLU A CA 1
ATOM 3029 C C . GLU A 1 362 ? -19.719 -13.586 3.637 1 74.62 362 GLU A C 1
ATOM 3031 O O . GLU A 1 362 ? -18.562 -13.953 3.854 1 74.62 362 GLU A O 1
ATOM 3036 N N . GLY A 1 363 ? -20.672 -14.367 3.25 1 79.25 363 GLY A N 1
ATOM 3037 C CA . GLY A 1 363 ? -20.375 -15.75 2.918 1 79.25 363 GLY A CA 1
ATOM 3038 C C . GLY A 1 363 ? -19.406 -15.891 1.759 1 79.25 363 GLY A C 1
ATOM 3039 O O . GLY A 1 363 ? -18.5 -16.734 1.794 1 79.25 363 GLY A O 1
ATOM 3040 N N . LEU A 1 364 ? -19.594 -15.078 0.77 1 82.06 364 LEU A N 1
ATOM 3041 C CA . LEU A 1 364 ? -18.734 -15.109 -0.411 1 82.06 364 LEU A CA 1
ATOM 3042 C C . LEU A 1 364 ? -17.328 -14.664 -0.065 1 82.06 364 LEU A C 1
ATOM 3044 O O . LEU A 1 364 ? -16.375 -14.984 -0.786 1 82.06 364 LEU A O 1
ATOM 3048 N N . GLN A 1 365 ? -17.219 -14.008 1.069 1 74.06 365 GLN A N 1
ATOM 3049 C CA . GLN A 1 365 ? -15.906 -13.555 1.517 1 74.06 365 GLN A CA 1
ATOM 3050 C C . GLN A 1 365 ? -15.211 -14.609 2.373 1 74.06 365 GLN A C 1
ATOM 3052 O O . GLN A 1 365 ? -14.016 -14.508 2.652 1 74.06 365 GLN A O 1
ATOM 3057 N N . GLN A 1 366 ? -15.922 -15.648 2.736 1 79.81 366 GLN A N 1
ATOM 3058 C CA . GLN A 1 366 ? -15.375 -16.688 3.609 1 79.81 366 GLN A CA 1
ATOM 3059 C C . GLN A 1 366 ? -15.234 -18.016 2.873 1 79.81 366 GLN A C 1
ATOM 3061 O O . GLN A 1 366 ? -15.445 -19.078 3.457 1 79.81 366 GLN A O 1
ATOM 3066 N N . VAL A 1 367 ? -14.922 -17.938 1.67 1 88.62 367 VAL A N 1
ATOM 3067 C CA . VAL A 1 367 ? -14.859 -19.125 0.838 1 88.62 367 VAL A CA 1
ATOM 3068 C C . VAL A 1 367 ? -13.672 -19.984 1.251 1 88.62 367 VAL A C 1
ATOM 3070 O O . VAL A 1 367 ? -13.625 -21.188 0.944 1 88.62 367 VAL A O 1
ATOM 3073 N N . GLY A 1 368 ? -12.727 -19.484 2.02 1 87.06 368 GLY A N 1
ATOM 3074 C CA . GLY A 1 368 ? -11.531 -20.203 2.459 1 87.06 368 GLY A CA 1
ATOM 3075 C C . GLY A 1 368 ? -11.844 -21.375 3.375 1 87.06 368 GLY A C 1
ATOM 3076 O O . GLY A 1 368 ? -11 -22.25 3.572 1 87.06 368 GLY A O 1
ATOM 3077 N N . LYS A 1 369 ? -13.016 -21.391 3.85 1 87.5 369 LYS A N 1
ATOM 3078 C CA . LYS A 1 369 ? -13.43 -22.469 4.754 1 87.5 369 LYS A CA 1
ATOM 3079 C C . LYS A 1 369 ? -13.805 -23.734 3.979 1 87.5 369 LYS A C 1
ATOM 3081 O O . LYS A 1 369 ? -13.883 -24.812 4.551 1 87.5 369 LYS A O 1
ATOM 3086 N N . ILE A 1 370 ? -14.023 -23.625 2.715 1 93.25 370 ILE A N 1
ATOM 3087 C CA . ILE A 1 370 ? -14.398 -24.766 1.887 1 93.25 370 ILE A CA 1
ATOM 3088 C C . ILE A 1 370 ? -13.188 -25.688 1.681 1 93.25 370 ILE A C 1
ATOM 3090 O O . ILE A 1 370 ? -12.086 -25.203 1.422 1 93.25 370 ILE A O 1
ATOM 3094 N N . GLN A 1 371 ? -13.414 -26.953 1.848 1 94.44 371 GLN A N 1
ATOM 3095 C CA . GLN A 1 371 ? -12.336 -27.906 1.58 1 94.44 371 GLN A CA 1
ATOM 3096 C C . GLN A 1 371 ? -11.992 -27.938 0.095 1 94.44 371 GLN A C 1
ATOM 3098 O O . GLN A 1 371 ? -12.867 -28.125 -0.75 1 94.44 371 GLN A O 1
ATOM 3103 N N . VAL A 1 372 ? -10.797 -27.828 -0.206 1 95.12 372 VAL A N 1
ATOM 3104 C CA . VAL A 1 372 ? -10.344 -27.703 -1.587 1 95.12 372 VAL A CA 1
ATOM 3105 C C . VAL A 1 372 ? -10.648 -28.984 -2.35 1 95.12 372 VAL A C 1
ATOM 3107 O O . VAL A 1 372 ? -10.961 -28.953 -3.543 1 95.12 372 VAL A O 1
ATOM 3110 N N . GLU A 1 373 ? -10.539 -30.125 -1.638 1 94.25 373 GLU A N 1
ATOM 3111 C CA . GLU A 1 373 ? -10.836 -31.406 -2.27 1 94.25 373 GLU A CA 1
ATOM 3112 C C . GLU A 1 373 ? -12.266 -31.453 -2.797 1 94.25 373 GLU A C 1
ATOM 3114 O O . GLU A 1 373 ? -12.523 -32 -3.859 1 94.25 373 GLU A O 1
ATOM 3119 N N . ARG A 1 374 ? -13.086 -30.875 -2.018 1 95.69 374 ARG A N 1
ATOM 3120 C CA . ARG A 1 374 ? -14.492 -30.812 -2.422 1 95.69 374 ARG A CA 1
ATOM 3121 C C . ARG A 1 374 ? -14.664 -29.938 -3.666 1 95.69 374 ARG A C 1
ATOM 3123 O O . ARG A 1 374 ? -15.438 -30.281 -4.562 1 95.69 374 ARG A O 1
ATOM 3130 N N . ILE A 1 375 ? -14 -28.859 -3.764 1 96.88 375 ILE A N 1
ATOM 3131 C CA . ILE A 1 375 ? -14.047 -27.969 -4.914 1 96.88 375 ILE A CA 1
ATOM 3132 C C . ILE A 1 375 ? -13.57 -28.719 -6.164 1 96.88 375 ILE A C 1
ATOM 3134 O O . ILE A 1 375 ? -14.219 -28.656 -7.211 1 96.88 375 ILE A O 1
ATOM 3138 N N . LEU A 1 376 ? -12.492 -29.453 -6.02 1 96.44 376 LEU A N 1
ATOM 3139 C CA . LEU A 1 376 ? -11.914 -30.188 -7.145 1 96.44 376 LEU A CA 1
ATOM 3140 C C . LEU A 1 376 ? -12.844 -31.297 -7.598 1 96.44 376 LEU A C 1
ATOM 3142 O O . LEU A 1 376 ? -12.953 -31.578 -8.797 1 96.44 376 LEU A O 1
ATOM 3146 N N . GLN A 1 377 ? -13.438 -31.891 -6.617 1 95.62 377 GLN A N 1
ATOM 3147 C CA . GLN A 1 377 ? -14.391 -32.938 -6.945 1 95.62 377 GLN A CA 1
ATOM 3148 C C . GLN A 1 377 ? -15.562 -32.406 -7.754 1 95.62 377 GLN A C 1
ATOM 3150 O O . GLN A 1 377 ? -15.938 -32.969 -8.781 1 95.62 377 GLN A O 1
ATOM 3155 N N . ILE A 1 378 ? -16.141 -31.344 -7.309 1 95.88 378 ILE A N 1
ATOM 3156 C CA . ILE A 1 378 ? -17.25 -30.719 -8.008 1 95.88 378 ILE A CA 1
ATOM 3157 C C . ILE A 1 378 ? -16.797 -30.266 -9.398 1 95.88 378 ILE A C 1
ATOM 3159 O O . ILE A 1 378 ? -17.531 -30.453 -10.383 1 95.88 378 ILE A O 1
ATOM 3163 N N . THR A 1 379 ? -15.641 -29.703 -9.492 1 96.56 379 THR A N 1
ATOM 3164 C CA . THR A 1 379 ? -15.117 -29.203 -10.766 1 96.56 379 THR A CA 1
ATOM 3165 C C . THR A 1 379 ? -14.953 -30.328 -11.766 1 96.56 379 THR A C 1
ATOM 3167 O O . THR A 1 379 ? -15.281 -30.172 -12.945 1 96.56 379 THR A O 1
ATOM 3170 N N . SER A 1 380 ? -14.398 -31.453 -11.266 1 93.81 380 SER A N 1
ATOM 3171 C CA . SER A 1 380 ? -14.195 -32.594 -12.148 1 93.81 380 SER A CA 1
ATOM 3172 C C . SER A 1 380 ? -15.523 -33.094 -12.734 1 93.81 380 SER A C 1
ATOM 3174 O O . SER A 1 380 ? -15.562 -33.562 -13.875 1 93.81 380 SER A O 1
ATOM 3176 N N . GLN A 1 381 ? -16.531 -32.938 -12 1 93.12 381 GLN A N 1
ATOM 3177 C CA . GLN A 1 381 ? -17.859 -33.375 -12.43 1 93.12 381 GLN A CA 1
ATOM 3178 C C . GLN A 1 381 ? -18.438 -32.438 -13.477 1 93.12 381 GLN A C 1
ATOM 3180 O O . GLN A 1 381 ? -19.062 -32.875 -14.453 1 93.12 381 GLN A O 1
ATOM 3185 N N . ILE A 1 382 ? -18.188 -31.234 -13.359 1 92.88 382 ILE A N 1
ATOM 3186 C CA . ILE A 1 382 ? -18.859 -30.25 -14.211 1 92.88 382 ILE A CA 1
ATOM 3187 C C . ILE A 1 382 ? -17.984 -29.922 -15.406 1 92.88 382 ILE A C 1
ATOM 3189 O O . ILE A 1 382 ? -18.484 -29.578 -16.484 1 92.88 382 ILE A O 1
ATOM 3193 N N . TYR A 1 383 ? -16.703 -29.953 -15.273 1 90.25 383 TYR A N 1
ATOM 3194 C CA . TYR A 1 383 ? -15.789 -29.594 -16.344 1 90.25 383 TYR A CA 1
ATOM 3195 C C . TYR A 1 383 ? -15.773 -30.672 -17.422 1 90.25 383 TYR A C 1
ATOM 3197 O O . TYR A 1 383 ? -15.641 -30.359 -18.609 1 90.25 383 TYR A O 1
ATOM 3205 N N . GLN A 1 384 ? -15.766 -31.953 -17.109 1 75.06 384 GLN A N 1
ATOM 3206 C CA . GLN A 1 384 ? -15.789 -33.062 -18.062 1 75.06 384 GLN A CA 1
ATOM 3207 C C . GLN A 1 384 ? -17.031 -33 -18.938 1 75.06 384 GLN A C 1
ATOM 3209 O O . GLN A 1 384 ? -16.984 -33.438 -20.094 1 75.06 384 GLN A O 1
ATOM 3214 N N . HIS A 1 385 ? -18.031 -32.438 -18.391 1 56.06 385 HIS A N 1
ATOM 3215 C CA . HIS A 1 385 ? -19.297 -32.406 -19.109 1 56.06 385 HIS A CA 1
ATOM 3216 C C . HIS A 1 385 ? -19.359 -31.172 -20.016 1 56.06 385 HIS A C 1
ATOM 3218 O O . HIS A 1 385 ? -20.312 -31.031 -20.797 1 56.06 385 HIS A O 1
ATOM 3224 N N . ASN A 1 386 ? -18.344 -30.391 -20 1 49.69 386 ASN A N 1
ATOM 3225 C CA . ASN A 1 386 ? -18.344 -29.25 -20.891 1 49.69 386 ASN A CA 1
ATOM 3226 C C . ASN A 1 386 ? -17.469 -29.5 -22.125 1 49.69 386 ASN A C 1
ATOM 3228 O O . ASN A 1 386 ? -16.391 -30.078 -22.016 1 49.69 386 ASN A O 1
ATOM 3232 N N . MET B 1 1 ? -27.875 36.438 20.844 1 40.38 1 MET B N 1
ATOM 3233 C CA . MET B 1 1 ? -26.453 36.688 20.594 1 40.38 1 MET B CA 1
ATOM 3234 C C . MET B 1 1 ? -25.656 35.406 20.75 1 40.38 1 MET B C 1
ATOM 3236 O O . MET B 1 1 ? -25.781 34.688 21.75 1 40.38 1 MET B O 1
ATOM 3240 N N . GLU B 1 2 ? -25.25 34.812 19.719 1 57.31 2 GLU B N 1
ATOM 3241 C CA . GLU B 1 2 ? -24.656 33.469 19.812 1 57.31 2 GLU B CA 1
ATOM 3242 C C . GLU B 1 2 ? -23.469 33.469 20.781 1 57.31 2 GLU B C 1
ATOM 3244 O O . GLU B 1 2 ? -22.656 34.375 20.766 1 57.31 2 GLU B O 1
ATOM 3249 N N . SER B 1 3 ? -23.656 32.875 21.844 1 69.12 3 SER B N 1
ATOM 3250 C CA . SER B 1 3 ? -22.688 32.812 22.938 1 69.12 3 SER B CA 1
ATOM 3251 C C . SER B 1 3 ? -21.328 32.375 22.438 1 69.12 3 SER B C 1
ATOM 3253 O O . SER B 1 3 ? -21.219 31.641 21.438 1 69.12 3 SER B O 1
ATOM 3255 N N . LEU B 1 4 ? -20.328 33.156 22.875 1 79.25 4 LEU B N 1
ATOM 3256 C CA . LEU B 1 4 ? -18.953 32.875 22.547 1 79.25 4 LEU B CA 1
ATOM 3257 C C . LEU B 1 4 ? -18.578 31.438 22.922 1 79.25 4 LEU B C 1
ATOM 3259 O O . LEU B 1 4 ? -19.047 30.922 23.938 1 79.25 4 LEU B O 1
ATOM 3263 N N . PHE B 1 5 ? -17.922 30.812 22 1 86.25 5 PHE B N 1
ATOM 3264 C CA . PHE B 1 5 ? -17.375 29.484 22.297 1 86.25 5 PHE B CA 1
ATOM 3265 C C . PHE B 1 5 ? -16.578 29.516 23.594 1 86.25 5 PHE B C 1
ATOM 3267 O O . PHE B 1 5 ? -15.703 30.359 23.766 1 86.25 5 PHE B O 1
ATOM 3274 N N . SER B 1 6 ? -16.938 28.719 24.453 1 87.56 6 SER B N 1
ATOM 3275 C CA . SER B 1 6 ? -16.328 28.734 25.781 1 87.56 6 SER B CA 1
ATOM 3276 C C . SER B 1 6 ? -14.93 28.125 25.766 1 87.56 6 SER B C 1
ATOM 3278 O O . SER B 1 6 ? -14.711 27.078 25.141 1 87.56 6 SER B O 1
ATOM 3280 N N . LEU B 1 7 ? -13.984 28.812 26.469 1 92.5 7 LEU B N 1
ATOM 3281 C CA . LEU B 1 7 ? -12.617 28.312 26.594 1 92.5 7 LEU B CA 1
ATOM 3282 C C . LEU B 1 7 ? -12.375 27.766 28 1 92.5 7 LEU B C 1
ATOM 3284 O O . LEU B 1 7 ? -11.227 27.562 28.406 1 92.5 7 LEU B O 1
ATOM 3288 N N . GLU B 1 8 ? -13.453 27.5 28.703 1 90.94 8 GLU B N 1
ATOM 3289 C CA . GLU B 1 8 ? -13.375 27.078 30.094 1 90.94 8 GLU B CA 1
ATOM 3290 C C . GLU B 1 8 ? -12.602 25.781 30.25 1 90.94 8 GLU B C 1
ATOM 3292 O O . GLU B 1 8 ? -11.906 25.578 31.25 1 90.94 8 GLU B O 1
ATOM 3297 N N . TYR B 1 9 ? -12.719 24.906 29.297 1 91.44 9 TYR B N 1
ATOM 3298 C CA . TYR B 1 9 ? -12.062 23.609 29.375 1 91.44 9 TYR B CA 1
ATOM 3299 C C . TYR B 1 9 ? -10.547 23.766 29.344 1 91.44 9 TYR B C 1
ATOM 3301 O O . TYR B 1 9 ? -9.82 22.969 29.938 1 91.44 9 TYR B O 1
ATOM 3309 N N . LEU B 1 10 ? -10.008 24.828 28.719 1 93.75 10 LEU B N 1
ATOM 3310 C CA . LEU B 1 10 ? -8.578 25.109 28.672 1 93.75 10 LEU B CA 1
ATOM 3311 C C . LEU B 1 10 ? -8.133 25.812 29.953 1 93.75 10 LEU B C 1
ATOM 3313 O O . LEU B 1 10 ? -7.109 25.453 30.547 1 93.75 10 LEU B O 1
ATOM 3317 N N . ILE B 1 11 ? -8.969 26.75 30.359 1 93.31 11 ILE B N 1
ATOM 3318 C CA . ILE B 1 11 ? -8.656 27.547 31.531 1 93.31 11 ILE B CA 1
ATOM 3319 C C . ILE B 1 11 ? -8.625 26.656 32.781 1 93.31 11 ILE B C 1
ATOM 3321 O O . ILE B 1 11 ? -7.777 26.844 33.656 1 93.31 11 ILE B O 1
ATOM 3325 N N . GLN B 1 12 ? -9.508 25.75 32.812 1 93.19 12 GLN B N 1
ATOM 3326 C CA . GLN B 1 12 ? -9.57 24.828 33.938 1 93.19 12 GLN B CA 1
ATOM 3327 C C . GLN B 1 12 ? -8.297 23.984 34.062 1 93.19 12 GLN B C 1
ATOM 3329 O O . GLN B 1 12 ? -7.801 23.734 35.156 1 93.19 12 GLN B O 1
ATOM 3334 N N . GLN B 1 13 ? -7.777 23.562 32.938 1 93.62 13 GLN B N 1
ATOM 3335 C CA . GLN B 1 13 ? -6.539 22.781 32.938 1 93.62 13 GLN B CA 1
ATOM 3336 C C . GLN B 1 13 ? -5.359 23.641 33.406 1 93.62 13 GLN B C 1
ATOM 3338 O O . GLN B 1 13 ? -4.484 23.141 34.125 1 93.62 13 GLN B O 1
ATOM 3343 N N . LEU B 1 14 ? -5.328 24.875 32.969 1 92.12 14 LEU B N 1
ATOM 3344 C CA . LEU B 1 14 ? -4.266 25.797 33.344 1 92.12 14 LEU B CA 1
ATOM 3345 C C . LEU B 1 14 ? -4.234 25.984 34.875 1 92.12 14 LEU B C 1
ATOM 3347 O O . LEU B 1 14 ? -3.158 26.078 35.469 1 92.12 14 LEU B O 1
ATOM 3351 N N . ASN B 1 15 ? -5.367 25.922 35.438 1 91.31 15 ASN B N 1
ATOM 3352 C CA . ASN B 1 15 ? -5.48 26.203 36.875 1 91.31 15 ASN B CA 1
ATOM 3353 C C . ASN B 1 15 ? -5.277 24.953 37.719 1 91.31 15 ASN B C 1
ATOM 3355 O O . ASN B 1 15 ? -4.953 25.031 38.875 1 91.31 15 ASN B O 1
ATOM 3359 N N . THR B 1 16 ? -5.469 23.797 37.188 1 91.69 16 THR B N 1
ATOM 3360 C CA . THR B 1 16 ? -5.461 22.578 37.969 1 91.69 16 THR B CA 1
ATOM 3361 C C . THR B 1 16 ? -4.141 21.828 37.812 1 91.69 16 THR B C 1
ATOM 3363 O O . THR B 1 16 ? -3.703 21.109 38.719 1 91.69 16 THR B O 1
ATOM 3366 N N . LYS B 1 17 ? -3.486 21.969 36.719 1 90.81 17 LYS B N 1
ATOM 3367 C CA . LYS B 1 17 ? -2.262 21.219 36.438 1 90.81 17 LYS B CA 1
ATOM 3368 C C . LYS B 1 17 ? -1.028 22.031 36.844 1 90.81 17 LYS B C 1
ATOM 3370 O O . LYS B 1 17 ? -1.003 23.25 36.688 1 90.81 17 LYS B O 1
ATOM 3375 N N . PRO B 1 18 ? -0.08 21.328 37.406 1 90.94 18 PRO B N 1
ATOM 3376 C CA . PRO B 1 18 ? 1.185 22.016 37.688 1 90.94 18 PRO B CA 1
ATOM 3377 C C . PRO B 1 18 ? 2.012 22.266 36.406 1 90.94 18 PRO B C 1
ATOM 3379 O O . PRO B 1 18 ? 2.51 21.328 35.812 1 90.94 18 PRO B O 1
ATOM 3382 N N . ILE B 1 19 ? 2.049 23.484 36 1 92.38 19 ILE B N 1
ATOM 3383 C CA . ILE B 1 19 ? 2.764 23.875 34.781 1 92.38 19 ILE B CA 1
ATOM 3384 C C . ILE B 1 19 ? 3.918 24.812 35.156 1 92.38 19 ILE B C 1
ATOM 3386 O O . ILE B 1 19 ? 3.781 25.672 36.031 1 92.38 19 ILE B O 1
ATOM 3390 N N . ALA B 1 20 ? 5.062 24.562 34.5 1 89.38 20 ALA B N 1
ATOM 3391 C CA . ALA B 1 20 ? 6.242 25.391 34.719 1 89.38 20 ALA B CA 1
ATOM 3392 C C . ALA B 1 20 ? 5.941 26.859 34.406 1 89.38 20 ALA B C 1
ATOM 3394 O O . ALA B 1 20 ? 5.148 27.156 33.531 1 89.38 20 ALA B O 1
ATOM 3395 N N . GLY B 1 21 ? 6.652 27.75 35.031 1 86.5 21 GLY B N 1
ATOM 3396 C CA . GLY B 1 21 ? 6.371 29.172 35 1 86.5 21 GLY B CA 1
ATOM 3397 C C . GLY B 1 21 ? 6.434 29.734 33.594 1 86.5 21 GLY B C 1
ATOM 3398 O O . GLY B 1 21 ? 5.508 30.422 33.156 1 86.5 21 GLY B O 1
ATOM 3399 N N . ASN B 1 22 ? 7.465 29.5 32.875 1 88.81 22 ASN B N 1
ATOM 3400 C CA . ASN B 1 22 ? 7.629 30.031 31.516 1 88.81 22 ASN B CA 1
ATOM 3401 C C . ASN B 1 22 ? 6.562 29.5 30.562 1 88.81 22 ASN B C 1
ATOM 3403 O O . ASN B 1 22 ? 6.035 30.25 29.75 1 88.81 22 ASN B O 1
ATOM 3407 N N . THR B 1 23 ? 6.281 28.266 30.734 1 92.81 23 THR B N 1
ATOM 3408 C CA . THR B 1 23 ? 5.25 27.641 29.906 1 92.81 23 THR B CA 1
ATOM 3409 C C . THR B 1 23 ? 3.869 28.188 30.266 1 92.81 23 THR B C 1
ATOM 3411 O O . THR B 1 23 ? 3.035 28.406 29.391 1 92.81 23 THR B O 1
ATOM 3414 N N . ARG B 1 24 ? 3.66 28.422 31.531 1 94.06 24 ARG B N 1
ATOM 3415 C CA . ARG B 1 24 ? 2.387 28.969 31.984 1 94.06 24 ARG B CA 1
ATOM 3416 C C . ARG B 1 24 ? 2.148 30.359 31.391 1 94.06 24 ARG B C 1
ATOM 3418 O O . ARG B 1 24 ? 1.04 30.672 30.953 1 94.06 24 ARG B O 1
ATOM 3425 N N . SER B 1 25 ? 3.203 31.125 31.422 1 94.5 25 SER B N 1
ATOM 3426 C CA . SER B 1 25 ? 3.1 32.469 30.859 1 94.5 25 SER B CA 1
ATOM 3427 C C . SER B 1 25 ? 2.748 32.406 29.375 1 94.5 25 SER B C 1
ATOM 3429 O O . SER B 1 25 ? 1.957 33.219 28.891 1 94.5 25 SER B O 1
ATOM 3431 N N . SER B 1 26 ? 3.352 31.516 28.688 1 95.19 26 SER B N 1
ATOM 3432 C CA . SER B 1 26 ? 3.076 31.359 27.266 1 95.19 26 SER B CA 1
ATOM 3433 C C . SER B 1 26 ? 1.628 30.953 27.031 1 95.19 26 SER B C 1
ATOM 3435 O O . SER B 1 26 ? 0.964 31.484 26.141 1 95.19 26 SER B O 1
ATOM 3437 N N . ILE B 1 27 ? 1.164 30.062 27.828 1 96.56 27 ILE B N 1
ATOM 3438 C CA . ILE B 1 27 ? -0.205 29.578 27.703 1 96.56 27 ILE B CA 1
ATOM 3439 C C . ILE B 1 27 ? -1.185 30.719 27.969 1 96.56 27 ILE B C 1
ATOM 3441 O O . ILE B 1 27 ? -2.191 30.859 27.266 1 96.56 27 ILE B O 1
ATOM 3445 N N . GLU B 1 28 ? -0.863 31.484 28.938 1 96.12 28 GLU B N 1
ATOM 3446 C CA . GLU B 1 28 ? -1.717 32.625 29.281 1 96.12 28 GLU B CA 1
ATOM 3447 C C . GLU B 1 28 ? -1.796 33.625 28.125 1 96.12 28 GLU B C 1
ATOM 3449 O O . GLU B 1 28 ? -2.854 34.188 27.875 1 96.12 28 GLU B O 1
ATOM 3454 N N . LYS B 1 29 ? -0.7 33.781 27.484 1 96.75 29 LYS B N 1
ATOM 3455 C CA . LYS B 1 29 ? -0.691 34.688 26.328 1 96.75 29 LYS B CA 1
ATOM 3456 C C . LYS B 1 29 ? -1.596 34.156 25.219 1 96.75 29 LYS B C 1
ATOM 3458 O O . LYS B 1 29 ? -2.326 34.906 24.594 1 96.75 29 LYS B O 1
ATOM 3463 N N . PHE B 1 30 ? -1.53 32.844 24.969 1 97.38 30 PHE B N 1
ATOM 3464 C CA . PHE B 1 30 ? -2.408 32.219 23.984 1 97.38 30 PHE B CA 1
ATOM 3465 C C . PHE B 1 30 ? -3.871 32.438 24.359 1 97.38 30 PHE B C 1
ATOM 3467 O O . PHE B 1 30 ? -4.68 32.844 23.516 1 97.38 30 PHE B O 1
ATOM 3474 N N . LEU B 1 31 ? -4.184 32.188 25.609 1 96.31 31 LEU B N 1
ATOM 3475 C CA . LEU B 1 31 ? -5.566 32.281 26.078 1 96.31 31 LEU B CA 1
ATOM 3476 C C . LEU B 1 31 ? -6.07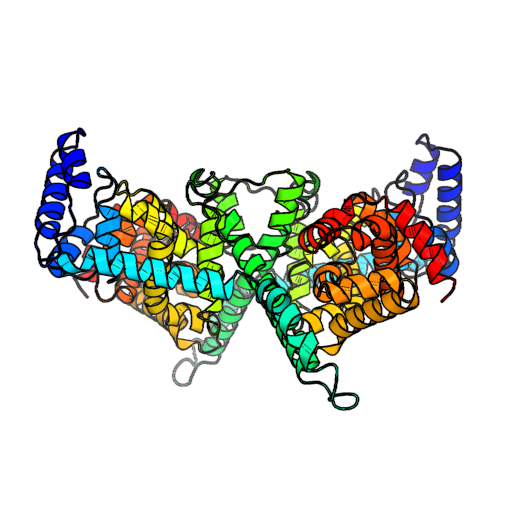4 33.719 26.016 1 96.31 31 LEU B C 1
ATOM 3478 O O . LEU B 1 31 ? -7.254 33.938 25.75 1 96.31 31 LEU B O 1
ATOM 3482 N N . GLU B 1 32 ? -5.176 34.625 26.297 1 96.19 32 GLU B N 1
ATOM 3483 C CA . GLU B 1 32 ? -5.547 36.031 26.203 1 96.19 32 GLU B CA 1
ATOM 3484 C C . GLU B 1 32 ? -5.949 36.406 24.766 1 96.19 32 GLU B C 1
ATOM 3486 O O . GLU B 1 32 ? -6.93 37.125 24.562 1 96.19 32 GLU B O 1
ATOM 3491 N N . ILE B 1 33 ? -5.211 35.938 23.828 1 96.81 33 ILE B N 1
ATOM 3492 C CA . ILE B 1 33 ? -5.496 36.188 22.422 1 96.81 33 ILE B CA 1
ATOM 3493 C C . ILE B 1 33 ? -6.793 35.5 22.016 1 96.81 33 ILE B C 1
ATOM 3495 O O . ILE B 1 33 ? -7.641 36.094 21.344 1 96.81 33 ILE B O 1
ATOM 3499 N N . LEU B 1 34 ? -7.004 34.25 22.453 1 95.88 34 LEU B N 1
ATOM 3500 C CA . LEU B 1 34 ? -8.117 33.406 22.047 1 95.88 34 LEU B CA 1
ATOM 3501 C C . LEU B 1 34 ? -9.414 33.844 22.719 1 95.88 34 LEU B C 1
ATOM 3503 O O . LEU B 1 34 ? -10.508 33.531 22.25 1 95.88 34 LEU B O 1
ATOM 3507 N N . ASP B 1 35 ? -9.289 34.531 23.828 1 93.81 35 ASP B N 1
ATOM 3508 C CA . ASP B 1 35 ? -10.453 34.938 24.609 1 93.81 35 ASP B CA 1
ATOM 3509 C C . ASP B 1 35 ? -11.148 36.156 24.016 1 93.81 35 ASP B C 1
ATOM 3511 O O . ASP B 1 35 ? -12.273 36.469 24.391 1 93.81 35 ASP B O 1
ATOM 3515 N N . LYS B 1 36 ? -10.586 36.719 23.047 1 94.12 36 LYS B N 1
ATOM 3516 C CA . LYS B 1 36 ? -11.195 37.875 22.391 1 94.12 36 LYS B CA 1
ATOM 3517 C C . LYS B 1 36 ? -12.312 37.438 21.453 1 94.12 36 LYS B C 1
ATOM 3519 O O . LYS B 1 36 ? -12.258 36.344 20.859 1 94.12 36 LYS B O 1
ATOM 3524 N N . PRO B 1 37 ? -13.32 38.312 21.344 1 93.38 37 PRO B N 1
ATOM 3525 C CA . PRO B 1 37 ? -14.398 37.969 20.406 1 93.38 37 PRO B CA 1
ATOM 3526 C C . PRO B 1 37 ? -13.914 37.844 18.969 1 93.38 37 PRO B C 1
ATOM 3528 O O . PRO B 1 37 ? -14.352 36.969 18.234 1 93.38 37 PRO B O 1
ATOM 3531 N N . LYS B 1 38 ? -13.062 38.75 18.609 1 95.06 38 LYS B N 1
ATOM 3532 C CA . LYS B 1 38 ? -12.375 38.688 17.328 1 95.06 38 LYS B CA 1
ATOM 3533 C C . LYS B 1 38 ? -10.883 38.438 17.516 1 95.06 38 LYS B C 1
ATOM 3535 O O . LYS B 1 38 ? -10.156 39.312 17.953 1 95.06 38 LYS B O 1
ATOM 3540 N N . ILE B 1 39 ? -10.477 37.312 17.062 1 96.38 39 ILE B N 1
ATOM 3541 C CA . ILE B 1 39 ? -9.109 36.875 17.312 1 96.38 39 ILE B CA 1
ATOM 3542 C C . ILE B 1 39 ? -8.156 37.594 16.344 1 96.38 39 ILE B C 1
ATOM 3544 O O . ILE B 1 39 ? -8.43 37.656 15.141 1 96.38 39 ILE B O 1
ATOM 3548 N N . ASN B 1 40 ? -7.121 38.125 16.859 1 96.5 40 ASN B N 1
ATOM 3549 C CA . ASN B 1 40 ? -6.047 38.688 16.031 1 96.5 40 ASN B CA 1
ATOM 3550 C C . ASN B 1 40 ? -5.121 37.562 15.531 1 96.5 40 ASN B C 1
ATOM 3552 O O . ASN B 1 40 ? -4.184 37.188 16.219 1 96.5 40 ASN B O 1
ATOM 3556 N N . LEU B 1 41 ? -5.266 37.219 14.336 1 96.31 41 LEU B N 1
ATOM 3557 C CA . LEU B 1 41 ? -4.543 36.062 13.773 1 96.31 41 LEU B CA 1
ATOM 3558 C C . LEU B 1 41 ? -3.051 36.375 13.664 1 96.31 41 LEU B C 1
ATOM 3560 O O . LEU B 1 41 ? -2.217 35.469 13.773 1 96.31 41 LEU B O 1
ATOM 3564 N N . ASN B 1 42 ? -2.715 37.594 13.438 1 96 42 ASN B N 1
ATOM 3565 C CA . ASN B 1 42 ? -1.306 37.969 13.344 1 96 42 ASN B CA 1
ATOM 3566 C C . ASN B 1 42 ? -0.576 37.75 14.664 1 96 42 ASN B C 1
ATOM 3568 O O . ASN B 1 42 ? 0.545 37.219 14.68 1 96 42 ASN B O 1
ATOM 3572 N N . GLU B 1 43 ? -1.241 38.156 15.711 1 96.56 43 GLU B N 1
ATOM 3573 C CA . GLU B 1 43 ? -0.657 37.906 17.031 1 96.56 43 GLU B CA 1
ATOM 3574 C C . GLU B 1 43 ? -0.566 36.438 17.328 1 96.56 43 GLU B C 1
ATOM 3576 O O . GLU B 1 43 ? 0.407 35.969 17.938 1 96.56 43 GLU B O 1
ATOM 3581 N N . LEU B 1 44 ? -1.559 35.719 16.969 1 97.62 44 LEU B N 1
ATOM 3582 C CA . LEU B 1 44 ? -1.577 34.281 17.188 1 97.62 44 LEU B CA 1
ATOM 3583 C C . LEU B 1 44 ? -0.452 33.594 16.422 1 97.62 44 LEU B C 1
ATOM 3585 O O . LEU B 1 44 ? 0.205 32.719 16.938 1 97.62 44 LEU B O 1
ATOM 3589 N N . LYS B 1 45 ? -0.242 34.031 15.18 1 97.12 45 LYS B N 1
ATOM 3590 C CA . LYS B 1 45 ? 0.825 33.469 14.344 1 97.12 45 LYS B CA 1
ATOM 3591 C C . LYS B 1 45 ? 2.193 33.719 14.969 1 97.12 45 LYS B C 1
ATOM 3593 O O . LYS B 1 45 ? 3.025 32.812 15.039 1 97.12 45 LYS B O 1
ATOM 3598 N N . LYS B 1 46 ? 2.391 34.906 15.438 1 95.5 46 LYS B N 1
ATOM 3599 C CA . LYS B 1 46 ? 3.662 35.25 16.062 1 95.5 46 LYS B CA 1
ATOM 3600 C C . LYS B 1 46 ? 3.943 34.406 17.281 1 95.5 46 LYS B C 1
ATOM 3602 O O . LYS B 1 46 ? 5.066 33.906 17.453 1 95.5 46 LYS B O 1
ATOM 3607 N N . LEU B 1 47 ? 2.941 34.219 18.031 1 96 47 LEU B N 1
ATOM 3608 C CA . LEU B 1 47 ? 3.098 33.438 19.25 1 96 47 LEU B CA 1
ATOM 3609 C C . LEU B 1 47 ? 3.311 31.969 18.906 1 96 47 LEU B C 1
ATOM 3611 O O . LEU B 1 47 ? 4.117 31.281 19.531 1 96 47 LEU B O 1
ATOM 3615 N N . SER B 1 48 ? 2.594 31.438 17.938 1 97.12 48 SER B N 1
ATOM 3616 C CA . SER B 1 48 ? 2.646 30.031 17.562 1 97.12 48 SER B CA 1
ATOM 3617 C C . SER B 1 48 ? 3.986 29.672 16.922 1 97.12 48 SER B C 1
ATOM 3619 O O . SER B 1 48 ? 4.414 28.516 16.969 1 97.12 48 SER B O 1
ATOM 3621 N N . ASN B 1 49 ? 4.609 30.656 16.281 1 94.94 49 ASN B N 1
ATOM 3622 C CA . ASN B 1 49 ? 5.902 30.438 15.633 1 94.94 49 ASN B CA 1
ATOM 3623 C C . ASN B 1 49 ? 6.934 29.906 16.625 1 94.94 49 ASN B C 1
ATOM 3625 O O . ASN B 1 49 ? 7.883 29.219 16.234 1 94.94 49 ASN B O 1
ATOM 3629 N N . GLN B 1 50 ? 6.691 30.203 17.891 1 90.12 50 GLN B N 1
ATOM 3630 C CA . GLN B 1 50 ? 7.617 29.781 18.938 1 90.12 50 GLN B CA 1
ATOM 3631 C C . GLN B 1 50 ? 7.23 28.406 19.484 1 90.12 50 GLN B C 1
ATOM 3633 O O . GLN B 1 50 ? 7.957 27.828 20.297 1 90.12 50 GLN B O 1
ATOM 3638 N N . GLY B 1 51 ? 6.156 27.922 19.047 1 94.56 51 GLY B N 1
ATOM 3639 C CA . GLY B 1 51 ? 5.676 26.625 19.531 1 94.56 51 GLY B CA 1
ATOM 3640 C C . GLY B 1 51 ? 4.449 26.75 20.422 1 94.56 51 GLY B C 1
ATOM 3641 O O . GLY B 1 51 ? 4.324 27.703 21.188 1 94.56 51 GLY B O 1
ATOM 3642 N N . VAL B 1 52 ? 3.576 25.828 20.328 1 97.25 52 VAL B N 1
ATOM 3643 C CA . VAL B 1 52 ? 2.391 25.75 21.172 1 97.25 52 VAL B CA 1
ATOM 3644 C C . VAL B 1 52 ? 2.621 24.75 22.297 1 97.25 52 VAL B C 1
ATOM 3646 O O . VAL B 1 52 ? 2.945 23.594 22.047 1 97.25 52 VAL B O 1
ATOM 3649 N N . PRO B 1 53 ? 2.488 25.203 23.5 1 95.38 53 PRO B N 1
ATOM 3650 C CA . PRO B 1 53 ? 2.729 24.297 24.625 1 95.38 53 PRO B CA 1
ATOM 3651 C C . PRO B 1 53 ? 1.79 23.094 24.625 1 95.38 53 PRO B C 1
ATOM 3653 O O . PRO B 1 53 ? 0.601 23.234 24.328 1 95.38 53 PRO B O 1
ATOM 3656 N N . ASP B 1 54 ? 2.303 21.938 24.984 1 92.62 54 ASP B N 1
ATOM 3657 C CA . ASP B 1 54 ? 1.552 20.688 24.969 1 92.62 54 ASP B CA 1
ATOM 3658 C C . ASP B 1 54 ? 0.953 20.375 26.344 1 92.62 54 ASP B C 1
ATOM 3660 O O . ASP B 1 54 ? 0.191 19.422 26.484 1 92.62 54 ASP B O 1
ATOM 3664 N N . ASP B 1 55 ? 1.191 21.219 27.25 1 92.56 55 ASP B N 1
ATOM 3665 C CA . ASP B 1 55 ? 0.782 20.969 28.641 1 92.56 55 ASP B CA 1
ATOM 3666 C C . ASP B 1 55 ? -0.736 21.047 28.781 1 92.56 55 ASP B C 1
ATOM 3668 O O . ASP B 1 55 ? -1.312 20.406 29.672 1 92.56 55 ASP B O 1
ATOM 3672 N N . ILE B 1 56 ? -1.298 21.812 27.938 1 93.06 56 ILE B N 1
ATOM 3673 C CA . ILE B 1 56 ? -2.752 21.922 27.953 1 93.06 56 ILE B CA 1
ATOM 3674 C C . ILE B 1 56 ? -3.328 21.219 26.719 1 93.06 56 ILE B C 1
ATOM 3676 O O . ILE B 1 56 ? -3.084 21.625 25.578 1 93.06 56 ILE B O 1
ATOM 3680 N N . LYS B 1 57 ? -4.156 20.234 27.031 1 93.06 57 LYS B N 1
ATOM 3681 C CA . LYS B 1 57 ? -4.758 19.469 25.938 1 93.06 57 LYS B CA 1
ATOM 3682 C C . LYS B 1 57 ? -5.855 20.266 25.25 1 93.06 57 LYS B C 1
ATOM 3684 O O . LYS B 1 57 ? -6.727 20.844 25.906 1 93.06 57 LYS B O 1
ATOM 3689 N N . GLY B 1 58 ? -5.723 20.375 23.984 1 94.75 58 GLY B N 1
ATOM 3690 C CA . GLY B 1 58 ? -6.742 21.078 23.203 1 94.75 58 GLY B CA 1
ATOM 3691 C C . GLY B 1 58 ? -6.285 22.422 22.688 1 94.75 58 GLY B C 1
ATOM 3692 O O . GLY B 1 58 ? -6.879 22.984 21.766 1 94.75 58 GLY B O 1
ATOM 3693 N N . LEU B 1 59 ? -5.293 23 23.391 1 96.69 59 LEU B N 1
ATOM 3694 C CA . LEU B 1 59 ? -4.812 24.312 22.969 1 96.69 59 LEU B CA 1
ATOM 3695 C C . LEU B 1 59 ? -4.289 24.266 21.547 1 96.69 59 LEU B C 1
ATOM 3697 O O . LEU B 1 59 ? -4.691 25.078 20.703 1 96.69 59 LEU B O 1
ATOM 3701 N N . ARG B 1 60 ? -3.42 23.328 21.219 1 97.44 60 ARG B N 1
ATOM 3702 C CA . ARG B 1 60 ? -2.85 23.188 19.891 1 97.44 60 ARG B CA 1
ATOM 3703 C C . ARG B 1 60 ? -3.936 22.922 18.844 1 97.44 60 ARG B C 1
ATOM 3705 O O . ARG B 1 60 ? -3.873 23.438 17.734 1 97.44 60 ARG B O 1
ATOM 3712 N N . SER B 1 61 ? -4.887 22.078 19.203 1 97.25 61 SER B N 1
ATOM 3713 C CA . SER B 1 61 ? -6.016 21.781 18.328 1 97.25 61 SER B CA 1
ATOM 3714 C C . SER B 1 61 ? -6.723 23.062 17.875 1 97.25 61 SER B C 1
ATOM 3716 O O . SER B 1 61 ? -6.953 23.266 16.688 1 97.25 61 SER B O 1
ATOM 3718 N N . LEU B 1 62 ? -7.027 23.875 18.828 1 96.62 62 LEU B N 1
ATOM 3719 C CA . LEU B 1 62 ? -7.715 25.125 18.562 1 96.62 62 LEU B CA 1
ATOM 3720 C C . LEU B 1 62 ? -6.84 26.047 17.719 1 96.62 62 LEU B C 1
ATOM 3722 O O . LEU B 1 62 ? -7.312 26.656 16.75 1 96.62 62 LEU B O 1
ATOM 3726 N N . VAL B 1 63 ? -5.594 26.172 18.078 1 97.81 63 VAL B N 1
ATOM 3727 C CA . VAL B 1 63 ? -4.652 27.062 17.406 1 97.81 63 VAL B CA 1
ATOM 3728 C C . VAL B 1 63 ? -4.504 26.641 15.945 1 97.81 63 VAL B C 1
ATOM 3730 O O . VAL B 1 63 ? -4.57 27.469 15.039 1 97.81 63 VAL B O 1
ATOM 3733 N N . TRP B 1 64 ? -4.348 25.328 15.672 1 98.12 64 TRP B N 1
ATOM 3734 C CA . TRP B 1 64 ? -4.184 24.828 14.312 1 98.12 64 TRP B CA 1
ATOM 3735 C C . TRP B 1 64 ? -5.438 25.094 13.484 1 98.12 64 TRP B C 1
ATOM 3737 O O . TRP B 1 64 ? -5.348 25.469 12.312 1 98.12 64 TRP B O 1
ATOM 3747 N N . LYS B 1 65 ? -6.586 24.891 14.062 1 97.62 65 LYS B N 1
ATOM 3748 C CA . LYS B 1 65 ? -7.844 25.125 13.352 1 97.62 65 LYS B CA 1
ATOM 3749 C C . LYS B 1 65 ? -7.973 26.578 12.93 1 97.62 65 LYS B C 1
ATOM 3751 O O . LYS B 1 65 ? -8.539 26.875 11.867 1 97.62 65 LYS B O 1
ATOM 3756 N N . LEU B 1 66 ? -7.449 27.438 13.734 1 97.5 66 LEU B N 1
ATOM 3757 C CA . LEU B 1 66 ? -7.48 28.875 13.43 1 97.5 66 LEU B CA 1
ATOM 3758 C C . LEU B 1 66 ? -6.438 29.219 12.375 1 97.5 66 LEU B C 1
ATOM 3760 O O . LEU B 1 66 ? -6.734 29.938 11.414 1 97.5 66 LEU B O 1
ATOM 3764 N N . LEU B 1 67 ? -5.262 28.734 12.531 1 97 67 LEU B N 1
ATOM 3765 C CA . LEU B 1 67 ? -4.168 29.062 11.625 1 97 67 LEU B CA 1
ATOM 3766 C C . LEU B 1 67 ? -4.438 28.516 10.227 1 97 67 LEU B C 1
ATOM 3768 O O . LEU B 1 67 ? -4.004 29.094 9.234 1 97 67 LEU B O 1
ATOM 3772 N N . LEU B 1 68 ? -5.168 27.406 10.117 1 96 68 LEU B N 1
ATOM 3773 C CA . LEU B 1 68 ? -5.492 26.797 8.836 1 96 68 LEU B CA 1
ATOM 3774 C C . LEU B 1 68 ? -6.707 27.469 8.203 1 96 68 LEU B C 1
ATOM 3776 O O . LEU B 1 68 ? -7.027 27.219 7.043 1 96 68 LEU B O 1
ATOM 3780 N N . GLY B 1 69 ? -7.383 28.266 8.961 1 94.62 69 GLY B N 1
ATOM 3781 C CA . GLY B 1 69 ? -8.539 28.969 8.445 1 94.62 69 GLY B CA 1
ATOM 3782 C C . GLY B 1 69 ? -9.812 28.156 8.492 1 94.62 69 GLY B C 1
ATOM 3783 O O . GLY B 1 69 ? -10.812 28.5 7.852 1 94.62 69 GLY B O 1
ATOM 3784 N N . TYR B 1 70 ? -9.734 26.984 9.141 1 96.31 70 TYR B N 1
ATOM 3785 C CA . TYR B 1 70 ? -10.93 26.188 9.375 1 96.31 70 TYR B CA 1
ATOM 3786 C C . TYR B 1 70 ? -11.938 26.938 10.234 1 96.31 70 TYR B C 1
ATOM 3788 O O . TYR B 1 70 ? -13.125 27 9.906 1 96.31 70 TYR B O 1
ATOM 3796 N N . LEU B 1 71 ? -11.461 27.469 11.367 1 96.62 71 LEU B N 1
ATOM 3797 C CA . LEU B 1 71 ? -12.273 28.344 12.211 1 96.62 71 LEU B CA 1
ATOM 3798 C C . LEU B 1 71 ? -12.047 29.812 11.867 1 96.62 71 LEU B C 1
ATOM 3800 O O . LEU B 1 71 ? -10.906 30.234 11.672 1 96.62 71 LEU B O 1
ATOM 3804 N N . PRO B 1 72 ? -13.109 30.578 11.758 1 96.25 72 PRO B N 1
ATOM 3805 C CA . PRO B 1 72 ? -12.945 32 11.508 1 96.25 72 PRO B CA 1
ATOM 3806 C C . PRO B 1 72 ? -12.414 32.781 12.719 1 96.25 72 PRO B C 1
ATOM 3808 O O . PRO B 1 72 ? -12.461 32.25 13.844 1 96.25 72 PRO B O 1
ATOM 3811 N N . ALA B 1 73 ? -11.93 34 12.484 1 96.06 73 ALA B N 1
ATOM 3812 C CA . ALA B 1 73 ? -11.414 34.812 13.562 1 96.06 73 ALA B CA 1
ATOM 3813 C C . ALA B 1 73 ? -12.531 35.219 14.523 1 96.06 73 ALA B C 1
ATOM 3815 O O . ALA B 1 73 ? -12.281 35.469 15.703 1 96.06 73 ALA B O 1
ATOM 3816 N N . ASP B 1 74 ? -13.758 35.25 14 1 95.31 74 ASP B N 1
ATOM 3817 C CA . ASP B 1 74 ? -14.922 35.594 14.805 1 95.31 74 ASP B CA 1
ATOM 3818 C C . ASP B 1 74 ? -15.391 34.406 15.641 1 95.31 74 ASP B C 1
ATOM 3820 O O . ASP B 1 74 ? -16.016 33.469 15.117 1 95.31 74 ASP B O 1
ATOM 3824 N N . ARG B 1 75 ? -15.18 34.469 16.906 1 94.31 75 ARG B N 1
ATOM 3825 C CA . ARG B 1 75 ? -15.453 33.344 17.828 1 94.31 75 ARG B CA 1
ATOM 3826 C C . ARG B 1 75 ? -16.953 33.062 17.906 1 94.31 75 ARG B C 1
ATOM 3828 O O . ARG B 1 75 ? -17.359 31.969 18.297 1 94.31 75 ARG B O 1
ATOM 3835 N N . THR B 1 76 ? -17.797 34 17.609 1 92.75 76 THR B N 1
ATOM 3836 C CA . THR B 1 76 ? -19.25 33.812 17.672 1 92.75 76 THR B CA 1
ATOM 3837 C C . THR B 1 76 ? -19.719 32.844 16.594 1 92.75 76 THR B C 1
ATOM 3839 O O . THR B 1 76 ? -20.812 32.281 16.672 1 92.75 76 THR B O 1
ATOM 3842 N N . LYS B 1 77 ? -18.875 32.594 15.641 1 95 77 LYS B N 1
ATOM 3843 C CA . LYS B 1 77 ? -19.266 31.766 14.5 1 95 77 LYS B CA 1
ATOM 3844 C C . LYS B 1 77 ? -18.719 30.344 14.633 1 95 77 LYS B C 1
ATOM 3846 O O . LYS B 1 77 ? -18.984 29.484 13.789 1 95 77 LYS B O 1
ATOM 3851 N N . TRP B 1 78 ? -18 30.062 15.68 1 95.06 78 TRP B N 1
ATOM 3852 C CA . TRP B 1 78 ? -17.312 28.781 15.82 1 95.06 78 TRP B CA 1
ATOM 3853 C C . TRP B 1 78 ? -18.312 27.625 15.898 1 95.06 78 TRP B C 1
ATOM 3855 O O . TRP B 1 78 ? -18.188 26.641 15.18 1 95.06 78 TRP B O 1
ATOM 3865 N N . ASN B 1 79 ? -19.312 27.75 16.75 1 93.62 79 ASN B N 1
ATOM 3866 C CA . ASN B 1 79 ? -20.297 26.688 16.938 1 93.62 79 ASN B CA 1
ATOM 3867 C C . ASN B 1 79 ? -21.047 26.375 15.648 1 93.62 79 ASN B C 1
ATOM 3869 O O . ASN B 1 79 ? -21.203 25.203 15.297 1 93.62 79 ASN B O 1
ATOM 3873 N N . SER B 1 80 ? -21.469 27.422 15.016 1 94.44 80 SER B N 1
ATOM 3874 C CA . SER B 1 80 ? -22.203 27.234 13.773 1 94.44 80 SER B CA 1
ATOM 3875 C C . SER B 1 80 ? -21.312 26.625 12.695 1 94.44 80 SER B C 1
ATOM 3877 O O . SER B 1 80 ? -21.766 25.766 11.93 1 94.44 80 SER B O 1
ATOM 3879 N N . THR B 1 81 ? -20.062 27.047 12.594 1 95.81 81 THR B N 1
ATOM 3880 C CA . THR B 1 81 ? -19.109 26.516 11.617 1 95.81 81 THR B CA 1
ATOM 3881 C C . THR B 1 81 ? -18.859 25.031 11.844 1 95.81 81 THR B C 1
ATOM 3883 O O . THR B 1 81 ? -18.891 24.234 10.898 1 95.81 81 THR B O 1
ATOM 3886 N N . ILE B 1 82 ? -18.672 24.641 13.062 1 95.62 82 ILE B N 1
ATOM 3887 C CA . ILE B 1 82 ? -18.391 23.25 13.422 1 95.62 82 ILE B CA 1
ATOM 3888 C C . ILE B 1 82 ? -19.578 22.375 13.094 1 95.62 82 ILE B C 1
ATOM 3890 O O . ILE B 1 82 ? -19.438 21.312 12.477 1 95.62 82 ILE B O 1
ATOM 3894 N N . LYS B 1 83 ? -20.75 22.797 13.469 1 95.06 83 LYS B N 1
ATOM 3895 C CA . LYS B 1 83 ? -21.969 22.031 13.234 1 95.06 83 LYS B CA 1
ATOM 3896 C C . LYS B 1 83 ? -22.219 21.844 11.734 1 95.06 83 LYS B C 1
ATOM 3898 O O . LYS B 1 83 ? -22.578 20.75 11.297 1 95.06 83 LYS B O 1
ATOM 3903 N N . THR B 1 84 ? -22.031 22.953 11.031 1 96.56 84 THR B N 1
ATOM 3904 C CA . THR B 1 84 ? -22.203 22.891 9.586 1 96.56 84 THR B CA 1
ATOM 3905 C C . THR B 1 84 ? -21.219 21.906 8.953 1 96.56 84 THR B C 1
ATOM 3907 O O . THR B 1 84 ? -21.578 21.125 8.078 1 96.56 84 THR B O 1
ATOM 3910 N N . ASN B 1 85 ? -20 21.984 9.352 1 96.56 85 ASN B N 1
ATOM 3911 C CA . ASN B 1 85 ? -18.969 21.109 8.797 1 96.56 85 ASN B CA 1
ATOM 3912 C C . ASN B 1 85 ? -19.234 19.641 9.141 1 96.56 85 ASN B C 1
ATOM 3914 O O . ASN B 1 85 ? -18.969 18.75 8.336 1 96.56 85 ASN B O 1
ATOM 3918 N N . ILE B 1 86 ? -19.781 19.375 10.328 1 96.38 86 ILE B N 1
ATOM 3919 C CA . ILE B 1 86 ? -20.172 18.016 10.703 1 96.38 86 ILE B CA 1
ATOM 3920 C C . ILE B 1 86 ? -21.234 17.5 9.742 1 96.38 86 ILE B C 1
ATOM 3922 O O . ILE B 1 86 ? -21.125 16.375 9.234 1 96.38 86 ILE B O 1
ATOM 3926 N N . GLU B 1 87 ? -22.141 18.328 9.469 1 96.56 87 GLU B N 1
ATOM 3927 C CA . GLU B 1 87 ? -23.25 17.938 8.602 1 96.56 87 GLU B CA 1
ATOM 3928 C C . GLU B 1 87 ? -22.781 17.672 7.18 1 96.56 87 GLU B C 1
ATOM 3930 O O . GLU B 1 87 ? -23.188 16.688 6.555 1 96.56 87 GLU B O 1
ATOM 3935 N N . ILE B 1 88 ? -21.953 18.547 6.727 1 97.19 88 ILE B N 1
ATOM 3936 C CA . ILE B 1 88 ? -21.438 18.406 5.367 1 97.19 88 ILE B CA 1
ATOM 3937 C C . ILE B 1 88 ? -20.625 17.109 5.254 1 97.19 88 ILE B C 1
ATOM 3939 O O . ILE B 1 88 ? -20.797 16.344 4.305 1 97.19 88 ILE B O 1
ATOM 3943 N N . TYR B 1 89 ? -19.812 16.875 6.199 1 96.69 89 TYR B N 1
ATOM 3944 C CA . TYR B 1 89 ? -18.969 15.68 6.188 1 96.69 89 TYR B CA 1
ATOM 3945 C C . TYR B 1 89 ? -19.812 14.414 6.254 1 96.69 89 TYR B C 1
ATOM 3947 O O . TYR B 1 89 ? -19.547 13.43 5.559 1 96.69 89 TYR B O 1
ATOM 3955 N N . GLU B 1 90 ? -20.797 14.438 7.105 1 94.5 90 GLU B N 1
ATOM 3956 C CA . GLU B 1 90 ? -21.703 13.289 7.207 1 94.5 90 GLU B CA 1
ATOM 3957 C C . GLU B 1 90 ? -22.422 13.031 5.887 1 94.5 90 GLU B C 1
ATOM 3959 O O . GLU B 1 90 ? -22.656 11.875 5.52 1 94.5 90 GLU B O 1
ATOM 3964 N N . GLN B 1 91 ? -22.75 14.047 5.234 1 95.12 91 GLN B N 1
ATOM 3965 C CA . GLN B 1 91 ? -23.359 13.906 3.922 1 95.12 91 GLN B CA 1
ATOM 3966 C C . GLN B 1 91 ? -22.406 13.258 2.932 1 95.12 91 GLN B C 1
ATOM 3968 O O . GLN B 1 91 ? -22.797 12.406 2.131 1 95.12 91 GLN B O 1
ATOM 3973 N N . PHE B 1 92 ? -21.141 13.727 2.998 1 95.12 92 PHE B N 1
ATOM 3974 C CA . PHE B 1 92 ? -20.125 13.094 2.152 1 95.12 92 PHE B CA 1
ATOM 3975 C C . PHE B 1 92 ? -20.047 11.602 2.439 1 95.12 92 PHE B C 1
ATOM 3977 O O . PHE B 1 92 ? -20.016 10.789 1.513 1 95.12 92 PHE B O 1
ATOM 3984 N N . CYS B 1 93 ? -20 11.234 3.717 1 93.44 93 CYS B N 1
ATOM 3985 C CA . CYS B 1 93 ? -19.891 9.836 4.113 1 93.44 93 CYS B CA 1
ATOM 3986 C C . CYS B 1 93 ? -21.094 9.031 3.605 1 93.44 93 CYS B C 1
ATOM 3988 O O . CYS B 1 93 ? -20.922 7.938 3.061 1 93.44 93 CYS B O 1
ATOM 3990 N N . ASN B 1 94 ? -22.219 9.586 3.691 1 90.31 94 ASN B N 1
ATOM 3991 C CA . ASN B 1 94 ? -23.438 8.898 3.262 1 90.31 94 ASN B CA 1
ATOM 3992 C C . ASN B 1 94 ? -23.469 8.719 1.746 1 90.31 94 ASN B C 1
ATOM 3994 O O . ASN B 1 94 ? -23.875 7.664 1.251 1 90.31 94 ASN B O 1
ATOM 3998 N N . ASP B 1 95 ? -22.984 9.656 1.056 1 88.81 95 ASP B N 1
ATOM 3999 C CA . ASP B 1 95 ? -23.062 9.648 -0.402 1 88.81 95 ASP B CA 1
ATOM 4000 C C . ASP B 1 95 ? -21.969 8.758 -0.998 1 88.81 95 ASP B C 1
ATOM 4002 O O . ASP B 1 95 ? -22.203 8.078 -1.999 1 88.81 95 ASP B O 1
ATOM 4006 N N . LEU B 1 96 ? -20.859 8.781 -0.344 1 89.12 96 LEU B N 1
ATOM 4007 C CA . LEU B 1 96 ? -19.719 8.203 -1.021 1 89.12 96 LEU B CA 1
ATOM 4008 C C . LEU B 1 96 ? -19.391 6.816 -0.467 1 89.12 96 LEU B C 1
ATOM 4010 O O . LEU B 1 96 ? -18.75 6.008 -1.135 1 89.12 96 LEU B O 1
ATOM 4014 N N . ILE B 1 97 ? -19.656 6.535 0.71 1 83.94 97 ILE B N 1
ATOM 4015 C CA . ILE B 1 97 ? -19.344 5.238 1.297 1 83.94 97 ILE B CA 1
ATOM 4016 C C . ILE B 1 97 ? -20.562 4.328 1.219 1 83.94 97 ILE B C 1
ATOM 4018 O O . ILE B 1 97 ? -20.469 3.164 0.834 1 83.94 97 ILE B O 1
ATOM 4022 N N . LYS B 1 98 ? -21.625 4.836 1.72 1 63.84 98 LYS B N 1
ATOM 4023 C CA . LYS B 1 98 ? -22.828 4.008 1.728 1 63.84 98 LYS B CA 1
ATOM 4024 C C . LYS B 1 98 ? -23.266 3.672 0.308 1 63.84 98 LYS B C 1
ATOM 4026 O O . LYS B 1 98 ? -23.422 4.566 -0.529 1 63.84 98 LYS B O 1
ATOM 4031 N N . SER B 1 99 ? -22.703 2.545 -0.232 1 54.25 99 SER B N 1
ATOM 4032 C CA . SER B 1 99 ? -22.828 2.035 -1.593 1 54.25 99 SER B CA 1
ATOM 4033 C C . SER B 1 99 ? -24.219 2.334 -2.168 1 54.25 99 SER B C 1
ATOM 4035 O O . SER B 1 99 ? -25.219 2.281 -1.45 1 54.25 99 SER B O 1
ATOM 4037 N N . LYS B 1 100 ? -24.141 3.113 -3.32 1 50.53 100 LYS B N 1
ATOM 4038 C CA . LYS B 1 100 ? -25.281 3.094 -4.238 1 50.53 100 LYS B CA 1
ATOM 4039 C C . LYS B 1 100 ? -25.906 1.702 -4.309 1 50.53 100 LYS B C 1
ATOM 4041 O O . LYS B 1 100 ? -27.109 1.564 -4.582 1 50.53 100 LYS B O 1
ATOM 4046 N N . LEU B 1 101 ? -25.031 0.757 -4.289 1 50.31 101 LEU B N 1
ATOM 4047 C CA . LEU B 1 101 ? -25.562 -0.599 -4.371 1 50.31 101 LEU B CA 1
ATOM 4048 C C . LEU B 1 101 ? -26.594 -0.847 -3.275 1 50.31 101 LEU B C 1
ATOM 4050 O O . LEU B 1 101 ? -27.641 -1.446 -3.529 1 50.31 101 LEU B O 1
ATOM 4054 N N . GLN B 1 102 ? -26.266 -0.358 -2.076 1 50.91 102 GLN B N 1
ATOM 4055 C CA . GLN B 1 102 ? -27.297 -0.52 -1.043 1 50.91 102 GLN B CA 1
ATOM 4056 C C . GLN B 1 102 ? -28.531 0.317 -1.354 1 50.91 102 GLN B C 1
ATOM 4058 O O . GLN B 1 102 ? -29.656 -0.13 -1.139 1 50.91 102 GLN B O 1
ATOM 4063 N N . LYS B 1 103 ? -28.219 1.511 -1.832 1 48.69 103 LYS B N 1
ATOM 4064 C CA . LYS B 1 103 ? -29.391 2.332 -2.158 1 48.69 103 LYS B CA 1
ATOM 4065 C C . LYS B 1 103 ? -30.156 1.756 -3.346 1 48.69 103 LYS B C 1
ATOM 4067 O O . LYS B 1 103 ? -31.391 1.771 -3.363 1 48.69 103 LYS B O 1
ATOM 4072 N N . GLN B 1 104 ? -29.5 1.56 -4.457 1 45 104 GLN B N 1
ATOM 4073 C CA . GLN B 1 104 ? -30.219 1.06 -5.625 1 45 104 GLN B CA 1
ATOM 4074 C C . GLN B 1 104 ? -30.922 -0.264 -5.32 1 45 104 GLN B C 1
ATOM 4076 O O . GLN B 1 104 ? -31.938 -0.587 -5.926 1 45 104 GLN B O 1
ATOM 4081 N N . MET B 1 105 ? -30.281 -1.09 -4.488 1 43.44 105 MET B N 1
ATOM 4082 C CA . MET B 1 105 ? -31 -2.291 -4.059 1 43.44 105 MET B CA 1
ATOM 4083 C C . MET B 1 105 ? -32.281 -1.93 -3.324 1 43.44 105 MET B C 1
ATOM 4085 O O . MET B 1 105 ? -33.281 -2.629 -3.447 1 43.44 105 MET B O 1
ATOM 4089 N N . THR B 1 106 ? -32.156 -0.893 -2.496 1 40.91 106 THR B N 1
ATOM 4090 C CA . THR B 1 106 ? -33.406 -0.48 -1.852 1 40.91 106 THR B CA 1
ATOM 4091 C C . THR B 1 106 ? -34.344 0.173 -2.859 1 40.91 106 THR B C 1
ATOM 4093 O O . THR B 1 106 ? -35.562 0.02 -2.768 1 40.91 106 THR B O 1
ATOM 4096 N N . GLU B 1 107 ? -33.812 0.917 -3.727 1 40.12 107 GLU B N 1
ATOM 4097 C CA . GLU B 1 107 ? -34.719 1.598 -4.633 1 40.12 107 GLU B CA 1
ATOM 4098 C C . GLU B 1 107 ? -35.156 0.673 -5.762 1 40.12 107 GLU B C 1
ATOM 4100 O O . GLU B 1 107 ? -36.188 0.903 -6.387 1 40.12 107 GLU B O 1
ATOM 4105 N N . SER B 1 108 ? -34.312 -0.202 -6.258 1 37.19 108 SER B N 1
ATOM 4106 C CA . SER B 1 108 ? -34.844 -1.07 -7.312 1 37.19 108 SER B CA 1
ATOM 4107 C C . SER B 1 108 ? -36 -1.917 -6.812 1 37.19 108 SER B C 1
ATOM 4109 O O . SER B 1 108 ? -36.781 -2.438 -7.605 1 37.19 108 SER B O 1
ATOM 4111 N N . ASN B 1 109 ? -36.094 -2.307 -5.594 1 35.22 109 ASN B N 1
ATOM 4112 C CA . ASN B 1 109 ? -37.375 -2.91 -5.227 1 35.22 109 ASN B CA 1
ATOM 4113 C C . ASN B 1 109 ? -38.531 -1.999 -5.582 1 35.22 109 ASN B C 1
ATOM 4115 O O . ASN B 1 109 ? -39.656 -2.475 -5.816 1 35.22 109 ASN B O 1
ATOM 4119 N N . GLU B 1 110 ? -38.406 -0.707 -5.59 1 34.16 110 GLU B N 1
ATOM 4120 C CA . GLU B 1 110 ? -39.594 0.086 -5.906 1 34.16 110 GLU B CA 1
ATOM 4121 C C . GLU B 1 110 ? -39.812 0.157 -7.414 1 34.16 110 GLU B C 1
ATOM 4123 O O . GLU B 1 110 ? -40.969 0.156 -7.871 1 34.16 110 GLU B O 1
ATOM 4128 N N . TYR B 1 111 ? -38.781 0.302 -8.367 1 32.31 111 TYR B N 1
ATOM 4129 C CA . TYR B 1 111 ? -39.125 0.531 -9.766 1 32.31 111 TYR B CA 1
ATOM 4130 C C . TYR B 1 111 ? -39.406 -0.786 -10.477 1 32.31 111 TYR B C 1
ATOM 4132 O O . TYR B 1 111 ? -39.75 -0.796 -11.664 1 32.31 111 TYR B O 1
ATOM 4140 N N . GLU B 1 112 ? -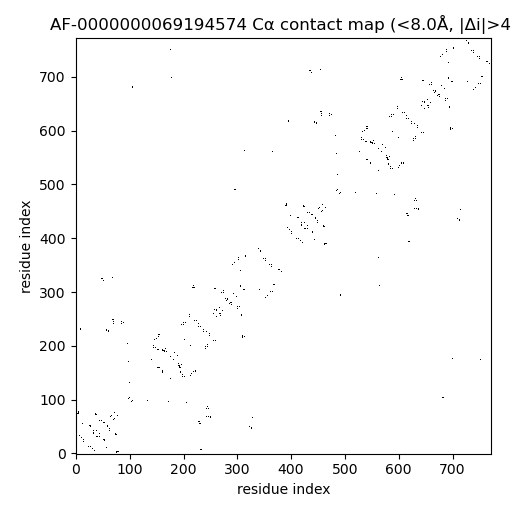39 -1.991 -10.141 1 34.44 112 GLU B N 1
ATOM 4141 C CA . GLU B 1 112 ? -39.562 -3.098 -10.922 1 34.44 112 GLU B CA 1
ATOM 4142 C C . GLU B 1 112 ? -41.062 -3.053 -10.938 1 34.44 112 GLU B C 1
ATOM 4144 O O . GLU B 1 112 ? -41.719 -3.684 -11.781 1 34.44 112 GLU B O 1
ATOM 4149 N N . ASP B 1 113 ? -41.844 -2.553 -10.055 1 33.28 113 ASP B N 1
ATOM 4150 C CA . ASP B 1 113 ? -43.25 -2.67 -10.359 1 33.28 113 ASP B CA 1
ATOM 4151 C C . ASP B 1 113 ? -43.594 -1.973 -11.672 1 33.28 113 ASP B C 1
ATOM 4153 O O . ASP B 1 113 ? -44.438 -2.465 -12.445 1 33.28 113 ASP B O 1
ATOM 4157 N N . GLN B 1 114 ? -43.094 -0.762 -12.031 1 31.77 114 GLN B N 1
ATOM 4158 C CA . GLN B 1 114 ? -43.75 -0.118 -13.18 1 31.77 114 GLN B CA 1
ATOM 4159 C C . GLN B 1 114 ? -43.125 -0.616 -14.492 1 31.77 114 GLN B C 1
ATOM 4161 O O . GLN B 1 114 ? -43.844 -0.798 -15.477 1 31.77 114 GLN B O 1
ATOM 4166 N N . GLU B 1 115 ? -41.781 -0.717 -14.852 1 31.61 115 GLU B N 1
ATOM 4167 C CA . GLU B 1 115 ? -41.344 -0.944 -16.219 1 31.61 115 GLU B CA 1
ATOM 4168 C C . GLU B 1 115 ? -41.281 -2.434 -16.547 1 31.61 115 GLU B C 1
ATOM 4170 O O . GLU B 1 115 ? -40.906 -2.822 -17.656 1 31.61 115 GLU B O 1
ATOM 4175 N N . LEU B 1 116 ? -41.594 -3.512 -15.898 1 34.22 116 LEU B N 1
ATOM 4176 C CA . LEU B 1 116 ? -41.906 -4.809 -16.469 1 34.22 116 LEU B CA 1
ATOM 4177 C C . LEU B 1 116 ? -42.844 -4.652 -17.672 1 34.22 116 LEU B C 1
ATOM 4179 O O . LEU B 1 116 ? -43.031 -5.586 -18.453 1 34.22 116 LEU B O 1
ATOM 4183 N N . GLN B 1 117 ? -43.719 -3.717 -17.781 1 32.16 117 GLN B N 1
ATOM 4184 C CA . GLN B 1 117 ? -44.656 -3.766 -18.922 1 32.16 117 GLN B CA 1
ATOM 4185 C C . GLN B 1 117 ? -43.906 -3.479 -20.234 1 32.16 117 GLN B C 1
ATOM 4187 O O . GLN B 1 117 ? -44.281 -4.027 -21.281 1 32.16 117 GLN B O 1
ATOM 4192 N N . GLN B 1 118 ? -43.219 -2.332 -20.547 1 33.47 118 GLN B N 1
ATOM 4193 C CA . GLN B 1 118 ? -42.719 -2.018 -21.891 1 33.47 118 GLN B CA 1
ATOM 4194 C C . GLN B 1 118 ? -41.375 -2.678 -22.141 1 33.47 118 GLN B C 1
ATOM 4196 O O . GLN B 1 118 ? -40.344 -2.027 -22.047 1 33.47 118 GLN B O 1
ATOM 4201 N N . SER B 1 119 ? -40.969 -3.85 -21.891 1 33.19 119 SER B N 1
ATOM 4202 C CA . SER B 1 119 ? -39.75 -4.586 -21.672 1 33.19 119 SER B CA 1
ATOM 4203 C C . SER B 1 119 ? -39.031 -4.902 -22.984 1 33.19 119 SER B C 1
ATOM 4205 O O . SER B 1 119 ? -38 -5.582 -22.984 1 33.19 119 SER B O 1
ATOM 4207 N N . LYS B 1 120 ? -39.562 -5.066 -24.25 1 32.56 120 LYS B N 1
ATOM 4208 C CA . LYS B 1 120 ? -39.031 -5.93 -25.312 1 32.56 120 LYS B CA 1
ATOM 4209 C C . LYS B 1 120 ? -37.656 -5.457 -25.766 1 32.56 120 LYS B C 1
ATOM 4211 O O . LYS B 1 120 ? -36.781 -6.27 -26.094 1 32.56 120 LYS B O 1
ATOM 4216 N N . LYS B 1 121 ? -37.531 -4.488 -26.734 1 33.81 121 LYS B N 1
ATOM 4217 C CA . LYS B 1 121 ? -36.594 -4.426 -27.844 1 33.81 121 LYS B CA 1
ATOM 4218 C C . LYS B 1 121 ? -35.188 -4.047 -27.375 1 33.81 121 LYS B C 1
ATOM 4220 O O . LYS B 1 121 ? -34.188 -4.492 -27.938 1 33.81 121 LYS B O 1
ATOM 4225 N N . GLN B 1 122 ? -34.781 -2.639 -27.125 1 32.41 122 GLN B N 1
ATOM 4226 C CA . GLN B 1 122 ? -33.562 -1.858 -27.359 1 32.41 122 GLN B CA 1
ATOM 4227 C C . GLN B 1 122 ? -32.562 -2.039 -26.219 1 32.41 122 GLN B C 1
ATOM 4229 O O . GLN B 1 122 ? -32.938 -2.385 -25.094 1 32.41 122 GLN B O 1
ATOM 4234 N N . ASP B 1 123 ? -31.094 -1.816 -26.281 1 39 123 ASP B N 1
ATOM 4235 C CA . ASP B 1 123 ? -29.891 -1.744 -25.438 1 39 123 ASP B CA 1
ATOM 4236 C C . ASP B 1 123 ? -30.219 -1.132 -24.078 1 39 123 ASP B C 1
ATOM 4238 O O . ASP B 1 123 ? -30.516 0.06 -23.984 1 39 123 ASP B O 1
ATOM 4242 N N . HIS B 1 124 ? -30.703 -1.655 -23.172 1 37.78 124 HIS B N 1
ATOM 4243 C CA . HIS B 1 124 ? -31.516 -1.163 -22.047 1 37.78 124 HIS B CA 1
ATOM 4244 C C . HIS B 1 124 ? -30.688 -0.254 -21.141 1 37.78 124 HIS B C 1
ATOM 4246 O O . HIS B 1 124 ? -29.578 -0.61 -20.734 1 37.78 124 HIS B O 1
ATOM 4252 N N . PRO B 1 125 ? -30.844 1.055 -21.031 1 40.62 125 PRO B N 1
ATOM 4253 C CA . PRO B 1 125 ? -30.25 2.078 -20.172 1 40.62 125 PRO B CA 1
ATOM 4254 C C . PRO B 1 125 ? -29.828 1.528 -18.812 1 40.62 125 PRO B C 1
ATOM 4256 O O . PRO B 1 125 ? -28.938 2.082 -18.172 1 40.62 125 PRO B O 1
ATOM 4259 N N . LEU B 1 126 ? -30.391 0.521 -18.422 1 39.38 126 LEU B N 1
ATOM 4260 C CA . LEU B 1 126 ? -30.125 -0.09 -17.125 1 39.38 126 LEU B CA 1
ATOM 4261 C C . LEU B 1 126 ? -28.781 -0.815 -17.141 1 39.38 126 LEU B C 1
ATOM 4263 O O . LEU B 1 126 ? -28.047 -0.802 -16.141 1 39.38 126 LEU B O 1
ATOM 4267 N N . SER B 1 127 ? -28.516 -1.554 -18.312 1 47.44 127 SER B N 1
ATOM 4268 C CA . SER B 1 127 ? -27.266 -2.285 -18.438 1 47.44 127 SER B CA 1
ATOM 4269 C C . SER B 1 127 ? -26.062 -1.347 -18.344 1 47.44 127 SER B C 1
ATOM 4271 O O . SER B 1 127 ? -25.078 -1.659 -17.672 1 47.44 127 SER B O 1
ATOM 4273 N N . LYS B 1 128 ? -26.156 -0.217 -19.062 1 50.53 128 LYS B N 1
ATOM 4274 C CA . LYS B 1 128 ? -25.125 0.817 -19 1 50.53 128 LYS B CA 1
ATOM 4275 C C . LYS B 1 128 ? -24.984 1.369 -17.578 1 50.53 128 LYS B C 1
ATOM 4277 O O . LYS B 1 128 ? -23.875 1.643 -17.109 1 50.53 128 LYS B O 1
ATOM 4282 N N . SER B 1 129 ? -26.203 1.389 -16.922 1 56.53 129 SER B N 1
ATOM 4283 C CA . SER B 1 129 ? -26.25 1.906 -15.562 1 56.53 129 SER B CA 1
ATOM 4284 C C . SER B 1 129 ? -25.562 0.954 -14.586 1 56.53 129 SER B C 1
ATOM 4286 O O . SER B 1 129 ? -24.797 1.386 -13.727 1 56.53 129 SER B O 1
ATOM 4288 N N . LEU B 1 130 ? -25.828 -0.344 -14.867 1 58.34 130 LEU B N 1
ATOM 4289 C CA . LEU B 1 130 ? -25.234 -1.345 -13.977 1 58.34 130 LEU B CA 1
ATOM 4290 C C . LEU B 1 130 ? -23.734 -1.428 -14.18 1 58.34 130 LEU B C 1
ATOM 4292 O O . LEU B 1 130 ? -22.984 -1.57 -13.211 1 58.34 130 LEU B O 1
ATOM 4296 N N . GLN B 1 131 ? -23.375 -1.26 -15.406 1 62.19 131 GLN B N 1
ATOM 4297 C CA . GLN B 1 131 ? -21.953 -1.285 -15.719 1 62.19 131 GLN B CA 1
ATOM 4298 C C . GLN B 1 131 ? -21.219 -0.114 -15.07 1 62.19 131 GLN B C 1
ATOM 4300 O O . GLN B 1 131 ? -20.109 -0.269 -14.578 1 62.19 131 GLN B O 1
ATOM 4305 N N . SER B 1 132 ? -21.891 0.948 -15.141 1 66.94 132 SER B N 1
ATOM 4306 C CA . SER B 1 132 ? -21.297 2.139 -14.531 1 66.94 132 SER B CA 1
ATOM 4307 C C . SER B 1 132 ? -21.188 1.977 -13.016 1 66.94 132 SER B C 1
ATOM 4309 O O . SER B 1 132 ? -20.188 2.387 -12.422 1 66.94 132 SER B O 1
ATOM 4311 N N . ILE B 1 133 ? -22.125 1.291 -12.492 1 66.38 133 ILE B N 1
ATOM 4312 C CA . ILE B 1 133 ? -22.141 1.092 -11.047 1 66.38 133 ILE B CA 1
ATOM 4313 C C . ILE B 1 133 ? -21.016 0.146 -10.641 1 66.38 133 ILE B C 1
ATOM 4315 O O . ILE B 1 133 ? -20.312 0.396 -9.656 1 66.38 133 ILE B O 1
ATOM 4319 N N . TRP B 1 134 ? -20.875 -0.788 -11.445 1 65.62 134 TRP B N 1
ATOM 4320 C CA . TRP B 1 134 ? -19.844 -1.775 -11.141 1 65.62 134 TRP B CA 1
ATOM 4321 C C . TRP B 1 134 ? -18.453 -1.174 -11.297 1 65.62 134 TRP B C 1
ATOM 4323 O O . TRP B 1 134 ? -17.578 -1.401 -10.461 1 65.62 134 TRP B O 1
ATOM 4333 N N . LYS B 1 135 ? -18.391 -0.469 -12.289 1 70 135 LYS B N 1
ATOM 4334 C CA . LYS B 1 135 ? -17.109 0.188 -12.5 1 70 135 LYS B CA 1
ATOM 4335 C C . LYS B 1 135 ? -16.75 1.107 -11.336 1 70 135 LYS B C 1
ATOM 4337 O O . LYS B 1 135 ? -15.609 1.13 -10.875 1 70 135 LYS B O 1
ATOM 4342 N N . SER B 1 136 ? -17.719 1.722 -10.93 1 74.81 136 SER B N 1
ATOM 4343 C CA . SER B 1 136 ? -17.531 2.641 -9.82 1 74.81 136 SER B CA 1
ATOM 4344 C C . SER B 1 136 ? -17.156 1.89 -8.539 1 74.81 136 SER B C 1
ATOM 4346 O O . SER B 1 136 ? -16.297 2.332 -7.785 1 74.81 136 SER B O 1
ATOM 4348 N N . PHE B 1 137 ? -17.828 0.808 -8.328 1 73.5 137 PHE B N 1
ATOM 4349 C CA . PHE B 1 137 ? -17.547 0.004 -7.141 1 73.5 137 PHE B CA 1
ATOM 4350 C C . PHE B 1 137 ? -16.109 -0.502 -7.16 1 73.5 137 PHE B C 1
ATOM 4352 O O . PHE B 1 137 ? -15.406 -0.444 -6.145 1 73.5 137 PHE B O 1
ATOM 4359 N N . PHE B 1 138 ? -15.727 -0.93 -8.242 1 73.19 138 PHE B N 1
ATOM 4360 C CA . PHE B 1 138 ? -14.383 -1.469 -8.367 1 73.19 138 PHE B CA 1
ATOM 4361 C C . PHE B 1 138 ? -13.336 -0.373 -8.172 1 73.19 138 PHE B C 1
ATOM 4363 O O . PHE B 1 138 ? -12.328 -0.585 -7.5 1 73.19 138 PHE B O 1
ATOM 4370 N N . ASP B 1 139 ? -13.602 0.651 -8.766 1 80.44 139 ASP B N 1
ATOM 4371 C CA . ASP B 1 139 ? -12.695 1.783 -8.609 1 80.44 139 ASP B CA 1
ATOM 4372 C C . ASP B 1 139 ? -12.586 2.213 -7.152 1 80.44 139 ASP B C 1
ATOM 4374 O O . ASP B 1 139 ? -11.5 2.537 -6.672 1 80.44 139 ASP B O 1
ATOM 4378 N N . ASP B 1 140 ? -13.734 2.174 -6.52 1 84.94 140 ASP B N 1
ATOM 4379 C CA . ASP B 1 140 ? -13.766 2.557 -5.109 1 84.94 140 ASP B CA 1
ATOM 4380 C C . ASP B 1 140 ? -12.992 1.558 -4.254 1 84.94 140 ASP B C 1
ATOM 4382 O O . ASP B 1 140 ? -12.289 1.947 -3.318 1 84.94 140 ASP B O 1
ATOM 4386 N N . GLN B 1 141 ? -13.148 0.349 -4.582 1 82.56 141 GLN B N 1
ATOM 4387 C CA . GLN B 1 141 ? -12.445 -0.683 -3.826 1 82.56 141 GLN B CA 1
ATOM 4388 C C . GLN B 1 141 ? -10.93 -0.548 -3.986 1 82.56 141 GLN B C 1
ATOM 4390 O O . GLN B 1 141 ? -10.18 -0.761 -3.031 1 82.56 141 GLN B O 1
ATOM 4395 N N . VAL B 1 142 ? -10.555 -0.248 -5.148 1 83.62 142 VAL B N 1
ATOM 4396 C CA . VAL B 1 142 ? -9.133 -0.079 -5.426 1 83.62 142 VAL B CA 1
ATOM 4397 C C . VAL B 1 142 ? -8.578 1.079 -4.602 1 83.62 142 VAL B C 1
ATOM 4399 O O . VAL B 1 142 ? -7.523 0.953 -3.975 1 83.62 142 VAL B O 1
ATOM 4402 N N . ILE B 1 143 ? -9.281 2.17 -4.59 1 90 143 ILE B N 1
ATOM 4403 C CA . ILE B 1 143 ? -8.867 3.342 -3.824 1 90 143 ILE B CA 1
ATOM 4404 C C . ILE B 1 143 ? -8.82 2.996 -2.338 1 90 143 ILE B C 1
ATOM 4406 O O . ILE B 1 143 ? -7.852 3.318 -1.647 1 90 143 ILE B O 1
ATOM 4410 N N . TRP B 1 144 ? -9.859 2.359 -1.924 1 91.44 144 TRP B N 1
ATOM 4411 C CA . TRP B 1 144 ? -9.93 1.994 -0.513 1 91.44 144 TRP B CA 1
ATOM 4412 C C . TRP B 1 144 ? -8.75 1.113 -0.115 1 91.44 144 TRP B C 1
ATOM 4414 O O . TRP B 1 144 ? -8.148 1.314 0.942 1 91.44 144 TRP B O 1
ATOM 4424 N N . GLU B 1 145 ? -8.453 0.2 -0.897 1 89.69 145 GLU B N 1
ATOM 4425 C CA . GLU B 1 145 ? -7.363 -0.725 -0.614 1 89.69 145 GLU B CA 1
ATOM 4426 C C . GLU B 1 145 ? -6.023 0.006 -0.536 1 89.69 145 GLU B C 1
ATOM 4428 O O . GLU B 1 145 ? -5.199 -0.286 0.333 1 89.69 145 GLU B O 1
ATOM 4433 N N . GLU B 1 146 ? -5.793 0.882 -1.441 1 89.38 146 GLU B N 1
ATOM 4434 C CA . GLU B 1 146 ? -4.562 1.668 -1.445 1 89.38 146 GLU B CA 1
ATOM 4435 C C . GLU B 1 146 ? -4.441 2.51 -0.179 1 89.38 146 GLU B C 1
ATOM 4437 O O . GLU B 1 146 ? -3.371 2.576 0.428 1 89.38 146 GLU B O 1
ATOM 4442 N N . VAL B 1 147 ? -5.5 3.109 0.173 1 94.5 147 VAL B N 1
ATOM 4443 C CA . VAL B 1 147 ? -5.523 3.975 1.348 1 94.5 147 VAL B CA 1
ATOM 4444 C C . VAL B 1 147 ? -5.312 3.141 2.609 1 94.5 147 VAL B C 1
ATOM 4446 O O . VAL B 1 147 ? -4.504 3.498 3.471 1 94.5 147 VAL B O 1
ATOM 4449 N N . GLU B 1 148 ? -6.039 2.059 2.637 1 93.5 148 GLU B N 1
ATOM 4450 C CA . GLU B 1 148 ? -6.012 1.207 3.822 1 93.5 148 GLU B CA 1
ATOM 4451 C C . GLU B 1 148 ? -4.617 0.637 4.059 1 93.5 148 GLU B C 1
ATOM 4453 O O . GLU B 1 148 ? -4.168 0.531 5.203 1 93.5 148 GLU B O 1
ATOM 4458 N N . LYS B 1 149 ? -3.949 0.324 3.061 1 90.56 149 LYS B N 1
ATOM 4459 C CA . LYS B 1 149 ? -2.594 -0.21 3.164 1 90.56 149 LYS B CA 1
ATOM 4460 C C . LYS B 1 149 ? -1.655 0.795 3.824 1 90.56 149 LYS B C 1
ATOM 4462 O O . LYS B 1 149 ? -0.735 0.41 4.551 1 90.56 149 LYS B O 1
ATOM 4467 N N . ASP B 1 150 ? -1.86 2.02 3.588 1 91.81 150 ASP B N 1
ATOM 4468 C CA . ASP B 1 150 ? -1.03 3.066 4.176 1 91.81 150 ASP B CA 1
ATOM 4469 C C . ASP B 1 150 ? -1.472 3.385 5.602 1 91.81 150 ASP B C 1
ATOM 4471 O O . ASP B 1 150 ? -0.636 3.537 6.496 1 91.81 150 ASP B O 1
ATOM 4475 N N . THR B 1 151 ? -2.766 3.438 5.828 1 95.5 151 THR B N 1
ATOM 4476 C CA . THR B 1 151 ? -3.271 3.93 7.105 1 95.5 151 THR B CA 1
ATOM 4477 C C . THR B 1 151 ? -3.025 2.91 8.211 1 95.5 151 THR B C 1
ATOM 4479 O O . THR B 1 151 ? -2.734 3.283 9.352 1 95.5 151 THR B O 1
ATOM 4482 N N . VAL B 1 152 ? -3.076 1.646 7.91 1 91.81 152 VAL B N 1
ATOM 4483 C CA . VAL B 1 152 ? -2.896 0.61 8.922 1 91.81 152 VAL B CA 1
ATOM 4484 C C . VAL B 1 152 ? -1.476 0.674 9.477 1 91.81 152 VAL B C 1
ATOM 4486 O O . VAL B 1 152 ? -1.226 0.249 10.609 1 91.81 152 VAL B O 1
ATOM 4489 N N . ARG B 1 153 ? -0.592 1.285 8.68 1 88.19 153 ARG B N 1
ATOM 4490 C CA . ARG B 1 153 ? 0.805 1.33 9.094 1 88.19 153 ARG B CA 1
ATOM 4491 C C . ARG B 1 153 ? 1.208 2.742 9.508 1 88.19 153 ARG B C 1
ATOM 4493 O O . ARG B 1 153 ? 2.369 2.988 9.844 1 88.19 153 ARG B O 1
ATOM 4500 N N . THR B 1 154 ? 0.34 3.584 9.477 1 92.69 154 THR B N 1
ATOM 4501 C CA . THR B 1 154 ? 0.647 4.973 9.797 1 92.69 154 THR B CA 1
ATOM 4502 C C . THR B 1 154 ? 1.118 5.105 11.242 1 92.69 154 THR B C 1
ATOM 4504 O O . THR B 1 154 ? 0.344 4.883 12.172 1 92.69 154 THR B O 1
ATOM 4507 N N . ARG B 1 155 ? 2.369 5.504 11.367 1 89.62 155 ARG B N 1
ATOM 4508 C CA . ARG B 1 155 ? 2.965 5.734 12.68 1 89.62 155 ARG B CA 1
ATOM 4509 C C . ARG B 1 155 ? 2.701 4.559 13.617 1 89.62 155 ARG B C 1
ATOM 4511 O O . ARG B 1 155 ? 2.295 4.75 14.766 1 89.62 155 ARG B O 1
ATOM 4518 N N . ALA B 1 156 ? 2.863 3.402 13.094 1 81.5 156 ALA B N 1
ATOM 4519 C CA . ALA B 1 156 ? 2.566 2.176 13.828 1 81.5 156 ALA B CA 1
ATOM 4520 C C . ALA B 1 156 ? 3.434 2.061 15.078 1 81.5 156 ALA B C 1
ATOM 4522 O O . ALA B 1 156 ? 3.082 1.348 16.016 1 81.5 156 ALA B O 1
ATOM 4523 N N . GLU B 1 157 ? 4.488 2.809 14.992 1 79.75 157 GLU B N 1
ATOM 4524 C CA . GLU B 1 157 ? 5.367 2.783 16.156 1 79.75 157 GLU B CA 1
ATOM 4525 C C . GLU B 1 157 ? 4.695 3.42 17.375 1 79.75 157 GLU B C 1
ATOM 4527 O O . GLU B 1 157 ? 5.121 3.205 18.516 1 79.75 157 GLU B O 1
ATOM 4532 N N . LEU B 1 158 ? 3.643 4.176 16.922 1 84.19 158 LEU B N 1
ATOM 4533 C CA . LEU B 1 158 ? 2.834 4.746 18 1 84.19 158 LEU B CA 1
ATOM 4534 C C . LEU B 1 158 ? 1.642 3.852 18.312 1 84.19 158 LEU B C 1
ATOM 4536 O O . LEU B 1 158 ? 1.019 3.297 17.406 1 84.19 158 LEU B O 1
ATOM 4540 N N . SER B 1 159 ? 1.408 3.408 19.469 1 88.94 159 SER B N 1
ATOM 4541 C CA . SER B 1 159 ? 0.287 2.557 19.859 1 88.94 159 SER B CA 1
ATOM 4542 C C . SER B 1 159 ? -1.046 3.264 19.625 1 88.94 159 SER B C 1
ATOM 4544 O O . SER B 1 159 ? -2.084 2.613 19.484 1 88.94 159 SER B O 1
ATOM 4546 N N . PHE B 1 160 ? -0.983 4.492 19.406 1 94.19 160 PHE B N 1
ATOM 4547 C CA . PHE B 1 160 ? -2.201 5.285 19.312 1 94.19 160 PHE B CA 1
ATOM 4548 C C . PHE B 1 160 ? -2.992 4.926 18.062 1 94.19 160 PHE B C 1
ATOM 4550 O O . PHE B 1 160 ? -4.176 4.594 18.156 1 94.19 160 PHE B O 1
ATOM 4557 N N . PHE B 1 161 ? -2.43 4.969 16.953 1 94.75 161 PHE B N 1
ATOM 4558 C CA . PHE B 1 161 ? -3.133 4.879 15.688 1 94.75 161 PHE B CA 1
ATOM 4559 C C . PHE B 1 161 ? -3.688 3.473 15.469 1 94.75 161 PHE B C 1
ATOM 4561 O O . PHE B 1 161 ? -4.664 3.289 14.742 1 94.75 161 PHE B O 1
ATOM 4568 N N . VAL B 1 162 ? -3.062 2.492 16.109 1 92.88 162 VAL B N 1
ATOM 4569 C CA . VAL B 1 162 ? -3.5 1.11 15.938 1 92.88 162 VAL B CA 1
ATOM 4570 C C . VAL B 1 162 ? -4.438 0.722 17.078 1 92.88 162 VAL B C 1
ATOM 4572 O O . VAL B 1 162 ? -4.984 -0.385 17.094 1 92.88 162 VAL B O 1
ATOM 4575 N N . SER B 1 163 ? -4.684 1.603 17.984 1 95.31 163 SER B N 1
ATOM 4576 C CA . SER B 1 163 ? -5.555 1.339 19.125 1 95.31 163 SER B CA 1
ATOM 4577 C C . SER B 1 163 ? -7.016 1.589 18.781 1 95.31 163 SER B C 1
ATOM 4579 O O . SER B 1 163 ? -7.32 2.297 17.812 1 95.31 163 SER B O 1
ATOM 4581 N N . PRO B 1 164 ? -7.902 0.971 19.547 1 94.62 164 PRO B N 1
ATOM 4582 C CA . PRO B 1 164 ? -9.328 1.232 19.328 1 94.62 164 PRO B CA 1
ATOM 4583 C C . PRO B 1 164 ? -9.695 2.697 19.531 1 94.62 164 PRO B C 1
ATOM 4585 O O . PRO B 1 164 ? -9.109 3.373 20.375 1 94.62 164 PRO B O 1
ATOM 4588 N N . THR B 1 165 ? -10.578 3.162 18.766 1 93.88 165 THR B N 1
ATOM 4589 C CA . THR B 1 165 ? -11.031 4.547 18.859 1 93.88 165 THR B CA 1
ATOM 4590 C C . THR B 1 165 ? -12.43 4.617 19.469 1 93.88 165 THR B C 1
ATOM 4592 O O . THR B 1 165 ? -13.18 3.637 19.422 1 93.88 165 THR B O 1
ATOM 4595 N N . GLN B 1 166 ? -12.758 5.75 20 1 90.06 166 GLN B N 1
ATOM 4596 C CA . GLN B 1 166 ? -14.078 5.977 20.562 1 90.06 166 GLN B CA 1
ATOM 4597 C C . GLN B 1 166 ? -15.039 6.527 19.516 1 90.06 166 GLN B C 1
ATOM 4599 O O . GLN B 1 166 ? -16.25 6.602 19.734 1 90.06 166 GLN B O 1
ATOM 4604 N N . ILE B 1 167 ? -14.492 6.895 18.422 1 91.25 167 ILE B N 1
ATOM 4605 C CA . ILE B 1 167 ? -15.336 7.371 17.328 1 91.25 167 ILE B CA 1
ATOM 4606 C C . ILE B 1 167 ? -16.203 6.223 16.812 1 91.25 167 ILE B C 1
ATOM 4608 O O . ILE B 1 167 ? -15.68 5.156 16.469 1 91.25 167 ILE B O 1
ATOM 4612 N N . PRO B 1 168 ? -17.469 6.418 16.75 1 88.19 168 PRO B N 1
ATOM 4613 C CA . PRO B 1 168 ? -18.328 5.324 16.312 1 88.19 168 PRO B CA 1
ATOM 4614 C C . PRO B 1 168 ? -18.141 4.973 14.836 1 88.19 168 PRO B C 1
ATOM 4616 O O . PRO B 1 168 ? -17.906 5.859 14.008 1 88.19 168 PRO B O 1
ATOM 4619 N N . ASN B 1 169 ? -18.297 3.721 14.516 1 87.94 169 ASN B N 1
ATOM 4620 C CA . ASN B 1 169 ? -18.25 3.252 13.133 1 87.94 169 ASN B CA 1
ATOM 4621 C C . ASN B 1 169 ? -19.641 3.318 12.484 1 87.94 169 ASN B C 1
ATOM 4623 O O . ASN B 1 169 ? -20.344 2.311 12.406 1 87.94 169 ASN B O 1
ATOM 4627 N N . LYS B 1 170 ? -19.953 4.426 11.906 1 84.94 170 LYS B N 1
ATOM 4628 C CA . LYS B 1 170 ? -21.281 4.672 11.367 1 84.94 170 LYS B CA 1
ATOM 4629 C C . LYS B 1 170 ? -21.391 4.184 9.93 1 84.94 170 LYS B C 1
ATOM 4631 O O . LYS B 1 170 ? -22.5 3.963 9.422 1 84.94 170 LYS B O 1
ATOM 4636 N N . TYR B 1 171 ? -20.266 3.924 9.32 1 83.81 171 TYR B N 1
ATOM 4637 C CA . TYR B 1 171 ? -20.266 3.672 7.883 1 83.81 171 TYR B CA 1
ATOM 4638 C C . TYR B 1 171 ? -19.562 2.363 7.559 1 83.81 171 TYR B C 1
ATOM 4640 O O . TYR B 1 171 ? -18.391 2.367 7.156 1 83.81 171 TYR B O 1
ATOM 4648 N N . PRO B 1 172 ? -20.266 1.295 7.637 1 74.19 172 PRO B N 1
ATOM 4649 C CA . PRO B 1 172 ? -19.609 0.016 7.324 1 74.19 172 PRO B CA 1
ATOM 4650 C C . PRO B 1 172 ? -19.219 -0.101 5.855 1 74.19 172 PRO B C 1
ATOM 4652 O O . PRO B 1 172 ? -19.938 0.368 4.977 1 74.19 172 PRO B O 1
ATOM 4655 N N . VAL B 1 173 ? -18.062 -0.616 5.629 1 74.94 173 VAL B N 1
ATOM 4656 C CA . VAL B 1 173 ? -17.531 -0.787 4.277 1 74.94 173 VAL B CA 1
ATOM 4657 C C . VAL B 1 173 ? -17.453 -2.273 3.939 1 74.94 173 VAL B C 1
ATOM 4659 O O . VAL B 1 173 ? -17.078 -3.088 4.789 1 74.94 173 VAL B O 1
ATOM 4662 N N . TYR B 1 174 ? -17.828 -2.633 2.652 1 69.06 174 TYR B N 1
ATOM 4663 C CA . TYR B 1 174 ? -17.891 -4.035 2.258 1 69.06 174 TYR B CA 1
ATOM 4664 C C . TYR B 1 174 ? -16.828 -4.352 1.214 1 69.06 174 TYR B C 1
ATOM 4666 O O . TYR B 1 174 ? -16.938 -5.34 0.485 1 69.06 174 TYR B O 1
ATOM 4674 N N . PHE B 1 175 ? -15.828 -3.545 1.217 1 76.44 175 PHE B N 1
ATOM 4675 C CA . PHE B 1 175 ? -14.758 -3.799 0.264 1 76.44 175 PHE B CA 1
ATOM 4676 C C . PHE B 1 175 ? -13.914 -4.996 0.697 1 76.44 175 PHE B C 1
ATOM 4678 O O . PHE B 1 175 ? -13.664 -5.188 1.889 1 76.44 175 PHE B O 1
ATOM 4685 N N . ARG B 1 176 ? -13.523 -5.738 -0.287 1 74.69 176 ARG B N 1
ATOM 4686 C CA . ARG B 1 176 ? -12.625 -6.855 -0.038 1 74.69 176 ARG B CA 1
ATOM 4687 C C . ARG B 1 176 ? -11.172 -6.445 -0.253 1 74.69 176 ARG B C 1
ATOM 4689 O O . ARG B 1 176 ? -10.734 -6.262 -1.392 1 74.69 176 ARG B O 1
ATOM 4696 N N . THR B 1 177 ? -10.5 -6.25 0.891 1 80.69 177 THR B N 1
ATOM 4697 C CA . THR B 1 177 ? -9.102 -5.863 0.807 1 80.69 177 THR B CA 1
ATOM 4698 C C . THR B 1 177 ? -8.219 -6.848 1.567 1 80.69 177 THR B C 1
ATOM 4700 O O . THR B 1 177 ? -8.719 -7.66 2.352 1 80.69 177 THR B O 1
ATOM 4703 N N . GLN B 1 178 ? -6.961 -6.793 1.284 1 79.75 178 GLN B N 1
ATOM 4704 C CA . GLN B 1 178 ? -6.008 -7.648 1.981 1 79.75 178 GLN B CA 1
ATOM 4705 C C . GLN B 1 178 ? -6.004 -7.363 3.48 1 79.75 178 GLN B C 1
ATOM 4707 O O . GLN B 1 178 ? -5.957 -8.289 4.293 1 79.75 178 GLN B O 1
ATOM 4712 N N . CYS B 1 179 ? -6.062 -6.145 3.818 1 84.5 179 CYS B N 1
ATOM 4713 C CA . CYS B 1 179 ? -6.043 -5.758 5.227 1 84.5 179 CYS B CA 1
ATOM 4714 C C . CYS B 1 179 ? -7.258 -6.309 5.961 1 84.5 179 CYS B C 1
ATOM 4716 O O . CYS B 1 179 ? -7.141 -6.789 7.09 1 84.5 179 CYS B O 1
ATOM 4718 N N . ARG B 1 180 ? -8.328 -6.25 5.336 1 80.88 180 ARG B N 1
ATOM 4719 C CA . ARG B 1 180 ? -9.555 -6.738 5.957 1 80.88 180 ARG B CA 1
ATOM 4720 C C . ARG B 1 180 ? -9.539 -8.258 6.078 1 80.88 180 ARG B C 1
ATOM 4722 O O . ARG B 1 180 ? -10.078 -8.812 7.039 1 80.88 180 ARG B O 1
ATOM 4729 N N . ARG B 1 181 ? -9 -8.875 5.09 1 77.19 181 ARG B N 1
ATOM 4730 C CA . ARG B 1 181 ? -8.836 -10.32 5.164 1 77.19 181 ARG B CA 1
ATOM 4731 C C . ARG B 1 181 ? -7.977 -10.719 6.359 1 77.19 181 ARG B C 1
ATOM 4733 O O . ARG B 1 181 ? -8.328 -11.633 7.109 1 77.19 181 ARG B O 1
ATOM 4740 N N . GLU B 1 182 ? -6.93 -10.039 6.48 1 81.12 182 GLU B N 1
ATOM 4741 C CA . GLU B 1 182 ? -6.035 -10.312 7.598 1 81.12 182 GLU B CA 1
ATOM 4742 C C . GLU B 1 182 ? -6.75 -10.125 8.938 1 81.12 182 GLU B C 1
ATOM 4744 O O . GLU B 1 182 ? -6.562 -10.922 9.859 1 81.12 182 GLU B O 1
ATOM 4749 N N . ARG B 1 183 ? -7.539 -9.156 9.023 1 82.56 183 ARG B N 1
ATOM 4750 C CA . ARG B 1 183 ? -8.281 -8.875 10.25 1 82.56 183 ARG B CA 1
ATOM 4751 C C . ARG B 1 183 ? -9.32 -9.953 10.516 1 82.56 183 ARG B C 1
ATOM 4753 O O . ARG B 1 183 ? -9.547 -10.328 11.672 1 82.56 183 ARG B O 1
ATOM 4760 N N . ARG B 1 184 ? -9.922 -10.398 9.508 1 78 184 ARG B N 1
ATOM 4761 C CA . ARG B 1 184 ? -10.906 -11.461 9.648 1 78 184 ARG B CA 1
ATOM 4762 C C . ARG B 1 184 ? -10.258 -12.75 10.141 1 78 184 ARG B C 1
ATOM 4764 O O . ARG B 1 184 ? -10.797 -13.43 11.016 1 78 184 ARG B O 1
ATOM 4771 N N . LEU B 1 185 ? -9.164 -13.023 9.531 1 75.25 185 LEU B N 1
ATOM 4772 C CA . LEU B 1 185 ? -8.438 -14.227 9.93 1 75.25 185 LEU B CA 1
ATOM 4773 C C . LEU B 1 185 ? -8.016 -14.148 11.391 1 75.25 185 LEU B C 1
ATOM 4775 O O . LEU B 1 185 ? -8.008 -15.156 12.094 1 75.25 185 LEU B O 1
ATOM 4779 N N . ALA B 1 186 ? -7.715 -12.953 11.812 1 80.75 186 ALA B N 1
ATOM 4780 C CA . ALA B 1 186 ? -7.305 -12.742 13.195 1 80.75 186 ALA B CA 1
ATOM 4781 C C . ALA B 1 186 ? -8.516 -12.539 14.102 1 80.75 186 ALA B C 1
ATOM 4783 O O . ALA B 1 186 ? -8.367 -12.344 15.312 1 80.75 186 ALA B O 1
ATOM 4784 N N . LYS B 1 187 ? -9.773 -12.523 13.547 1 83.56 187 LYS B N 1
ATOM 4785 C CA . LYS B 1 187 ? -11.016 -12.281 14.273 1 83.56 187 LYS B CA 1
ATOM 4786 C C . LYS B 1 187 ? -10.977 -10.938 15 1 83.56 187 LYS B C 1
ATOM 4788 O O . LYS B 1 187 ? -11.383 -10.844 16.172 1 83.56 187 LYS B O 1
ATOM 4793 N N . ASP B 1 188 ? -10.312 -9.984 14.375 1 86.81 188 ASP B N 1
ATOM 4794 C CA . ASP B 1 188 ? -10.203 -8.617 14.891 1 86.81 188 ASP B CA 1
ATOM 4795 C C . ASP B 1 188 ? -11.203 -7.695 14.203 1 86.81 188 ASP B C 1
ATOM 4797 O O . ASP B 1 188 ? -11 -7.293 13.055 1 86.81 188 ASP B O 1
ATOM 4801 N N . TYR B 1 189 ? -12.211 -7.305 14.922 1 81.38 189 TYR B N 1
ATOM 4802 C CA . TYR B 1 189 ? -13.258 -6.48 14.344 1 81.38 189 TYR B CA 1
ATOM 4803 C C . TYR B 1 189 ? -13.328 -5.117 15.023 1 81.38 189 TYR B C 1
ATOM 4805 O O . TYR B 1 189 ? -14.305 -4.383 14.867 1 81.38 189 TYR B O 1
ATOM 4813 N N . GLU B 1 190 ? -12.312 -4.809 15.68 1 91.12 190 GLU B N 1
ATOM 4814 C CA . GLU B 1 190 ? -12.32 -3.557 16.438 1 91.12 190 GLU B CA 1
ATOM 4815 C C . GLU B 1 190 ? -12.156 -2.355 15.508 1 91.12 190 GLU B C 1
ATOM 4817 O O . GLU B 1 190 ? -11.391 -2.408 14.539 1 91.12 190 GLU B O 1
ATOM 4822 N N . HIS B 1 191 ? -12.984 -1.329 15.797 1 93.25 191 HIS B N 1
ATOM 4823 C CA . HIS B 1 191 ? -12.828 -0.06 15.094 1 93.25 191 HIS B CA 1
ATOM 4824 C C . HIS B 1 191 ? -11.664 0.744 15.648 1 93.25 191 HIS B C 1
ATOM 4826 O O . HIS B 1 191 ? -11.641 1.072 16.844 1 93.25 191 HIS B O 1
ATOM 4832 N N . ARG B 1 192 ? -10.758 1.061 14.797 1 95 192 ARG B N 1
ATOM 4833 C CA . ARG B 1 192 ? -9.508 1.658 15.266 1 95 192 ARG B CA 1
ATOM 4834 C C . ARG B 1 192 ? -9.289 3.031 14.641 1 95 192 ARG B C 1
ATOM 4836 O O . ARG B 1 192 ? -10.016 3.424 13.719 1 95 192 ARG B O 1
ATOM 4843 N N . HIS B 1 193 ? -8.281 3.773 15.133 1 96.56 193 HIS B N 1
ATOM 4844 C CA . HIS B 1 193 ? -8 5.117 14.641 1 96.56 193 HIS B CA 1
ATOM 4845 C C . HIS B 1 193 ? -7.629 5.094 13.156 1 96.56 193 HIS B C 1
ATOM 4847 O O . HIS B 1 193 ? -7.969 6.016 12.414 1 96.56 193 HIS B O 1
ATOM 4853 N N . TYR B 1 194 ? -6.941 3.996 12.742 1 95.94 194 TYR B N 1
ATOM 4854 C CA . TYR B 1 194 ? -6.543 3.945 11.344 1 95.94 194 TYR B CA 1
ATOM 4855 C C . TYR B 1 194 ? -7.75 3.742 10.438 1 95.94 194 TYR B C 1
ATOM 4857 O O . TYR B 1 194 ? -7.711 4.074 9.25 1 95.94 194 TYR B O 1
ATOM 4865 N N . ASP B 1 195 ? -8.883 3.205 10.953 1 95.19 195 ASP B N 1
ATOM 4866 C CA . ASP B 1 195 ? -10.117 3.102 10.18 1 95.19 195 ASP B CA 1
ATOM 4867 C C . ASP B 1 195 ? -10.703 4.484 9.883 1 95.19 195 ASP B C 1
ATOM 4869 O O . ASP B 1 195 ? -11.234 4.719 8.797 1 95.19 195 ASP B O 1
ATOM 4873 N N . VAL B 1 196 ? -10.57 5.332 10.891 1 96.38 196 VAL B N 1
ATOM 4874 C CA . VAL B 1 196 ? -11.062 6.695 10.734 1 96.38 196 VAL B CA 1
ATOM 4875 C C . VAL B 1 196 ? -10.211 7.434 9.703 1 96.38 196 VAL B C 1
ATOM 4877 O O . VAL B 1 196 ? -10.734 8.141 8.844 1 96.38 196 VAL B O 1
ATOM 4880 N N . LEU B 1 197 ? -8.891 7.227 9.82 1 98 197 LEU B N 1
ATOM 4881 C CA . LEU B 1 197 ? -7.988 7.82 8.844 1 98 197 LEU B CA 1
ATOM 4882 C C . LEU B 1 197 ? -8.328 7.344 7.434 1 98 197 LEU B C 1
ATOM 4884 O O . LEU B 1 197 ? -8.312 8.133 6.484 1 98 197 LEU B O 1
ATOM 4888 N N . THR B 1 198 ? -8.617 6.035 7.32 1 97 198 THR B N 1
ATOM 4889 C CA . THR B 1 198 ? -8.953 5.445 6.027 1 97 198 THR B CA 1
ATOM 4890 C C . THR B 1 198 ? -10.195 6.102 5.438 1 97 198 THR B C 1
ATOM 4892 O O . THR B 1 198 ? -10.227 6.438 4.25 1 97 198 THR B O 1
ATOM 4895 N N . ARG B 1 199 ? -11.164 6.316 6.266 1 96.25 199 ARG B N 1
ATOM 4896 C CA . ARG B 1 199 ? -12.406 6.926 5.816 1 96.25 199 ARG B CA 1
ATOM 4897 C C . ARG B 1 199 ? -12.172 8.359 5.34 1 96.25 199 ARG B C 1
ATOM 4899 O O . ARG B 1 199 ? -12.664 8.75 4.281 1 96.25 199 ARG B O 1
ATOM 4906 N N . ILE B 1 200 ? -11.422 9.086 6.09 1 97.75 200 ILE B N 1
ATOM 4907 C CA . ILE B 1 200 ? -11.156 10.484 5.766 1 97.75 200 ILE B CA 1
ATOM 4908 C C . ILE B 1 200 ? -10.438 10.57 4.418 1 97.75 200 ILE B C 1
ATOM 4910 O O . ILE B 1 200 ? -10.844 11.336 3.541 1 97.75 200 ILE B O 1
ATOM 4914 N N . LEU B 1 201 ? -9.43 9.781 4.258 1 97.88 201 LEU B N 1
ATOM 4915 C CA . LEU B 1 201 ? -8.609 9.828 3.049 1 97.88 201 LEU B CA 1
ATOM 4916 C C . LEU B 1 201 ? -9.391 9.297 1.848 1 97.88 201 LEU B C 1
ATOM 4918 O O . LEU B 1 201 ? -9.219 9.789 0.729 1 97.88 201 LEU B O 1
ATOM 4922 N N . PHE B 1 202 ? -10.242 8.312 2.064 1 96.88 202 PHE B N 1
ATOM 4923 C CA . PHE B 1 202 ? -11.086 7.793 0.992 1 96.88 202 PHE B CA 1
ATOM 4924 C C . PHE B 1 202 ? -12.039 8.867 0.484 1 96.88 202 PHE B C 1
ATOM 4926 O O . PHE B 1 202 ? -12.172 9.062 -0.726 1 96.88 202 PHE B O 1
ATOM 4933 N N . ILE B 1 203 ? -12.68 9.547 1.399 1 96.38 203 ILE B N 1
ATOM 4934 C CA . ILE B 1 203 ? -13.609 10.617 1.042 1 96.38 203 ILE B CA 1
ATOM 4935 C C . ILE B 1 203 ? -12.875 11.719 0.292 1 96.38 203 ILE B C 1
ATOM 4937 O O . ILE B 1 203 ? -13.352 12.211 -0.729 1 96.38 203 ILE B O 1
ATOM 4941 N N . TYR B 1 204 ? -11.734 12.078 0.816 1 96.38 204 TYR B N 1
ATOM 4942 C CA . TYR B 1 204 ? -10.938 13.086 0.134 1 96.38 204 TYR B CA 1
ATOM 4943 C C . TYR B 1 204 ? -10.625 12.664 -1.299 1 96.38 204 TYR B C 1
ATOM 4945 O O . TYR B 1 204 ? -10.758 13.469 -2.229 1 96.38 204 TYR B O 1
ATOM 4953 N N . ALA B 1 205 ? -10.18 11.43 -1.481 1 94.56 205 ALA B N 1
ATOM 4954 C CA . ALA B 1 205 ? -9.805 10.922 -2.799 1 94.56 205 ALA B CA 1
ATOM 4955 C C . ALA B 1 205 ? -11 10.945 -3.752 1 94.56 205 ALA B C 1
ATOM 4957 O O . ALA B 1 205 ? -10.852 11.289 -4.93 1 94.56 205 ALA B O 1
ATOM 4958 N N . LYS B 1 206 ? -12.156 10.617 -3.256 1 93.25 206 LYS B N 1
ATOM 4959 C CA . LYS B 1 206 ? -13.375 10.586 -4.066 1 93.25 206 LYS B CA 1
ATOM 4960 C C . LYS B 1 206 ? -13.781 11.992 -4.5 1 93.25 206 LYS B C 1
ATOM 4962 O O . LYS B 1 206 ? -14.281 12.188 -5.605 1 93.25 206 LYS B O 1
ATOM 4967 N N . LEU B 1 207 ? -13.602 12.906 -3.646 1 93.69 207 LEU B N 1
ATOM 4968 C CA . LEU B 1 207 ? -14.008 14.281 -3.922 1 93.69 207 LEU B CA 1
ATOM 4969 C C . LEU B 1 207 ? -12.977 14.984 -4.793 1 93.69 207 LEU B C 1
ATOM 4971 O O . LEU B 1 207 ? -13.258 16.047 -5.359 1 93.69 207 LEU B O 1
ATOM 4975 N N . ASN B 1 208 ? -11.758 14.477 -4.828 1 90.25 208 ASN B N 1
ATOM 4976 C CA . ASN B 1 208 ? -10.68 15.055 -5.617 1 90.25 208 ASN B CA 1
ATOM 4977 C C . ASN B 1 208 ? -10.117 14.055 -6.621 1 90.25 208 ASN B C 1
ATOM 4979 O O . ASN B 1 208 ? -8.969 13.625 -6.496 1 90.25 208 ASN B O 1
ATOM 4983 N N . PRO B 1 209 ? -10.812 13.766 -7.684 1 86.75 209 PRO B N 1
ATOM 4984 C CA . PRO B 1 209 ? -10.445 12.711 -8.625 1 86.75 209 PRO B CA 1
ATOM 4985 C C . PRO B 1 209 ? -9.141 13.008 -9.375 1 86.75 209 PRO B C 1
ATOM 4987 O O . PRO B 1 209 ? -8.461 12.086 -9.836 1 86.75 209 PRO B O 1
ATOM 4990 N N . ALA B 1 210 ? -8.805 14.305 -9.484 1 78.94 210 ALA B N 1
ATOM 4991 C CA . ALA B 1 210 ? -7.57 14.664 -10.18 1 78.94 210 ALA B CA 1
ATOM 4992 C C . ALA B 1 210 ? -6.348 14.172 -9.406 1 78.94 210 ALA B C 1
ATOM 4994 O O . ALA B 1 210 ? -5.387 13.68 -10 1 78.94 210 ALA B O 1
ATOM 4995 N N . ILE B 1 211 ? -6.461 14.266 -8.133 1 79.12 211 ILE B N 1
ATOM 4996 C CA . ILE B 1 211 ? -5.34 13.859 -7.293 1 79.12 211 ILE B CA 1
ATOM 4997 C C . ILE B 1 211 ? -5.527 12.414 -6.836 1 79.12 211 ILE B C 1
ATOM 4999 O O . ILE B 1 211 ? -4.57 11.641 -6.793 1 79.12 211 ILE B O 1
ATOM 5003 N N . ARG B 1 212 ? -6.934 12.125 -6.602 1 86.69 212 ARG B N 1
ATOM 5004 C CA . ARG B 1 212 ? -7.273 10.828 -6.023 1 86.69 212 ARG B CA 1
ATOM 5005 C C . ARG B 1 212 ? -6.492 10.578 -4.738 1 86.69 212 ARG B C 1
ATOM 5007 O O . ARG B 1 212 ? -6.59 11.352 -3.783 1 86.69 212 ARG B O 1
ATOM 5014 N N . TYR B 1 213 ? -5.75 9.508 -4.602 1 89.12 213 TYR B N 1
ATOM 5015 C CA . TYR B 1 213 ? -4.902 9.219 -3.449 1 89.12 213 TYR B CA 1
ATOM 5016 C C . TYR B 1 213 ? -3.455 9 -3.877 1 89.12 213 TYR B C 1
ATOM 5018 O O . TYR B 1 213 ? -3.186 8.25 -4.812 1 89.12 213 TYR B O 1
ATOM 5026 N N . VAL B 1 214 ? -2.662 9.766 -3.26 1 83.56 214 VAL B N 1
ATOM 5027 C CA . VAL B 1 214 ? -1.227 9.594 -3.453 1 83.56 214 VAL B CA 1
ATOM 5028 C C . VAL B 1 214 ? -0.582 9.125 -2.15 1 83.56 214 VAL B C 1
ATOM 5030 O O . VAL B 1 214 ? -0.937 9.602 -1.068 1 83.56 214 VAL B O 1
ATOM 5033 N N . GLN B 1 215 ? 0.358 8.312 -2.375 1 82.62 215 GLN B N 1
ATOM 5034 C CA . GLN B 1 215 ? 1.056 7.758 -1.22 1 82.62 215 GLN B CA 1
ATOM 5035 C C . GLN B 1 215 ? 1.711 8.859 -0.394 1 82.62 215 GLN B C 1
ATOM 5037 O O . GLN B 1 215 ? 2.32 9.773 -0.946 1 82.62 215 GLN B O 1
ATOM 5042 N N . GLY B 1 216 ? 1.535 8.742 0.909 1 87.62 216 GLY B N 1
ATOM 5043 C CA . GLY B 1 216 ? 2.105 9.734 1.807 1 87.62 216 GLY B CA 1
ATOM 5044 C C . GLY B 1 216 ? 1.065 10.656 2.418 1 87.62 216 GLY B C 1
ATOM 5045 O O . GLY B 1 216 ? 1.315 11.281 3.449 1 87.62 216 GLY B O 1
ATOM 5046 N N . MET B 1 217 ? -0.086 10.711 1.837 1 92.19 217 MET B N 1
ATOM 5047 C CA . MET B 1 217 ? -1.146 11.578 2.344 1 92.19 217 MET B CA 1
ATOM 5048 C C . MET B 1 217 ? -1.535 11.188 3.764 1 92.19 217 MET B C 1
ATOM 5050 O O . MET B 1 217 ? -1.953 12.039 4.555 1 92.19 217 MET B O 1
ATOM 5054 N N . ASN B 1 218 ? -1.425 9.891 4.09 1 95.12 218 ASN B N 1
ATOM 5055 C CA . ASN B 1 218 ? -1.714 9.438 5.445 1 95.12 218 ASN B CA 1
ATOM 5056 C C . ASN B 1 218 ? -0.788 10.094 6.465 1 95.12 218 ASN B C 1
ATOM 5058 O O . ASN B 1 218 ? -1.202 10.391 7.59 1 95.12 218 ASN B O 1
ATOM 5062 N N . GLU B 1 219 ? 0.369 10.43 6.043 1 93.06 219 GLU B N 1
ATOM 5063 C CA . GLU B 1 219 ? 1.351 11.047 6.93 1 93.06 219 GLU B CA 1
ATOM 5064 C C . GLU B 1 219 ? 0.998 12.508 7.211 1 93.06 219 GLU B C 1
ATOM 5066 O O . GLU B 1 219 ? 1.297 13.023 8.289 1 93.06 219 GLU B O 1
ATOM 5071 N N . LEU B 1 220 ? 0.426 13.109 6.246 1 95.25 220 LEU B N 1
ATOM 5072 C CA . LEU B 1 220 ? -0.009 14.492 6.422 1 95.25 220 LEU B CA 1
ATOM 5073 C C . LEU B 1 220 ? -1.249 14.562 7.305 1 95.25 220 LEU B C 1
ATOM 5075 O O . LEU B 1 220 ? -1.407 15.508 8.086 1 95.25 220 LEU B O 1
ATOM 5079 N N . LEU B 1 221 ? -2.068 13.578 7.219 1 97.75 221 LEU B N 1
ATOM 5080 C CA . LEU B 1 221 ? -3.32 13.547 7.969 1 97.75 221 LEU B CA 1
ATOM 5081 C C . LEU B 1 221 ? -3.074 13.156 9.422 1 97.75 221 LEU B C 1
ATOM 5083 O O . LEU B 1 221 ? -3.779 13.625 10.32 1 97.75 221 LEU B O 1
ATOM 5087 N N . ALA B 1 222 ? -2.084 12.414 9.688 1 97.38 222 ALA B N 1
ATOM 5088 C CA . ALA B 1 222 ? -1.844 11.789 10.984 1 97.38 222 ALA B CA 1
ATOM 5089 C C . ALA B 1 222 ? -1.646 12.844 12.07 1 97.38 222 ALA B C 1
ATOM 5091 O O . ALA B 1 222 ? -2.295 12.789 13.117 1 97.38 222 ALA B O 1
ATOM 5092 N N . PRO B 1 223 ? -0.803 13.797 11.844 1 97.69 223 PRO B N 1
ATOM 5093 C CA . PRO B 1 223 ? -0.629 14.797 12.898 1 97.69 223 PRO B CA 1
ATOM 5094 C C . PRO B 1 223 ? -1.906 15.586 13.18 1 97.69 223 PRO B C 1
ATOM 5096 O O . PRO B 1 223 ? -2.209 15.891 14.336 1 97.69 223 PRO B O 1
ATOM 5099 N N . LEU B 1 224 ? -2.637 15.914 12.164 1 98.19 224 LEU B N 1
ATOM 5100 C CA . LEU B 1 224 ? -3.898 16.625 12.344 1 98.19 224 LEU B CA 1
ATOM 5101 C C . LEU B 1 224 ? -4.871 15.805 13.188 1 98.19 224 LEU B C 1
ATOM 5103 O O . LEU B 1 224 ? -5.414 16.297 14.172 1 98.19 224 LEU B O 1
ATOM 5107 N N . TYR B 1 225 ? -5.012 14.586 12.797 1 97.88 225 TYR B N 1
ATOM 5108 C CA . TYR B 1 225 ? -5.941 13.703 13.484 1 97.88 225 TYR B CA 1
ATOM 5109 C C . TYR B 1 225 ? -5.547 13.523 14.945 1 97.88 225 TYR B C 1
ATOM 5111 O O . TYR B 1 225 ? -6.395 13.602 15.836 1 97.88 225 TYR B O 1
ATOM 5119 N N . TYR B 1 226 ? -4.305 13.312 15.156 1 97.25 226 TYR B N 1
ATOM 5120 C CA . TYR B 1 226 ? -3.818 13.094 16.516 1 97.25 226 TYR B CA 1
ATOM 5121 C C . TYR B 1 226 ? -4.09 14.312 17.391 1 97.25 226 TYR B C 1
ATOM 5123 O O . TYR B 1 226 ? -4.602 14.18 18.516 1 97.25 226 TYR B O 1
ATOM 5131 N N . VAL B 1 227 ? -3.73 15.461 16.922 1 97.31 227 VAL B N 1
ATOM 5132 C CA . VAL B 1 227 ? -3.873 16.703 17.688 1 97.31 227 VAL B CA 1
ATOM 5133 C C . VAL B 1 227 ? -5.352 16.969 17.953 1 97.31 227 VAL B C 1
ATOM 5135 O O . VAL B 1 227 ? -5.723 17.359 19.062 1 97.31 227 VAL B O 1
ATOM 5138 N N . PHE B 1 228 ? -6.207 16.719 17 1 97.38 228 PHE B N 1
ATOM 5139 C CA . PHE B 1 228 ? -7.629 17.016 17.141 1 97.38 228 PHE B CA 1
ATOM 5140 C C . PHE B 1 228 ? -8.289 15.992 18.062 1 97.38 228 PHE B C 1
ATOM 5142 O O . PHE B 1 228 ? -9.188 16.344 18.844 1 97.38 228 PHE B O 1
ATOM 5149 N N . TYR B 1 229 ? -7.863 14.773 17.984 1 95.75 229 TYR B N 1
ATOM 5150 C CA . TYR B 1 229 ? -8.43 13.734 18.844 1 95.75 229 TYR B CA 1
ATOM 5151 C C . TYR B 1 229 ? -8.008 13.945 20.297 1 95.75 229 TYR B C 1
ATOM 5153 O O . TYR B 1 229 ? -8.719 13.531 21.219 1 95.75 229 TYR B O 1
ATOM 5161 N N . SER B 1 230 ? -6.863 14.578 20.531 1 91.75 230 SER B N 1
ATOM 5162 C CA . SER B 1 230 ? -6.336 14.781 21.875 1 91.75 230 SER B CA 1
ATOM 5163 C C . SER B 1 230 ? -7.078 15.898 22.594 1 91.75 230 SER B C 1
ATOM 5165 O O . SER B 1 230 ? -6.84 16.141 23.781 1 91.75 230 SER B O 1
ATOM 5167 N N . ASP B 1 231 ? -7.957 16.531 21.875 1 90.38 231 ASP B N 1
ATOM 5168 C CA . ASP B 1 231 ? -8.75 17.594 22.5 1 90.38 231 ASP B CA 1
ATOM 5169 C C . ASP B 1 231 ? -9.711 17.031 23.547 1 90.38 231 ASP B C 1
ATOM 5171 O O . ASP B 1 231 ? -10.094 15.867 23.469 1 90.38 231 ASP B O 1
ATOM 5175 N N . THR B 1 232 ? -10.039 17.781 24.562 1 84.19 232 THR B N 1
ATOM 5176 C CA . THR B 1 232 ? -10.883 17.312 25.656 1 84.19 232 THR B CA 1
ATOM 5177 C C . THR B 1 232 ? -12.266 17.969 25.578 1 84.19 232 THR B C 1
ATOM 5179 O O . THR B 1 232 ? -13.148 17.641 26.375 1 84.19 232 THR B O 1
ATOM 5182 N N . ASN B 1 233 ? -12.398 18.859 24.656 1 85.5 233 ASN B N 1
ATOM 5183 C CA . ASN B 1 233 ? -13.711 19.469 24.469 1 85.5 233 ASN B CA 1
ATOM 5184 C C . ASN B 1 233 ? -14.703 18.484 23.859 1 85.5 233 ASN B C 1
ATOM 5186 O O . ASN B 1 233 ? -14.398 17.828 22.859 1 85.5 233 ASN B O 1
ATOM 5190 N N . GLU B 1 234 ? -15.836 18.406 24.391 1 83.69 234 GLU B N 1
ATOM 5191 C CA . GLU B 1 234 ? -16.828 17.422 23.969 1 83.69 234 GLU B CA 1
ATOM 5192 C C . GLU B 1 234 ? -17.266 17.656 22.531 1 83.69 234 GLU B C 1
ATOM 5194 O O . GLU B 1 234 ? -17.453 16.703 21.766 1 83.69 234 GLU B O 1
ATOM 5199 N N . LEU B 1 235 ? -17.484 18.906 22.219 1 84.38 235 LEU B N 1
ATOM 5200 C CA . LEU B 1 235 ? -17.906 19.219 20.859 1 84.38 235 LEU B CA 1
ATOM 5201 C C . LEU B 1 235 ? -16.812 18.859 19.859 1 84.38 235 LEU B C 1
ATOM 5203 O O . LEU B 1 235 ? -17.094 18.328 18.781 1 84.38 235 LEU B O 1
ATOM 5207 N N . PHE B 1 236 ? -15.617 19.094 20.266 1 83.88 236 PHE B N 1
ATOM 5208 C CA . PHE B 1 236 ? -14.5 18.828 19.375 1 83.88 236 PHE B CA 1
ATOM 5209 C C . PHE B 1 236 ? -14.234 17.328 19.266 1 83.88 236 PHE B C 1
ATOM 5211 O O . PHE B 1 236 ? -13.727 16.859 18.25 1 83.88 236 PHE B O 1
ATOM 5218 N N . LEU B 1 237 ? -14.641 16.594 20.219 1 83.62 237 LEU B N 1
ATOM 5219 C CA . LEU B 1 237 ? -14.516 15.141 20.156 1 83.62 237 LEU B CA 1
ATOM 5220 C C . LEU B 1 237 ? -15.516 14.555 19.172 1 83.62 237 LEU B C 1
ATOM 5222 O O . LEU B 1 237 ? -15.227 13.547 18.516 1 83.62 237 LEU B O 1
ATOM 5226 N N . GLN B 1 238 ? -16.594 15.25 19.062 1 88.56 238 GLN B N 1
ATOM 5227 C CA . GLN B 1 238 ? -17.625 14.805 18.141 1 88.56 238 GLN B CA 1
ATOM 5228 C C . GLN B 1 238 ? -17.266 15.172 16.703 1 88.56 238 GLN B C 1
ATOM 5230 O O . GLN B 1 238 ? -17.641 14.477 15.758 1 88.56 238 GLN B O 1
ATOM 5235 N N . SER B 1 239 ? -16.484 16.25 16.609 1 94.25 239 SER B N 1
ATOM 5236 C CA . SER B 1 239 ? -16.219 16.781 15.266 1 94.25 239 SER B CA 1
ATOM 5237 C C . SER B 1 239 ? -14.82 16.406 14.789 1 94.25 239 SER B C 1
ATOM 5239 O O . SER B 1 239 ? -14.352 16.906 13.766 1 94.25 239 SER B O 1
ATOM 5241 N N . VAL B 1 240 ? -14.156 15.492 15.477 1 96.06 240 VAL B N 1
ATOM 5242 C CA . VAL B 1 240 ? -12.758 15.195 15.219 1 96.06 240 VAL B CA 1
ATOM 5243 C C . VAL B 1 240 ? -12.57 14.781 13.766 1 96.06 240 VAL B C 1
ATOM 5245 O O . VAL B 1 240 ? -11.688 15.289 13.07 1 96.06 240 VAL B O 1
ATOM 5248 N N . GLU B 1 241 ? -13.406 13.875 13.312 1 96 241 GLU B N 1
ATOM 5249 C CA . GLU B 1 241 ? -13.266 13.352 11.953 1 96 241 GLU B CA 1
ATOM 5250 C C . GLU B 1 241 ? -13.523 14.445 10.914 1 96 241 GLU B C 1
ATOM 5252 O O . GLU B 1 241 ? -12.75 14.586 9.961 1 96 241 GLU B O 1
ATOM 5257 N N . SER B 1 242 ? -14.578 15.203 11.141 1 97.12 242 SER B N 1
ATOM 5258 C CA . SER B 1 242 ? -14.898 16.297 10.227 1 97.12 242 SER B CA 1
ATOM 5259 C C . SER B 1 242 ? -13.82 17.375 10.266 1 97.12 242 SER B C 1
ATOM 5261 O O . SER B 1 242 ? -13.422 17.906 9.227 1 97.12 242 SER B O 1
ATOM 5263 N N . ASP B 1 243 ? -13.367 17.703 11.484 1 97.88 243 ASP B N 1
ATOM 5264 C CA . ASP B 1 243 ? -12.305 18.703 11.625 1 97.88 243 ASP B CA 1
ATOM 5265 C C . ASP B 1 243 ? -11.047 18.281 10.883 1 97.88 243 ASP B C 1
ATOM 5267 O O . ASP B 1 243 ? -10.445 19.062 10.156 1 97.88 243 ASP B O 1
ATOM 5271 N N . ALA B 1 244 ? -10.68 17.031 11.109 1 98.25 244 ALA B N 1
ATOM 5272 C CA . ALA B 1 244 ? -9.477 16.5 10.469 1 98.25 244 ALA B CA 1
ATOM 5273 C C . ALA B 1 244 ? -9.625 16.5 8.945 1 98.25 244 ALA B C 1
ATOM 5275 O O . ALA B 1 244 ? -8.68 16.828 8.227 1 98.25 244 ALA B O 1
ATOM 5276 N N . PHE B 1 245 ? -10.789 16.188 8.484 1 98.12 245 PHE B N 1
ATOM 5277 C CA . PHE B 1 245 ? -11.039 16.156 7.047 1 98.12 245 PHE B CA 1
ATOM 5278 C C . PHE B 1 245 ? -10.883 17.531 6.434 1 98.12 245 PHE B C 1
ATOM 5280 O O . PHE B 1 245 ? -10.164 17.703 5.445 1 98.12 245 PHE B O 1
ATOM 5287 N N . PHE B 1 246 ? -11.516 18.453 6.938 1 98.06 246 PHE B N 1
ATOM 5288 C CA . PHE B 1 246 ? -11.523 19.781 6.336 1 98.06 246 PHE B CA 1
ATOM 5289 C C . PHE B 1 246 ? -10.156 20.453 6.473 1 98.06 246 PHE B C 1
ATOM 5291 O O . PHE B 1 246 ? -9.688 21.109 5.543 1 98.06 246 PHE B O 1
ATOM 5298 N N . CYS B 1 247 ? -9.547 20.281 7.648 1 98 247 CYS B N 1
ATOM 5299 C CA . CYS B 1 247 ? -8.211 20.844 7.82 1 98 247 CYS B CA 1
ATOM 5300 C C . CYS B 1 247 ? -7.219 20.172 6.875 1 98 247 CYS B C 1
ATOM 5302 O O . CYS B 1 247 ? -6.352 20.844 6.309 1 98 247 CYS B O 1
ATOM 5304 N N . PHE B 1 248 ? -7.375 18.875 6.723 1 97.31 248 PHE B N 1
ATOM 5305 C CA . PHE B 1 248 ? -6.551 18.156 5.762 1 97.31 248 PHE B CA 1
ATOM 5306 C C . PHE B 1 248 ? -6.766 18.688 4.352 1 97.31 248 PHE B C 1
ATOM 5308 O O . PHE B 1 248 ? -5.809 18.875 3.6 1 97.31 248 PHE B O 1
ATOM 5315 N N . THR B 1 249 ? -7.973 18.922 4.008 1 95.62 249 THR B N 1
ATOM 5316 C CA . THR B 1 249 ? -8.32 19.422 2.684 1 95.62 249 THR B CA 1
ATOM 5317 C C . THR B 1 249 ? -7.699 20.797 2.451 1 95.62 249 THR B C 1
ATOM 5319 O O . THR B 1 249 ? -7.211 21.078 1.356 1 95.62 249 THR B O 1
ATOM 5322 N N . ILE B 1 250 ? -7.734 21.609 3.459 1 94.38 250 ILE B N 1
ATOM 5323 C CA . ILE B 1 250 ? -7.133 22.938 3.373 1 94.38 250 ILE B CA 1
ATOM 5324 C C . ILE B 1 250 ? -5.625 22.812 3.176 1 94.38 250 ILE B C 1
ATOM 5326 O O . ILE B 1 250 ? -5.047 23.469 2.314 1 94.38 250 ILE B O 1
ATOM 5330 N N . LEU B 1 251 ? -5.062 21.938 3.975 1 93.38 251 LEU B N 1
ATOM 5331 C CA . LEU B 1 251 ? -3.627 21.719 3.877 1 93.38 251 LEU B CA 1
ATOM 5332 C C . LEU B 1 251 ? -3.248 21.219 2.484 1 93.38 251 LEU B C 1
ATOM 5334 O O . LEU B 1 251 ? -2.244 21.672 1.918 1 93.38 251 LEU B O 1
ATOM 5338 N N . MET B 1 252 ? -4.027 20.344 1.934 1 91.12 252 MET B N 1
ATOM 5339 C CA . MET B 1 252 ? -3.764 19.75 0.625 1 91.12 252 MET B CA 1
ATOM 5340 C C . MET B 1 252 ? -3.932 20.781 -0.483 1 91.12 252 MET B C 1
ATOM 5342 O O . MET B 1 252 ? -3.275 20.703 -1.522 1 91.12 252 MET B O 1
ATOM 5346 N N . SER B 1 253 ? -4.824 21.672 -0.315 1 86 253 SER B N 1
ATOM 5347 C CA . SER B 1 253 ? -5.008 22.734 -1.304 1 86 253 SER B CA 1
ATOM 5348 C C . SER B 1 253 ? -3.756 23.594 -1.437 1 86 253 SER B C 1
ATOM 5350 O O . SER B 1 253 ? -3.414 24.031 -2.535 1 86 253 SER B O 1
ATOM 5352 N N . ASP B 1 254 ? -3.137 23.75 -0.374 1 77.62 254 ASP B N 1
ATOM 5353 C CA . ASP B 1 254 ? -1.867 24.469 -0.368 1 77.62 254 ASP B CA 1
ATOM 5354 C C . ASP B 1 254 ? -0.759 23.641 -1.005 1 77.62 254 ASP B C 1
ATOM 5356 O O . ASP B 1 254 ? 0.125 24.172 -1.674 1 77.62 254 ASP B O 1
ATOM 5360 N N . ALA B 1 255 ? -0.982 22.328 -0.811 1 68.38 255 ALA B N 1
ATOM 5361 C CA . ALA B 1 255 ? 0.053 21.406 -1.256 1 68.38 255 ALA B CA 1
ATOM 5362 C C . ALA B 1 255 ? -0.263 20.859 -2.645 1 68.38 255 ALA B C 1
ATOM 5364 O O . ALA B 1 255 ? 0.574 20.188 -3.264 1 68.38 255 ALA B O 1
ATOM 5365 N N . LYS B 1 256 ? -1.428 21.078 -3.057 1 65.5 256 LYS B N 1
ATOM 5366 C CA . LYS B 1 256 ? -2.008 20.453 -4.238 1 65.5 256 LYS B CA 1
ATOM 5367 C C . LYS B 1 256 ? -1.052 20.516 -5.426 1 65.5 256 LYS B C 1
ATOM 5369 O O . LYS B 1 256 ? -0.866 19.531 -6.137 1 65.5 256 LYS B O 1
ATOM 5374 N N . ASP B 1 257 ? -0.563 21.656 -5.531 1 61.69 257 ASP B N 1
ATOM 5375 C CA . ASP B 1 257 ? 0.351 21.781 -6.664 1 61.69 257 ASP B CA 1
ATOM 5376 C C . ASP B 1 257 ? 1.508 20.797 -6.551 1 61.69 257 ASP B C 1
ATOM 5378 O O . ASP B 1 257 ? 1.951 20.234 -7.555 1 61.69 257 ASP B O 1
ATOM 5382 N N . SER B 1 258 ? 1.884 20.594 -5.387 1 57.66 258 SER B N 1
ATOM 5383 C CA . SER B 1 258 ? 3.012 19.703 -5.16 1 57.66 258 SER B CA 1
ATOM 5384 C C . SER B 1 258 ? 2.637 18.25 -5.461 1 57.66 258 SER B C 1
ATOM 5386 O O . SER B 1 258 ? 3.42 17.516 -6.066 1 57.66 258 SER B O 1
ATOM 5388 N N . PHE B 1 259 ? 1.475 17.844 -5.16 1 55 259 PHE B N 1
ATOM 5389 C CA . PHE B 1 259 ? 1.058 16.453 -5.34 1 55 259 PHE B CA 1
ATOM 5390 C C . PHE B 1 259 ? 0.643 16.203 -6.781 1 55 259 PHE B C 1
ATOM 5392 O O . PHE B 1 259 ? 0.941 15.141 -7.34 1 55 259 PHE B O 1
ATOM 5399 N N . LEU B 1 260 ? -0.183 17.078 -7.219 1 53.31 260 LEU B N 1
ATOM 5400 C CA . LEU B 1 260 ? -0.656 16.906 -8.586 1 53.31 260 LEU B CA 1
ATOM 5401 C C . LEU B 1 260 ? 0.514 16.875 -9.562 1 53.31 260 LEU B C 1
ATOM 5403 O O . LEU B 1 260 ? 0.512 16.078 -10.508 1 53.31 260 LEU B O 1
ATOM 5407 N N . ARG B 1 261 ? 1.288 17.703 -9.227 1 49.53 261 ARG B N 1
ATOM 5408 C CA . ARG B 1 261 ? 2.383 17.844 -10.188 1 49.53 261 ARG B CA 1
ATOM 5409 C C . ARG B 1 261 ? 3.408 16.734 -10.016 1 49.53 261 ARG B C 1
ATOM 5411 O O . ARG B 1 261 ? 4.09 16.359 -10.969 1 49.53 261 ARG B O 1
ATOM 5418 N N . ALA B 1 262 ? 3.643 16.281 -8.852 1 48.31 262 ALA B N 1
ATOM 5419 C CA . ALA B 1 262 ? 4.496 15.102 -8.664 1 48.31 262 ALA B CA 1
ATOM 5420 C C . ALA B 1 262 ? 4.039 13.945 -9.539 1 48.31 262 ALA B C 1
ATOM 5422 O O . ALA B 1 262 ? 4.852 13.117 -9.961 1 48.31 262 ALA B O 1
ATOM 5423 N N . LEU B 1 263 ? 2.738 13.852 -9.766 1 48.47 263 LEU B N 1
ATOM 5424 C CA . LEU B 1 263 ? 2.105 12.789 -10.531 1 48.47 263 LEU B CA 1
ATOM 5425 C C . LEU B 1 263 ? 2.141 13.094 -12.023 1 48.47 263 LEU B C 1
ATOM 5427 O O . LEU B 1 263 ? 2.111 12.18 -12.852 1 48.47 263 LEU B O 1
ATOM 5431 N N . ASP B 1 264 ? 1.802 14.352 -12.352 1 49.53 264 ASP B N 1
ATOM 5432 C CA . ASP B 1 264 ? 1.724 14.711 -13.758 1 49.53 264 ASP B CA 1
ATOM 5433 C C . ASP B 1 264 ? 3.076 15.188 -14.281 1 49.53 264 ASP B C 1
ATOM 5435 O O . ASP B 1 264 ? 3.938 15.602 -13.5 1 49.53 264 ASP B O 1
ATOM 5439 N N . ASP B 1 265 ? 3.367 14.781 -15.391 1 44.72 265 ASP B N 1
ATOM 5440 C CA . ASP B 1 265 ? 4.469 15.305 -16.188 1 44.72 265 ASP B CA 1
ATOM 5441 C C . ASP B 1 265 ? 4.598 16.812 -16.016 1 44.72 265 ASP B C 1
ATOM 5443 O O . ASP B 1 265 ? 5.426 17.453 -16.672 1 44.72 265 ASP B O 1
ATOM 5447 N N . SER B 1 266 ? 3.549 17.312 -15.492 1 42.12 266 SER B N 1
ATOM 5448 C CA . SER B 1 266 ? 3.734 18.766 -15.477 1 42.12 266 SER B CA 1
ATOM 5449 C C . SER B 1 266 ? 4.703 19.188 -14.375 1 42.12 266 SER B C 1
ATOM 5451 O O . SER B 1 266 ? 4.41 19.016 -13.188 1 42.12 266 SER B O 1
ATOM 5453 N N . GLN B 1 267 ? 5.953 18.812 -14.508 1 46.16 267 GLN B N 1
ATOM 5454 C CA . GLN B 1 267 ? 7.254 19.062 -13.891 1 46.16 267 GLN B CA 1
ATOM 5455 C C . GLN B 1 267 ? 7.23 20.312 -13.023 1 46.16 267 GLN B C 1
ATOM 5457 O O . GLN B 1 267 ? 8.164 20.562 -12.258 1 46.16 267 GLN B O 1
ATOM 5462 N N . ASP B 1 268 ? 6.145 21 -13.109 1 54.56 268 ASP B N 1
ATOM 5463 C CA . ASP B 1 268 ? 6.512 22.375 -12.773 1 54.56 268 ASP B CA 1
ATOM 5464 C C . ASP B 1 268 ? 6.398 22.625 -11.273 1 54.56 268 ASP B C 1
ATOM 5466 O O . ASP B 1 268 ? 7.277 23.25 -10.672 1 54.56 268 ASP B O 1
ATOM 5470 N N . GLY B 1 269 ? 5.352 21.844 -10.508 1 68.12 269 GLY B N 1
ATOM 5471 C CA . GLY B 1 269 ? 5.219 22.406 -9.164 1 68.12 269 GLY B CA 1
ATOM 5472 C C . GLY B 1 269 ? 6.242 21.859 -8.188 1 68.12 269 GLY B C 1
ATOM 5473 O O . GLY B 1 269 ? 6.988 22.625 -7.574 1 68.12 269 GLY B O 1
ATOM 5474 N N . ILE B 1 270 ? 6.363 20.516 -8.031 1 74.19 270 ILE B N 1
ATOM 5475 C CA . ILE B 1 270 ? 7.293 19.953 -7.062 1 74.19 270 ILE B CA 1
ATOM 5476 C C . ILE B 1 270 ? 8.727 20.125 -7.559 1 74.19 270 ILE B C 1
ATOM 5478 O O . ILE B 1 270 ? 9.641 20.391 -6.762 1 74.19 270 ILE B O 1
ATOM 5482 N N . LYS B 1 271 ? 8.938 20.031 -8.789 1 75.38 271 LYS B N 1
ATOM 5483 C CA . LYS B 1 271 ? 10.25 20.25 -9.383 1 75.38 271 LYS B CA 1
ATOM 5484 C C . LYS B 1 271 ? 10.742 21.672 -9.141 1 75.38 271 LYS B C 1
ATOM 5486 O O . LYS B 1 271 ? 11.922 21.891 -8.852 1 75.38 271 LYS B O 1
ATOM 5491 N N . SER B 1 272 ? 9.781 22.5 -9.289 1 80.88 272 SER B N 1
ATOM 5492 C CA . SER B 1 272 ? 10.117 23.891 -9.039 1 80.88 272 SER B CA 1
ATOM 5493 C C . SER B 1 272 ? 10.547 24.109 -7.594 1 80.88 272 SER B C 1
ATOM 5495 O O . SER B 1 272 ? 11.508 24.828 -7.328 1 80.88 272 SER B O 1
ATOM 5497 N N . LYS B 1 273 ? 9.805 23.469 -6.707 1 85.81 273 LYS B N 1
ATOM 5498 C CA . LYS B 1 273 ? 10.141 23.609 -5.293 1 85.81 273 LYS B CA 1
ATOM 5499 C C . LYS B 1 273 ? 11.516 23.016 -4.992 1 85.81 273 LYS B C 1
ATOM 5501 O O . LYS B 1 273 ? 12.289 23.594 -4.211 1 85.81 273 LYS B O 1
ATOM 5506 N N . MET B 1 274 ? 11.812 21.953 -5.578 1 86.06 274 MET B N 1
ATOM 5507 C CA . MET B 1 274 ? 13.117 21.328 -5.383 1 86.06 274 MET B CA 1
ATOM 5508 C C . MET B 1 274 ? 14.227 22.188 -5.992 1 86.06 274 MET B C 1
ATOM 5510 O O . MET B 1 274 ? 15.312 22.312 -5.422 1 86.06 274 MET B O 1
ATOM 5514 N N . ASN B 1 275 ? 13.922 22.75 -7.137 1 85.5 275 ASN B N 1
ATOM 5515 C CA . ASN B 1 275 ? 14.883 23.656 -7.758 1 85.5 275 ASN B CA 1
ATOM 5516 C C . ASN B 1 275 ? 15.109 24.906 -6.902 1 85.5 275 ASN B C 1
ATOM 5518 O O . ASN B 1 275 ? 16.219 25.406 -6.82 1 85.5 275 ASN B O 1
ATOM 5522 N N . ASN B 1 276 ? 14.031 25.375 -6.375 1 90.62 276 ASN B N 1
ATOM 5523 C CA . ASN B 1 276 ? 14.148 26.516 -5.477 1 90.62 276 ASN B CA 1
ATOM 5524 C C . ASN B 1 276 ? 15.016 26.188 -4.266 1 90.62 276 ASN B C 1
ATOM 5526 O O . ASN B 1 276 ? 15.812 27.016 -3.828 1 90.62 276 ASN B O 1
ATOM 5530 N N . LEU B 1 277 ? 14.828 25.047 -3.73 1 92.75 277 LEU B N 1
ATOM 5531 C CA . LEU B 1 277 ? 15.672 24.625 -2.617 1 92.75 277 LEU B CA 1
ATOM 5532 C C . LEU B 1 277 ? 17.141 24.562 -3.037 1 92.75 277 LEU B C 1
ATOM 5534 O O . LEU B 1 277 ? 18.016 24.969 -2.281 1 92.75 277 LEU B O 1
ATOM 5538 N N . ASN B 1 278 ? 17.359 24.062 -4.191 1 91.44 278 ASN B N 1
ATOM 5539 C CA . ASN B 1 278 ? 18.719 23.984 -4.723 1 91.44 278 ASN B CA 1
ATOM 5540 C C . ASN B 1 278 ? 19.344 25.375 -4.859 1 91.44 278 ASN B C 1
ATOM 5542 O O . ASN B 1 278 ? 20.516 25.562 -4.555 1 91.44 278 ASN B O 1
ATOM 5546 N N . THR B 1 279 ? 18.578 26.25 -5.359 1 93.19 279 THR B N 1
ATOM 5547 C CA . THR B 1 279 ? 19.031 27.625 -5.504 1 93.19 279 THR B CA 1
ATOM 5548 C C . THR B 1 279 ? 19.328 28.234 -4.141 1 93.19 279 THR B C 1
ATOM 5550 O O . THR B 1 279 ? 20.344 28.906 -3.973 1 93.19 279 THR B O 1
ATOM 5553 N N . LEU B 1 280 ? 18.438 28.016 -3.211 1 94.5 280 LEU B N 1
ATOM 5554 C CA . LEU B 1 280 ? 18.656 28.516 -1.858 1 94.5 280 LEU B CA 1
ATOM 5555 C C . LEU B 1 280 ? 19.938 27.938 -1.264 1 94.5 280 LEU B C 1
ATOM 5557 O O . LEU B 1 280 ? 20.688 28.641 -0.583 1 94.5 280 LEU B O 1
ATOM 5561 N N . LEU B 1 281 ? 20.125 26.672 -1.492 1 94.62 281 LEU B N 1
ATOM 5562 C CA . LEU B 1 281 ? 21.328 26 -1.003 1 94.62 281 LEU B CA 1
ATOM 5563 C C . LEU B 1 281 ? 22.578 26.641 -1.596 1 94.62 281 LEU B C 1
ATOM 5565 O O . LEU B 1 281 ? 23.562 26.844 -0.89 1 94.62 281 LEU B O 1
ATOM 5569 N N . ARG B 1 282 ? 22.562 26.922 -2.855 1 94.62 282 ARG B N 1
ATOM 5570 C CA . ARG B 1 282 ? 23.688 27.547 -3.541 1 94.62 282 ARG B CA 1
ATOM 5571 C C . ARG B 1 282 ? 23.984 28.922 -2.961 1 94.62 282 ARG B C 1
ATOM 5573 O O . ARG B 1 282 ? 25.156 29.281 -2.762 1 94.62 282 ARG B O 1
ATOM 5580 N N . ILE B 1 283 ? 23.016 29.641 -2.662 1 94.69 283 ILE B N 1
ATOM 5581 C CA . ILE B 1 283 ? 23.141 31.016 -2.182 1 94.69 283 ILE B CA 1
ATOM 5582 C C . ILE B 1 283 ? 23.641 31.016 -0.739 1 94.69 283 ILE B C 1
ATOM 5584 O O . ILE B 1 283 ? 24.531 31.797 -0.379 1 94.69 283 ILE B O 1
ATOM 5588 N N . HIS B 1 284 ? 23.109 30.141 0.099 1 94.12 284 HIS B N 1
ATOM 5589 C CA . HIS B 1 284 ? 23.344 30.203 1.537 1 94.12 284 HIS B CA 1
ATOM 5590 C C . HIS B 1 284 ? 24.484 29.281 1.953 1 94.12 284 HIS B C 1
ATOM 5592 O O . HIS B 1 284 ? 25.156 29.547 2.951 1 94.12 284 HIS B O 1
ATOM 5598 N N . GLU B 1 285 ? 24.609 28.188 1.238 1 94.12 285 GLU B N 1
ATOM 5599 C CA . GLU B 1 285 ? 25.625 27.203 1.572 1 94.12 285 GLU B CA 1
ATOM 5600 C C . GLU B 1 285 ? 26.312 26.656 0.318 1 94.12 285 GLU B C 1
ATOM 5602 O O . GLU B 1 285 ? 26.172 25.484 -0.015 1 94.12 285 GLU B O 1
ATOM 5607 N N . ILE B 1 286 ? 27.156 27.453 -0.234 1 94.75 286 ILE B N 1
ATOM 5608 C CA . ILE B 1 286 ? 27.766 27.156 -1.529 1 94.75 286 ILE B CA 1
ATOM 5609 C C . ILE B 1 286 ? 28.703 25.953 -1.399 1 94.75 286 ILE B C 1
ATOM 5611 O O . ILE B 1 286 ? 28.828 25.156 -2.328 1 94.75 286 ILE B O 1
ATOM 5615 N N . GLU B 1 287 ? 29.344 25.828 -0.296 1 95.19 287 GLU B N 1
ATOM 5616 C CA . GLU B 1 287 ? 30.281 24.734 -0.095 1 95.19 287 GLU B CA 1
ATOM 5617 C C . GLU B 1 287 ? 29.562 23.391 -0.132 1 95.19 287 GLU B C 1
ATOM 5619 O O . GLU B 1 287 ? 30.047 22.438 -0.753 1 95.19 287 GLU B O 1
ATOM 5624 N N . ILE B 1 288 ? 28.422 23.359 0.567 1 94.25 288 ILE B N 1
ATOM 5625 C CA . ILE B 1 288 ? 27.625 22.141 0.569 1 94.25 288 ILE B CA 1
ATOM 5626 C C . ILE B 1 288 ? 27.109 21.859 -0.838 1 94.25 288 ILE B C 1
ATOM 5628 O O . ILE B 1 288 ? 27.156 20.734 -1.313 1 94.25 288 ILE B O 1
ATOM 5632 N N . TRP B 1 289 ? 26.625 22.875 -1.433 1 93.44 289 TRP B N 1
ATOM 5633 C CA . TRP B 1 289 ? 26.078 22.75 -2.775 1 93.44 289 TRP B CA 1
ATOM 5634 C C . TRP B 1 289 ? 27.109 22.188 -3.748 1 93.44 289 TRP B C 1
ATOM 5636 O O . TRP B 1 289 ? 26.812 21.266 -4.508 1 93.44 289 TRP B O 1
ATOM 5646 N N . ASP B 1 290 ? 28.344 22.719 -3.721 1 93.31 290 ASP B N 1
ATOM 5647 C CA . ASP B 1 290 ? 29.422 22.281 -4.594 1 93.31 290 ASP B CA 1
ATOM 5648 C C . ASP B 1 290 ? 29.766 20.812 -4.355 1 93.31 290 ASP B C 1
ATOM 5650 O O . ASP B 1 290 ? 30 20.062 -5.301 1 93.31 290 ASP B O 1
ATOM 5654 N N . ASN B 1 291 ? 29.859 20.469 -3.133 1 92 291 ASN B N 1
ATOM 5655 C CA . ASN B 1 291 ? 30.203 19.094 -2.799 1 92 291 ASN B CA 1
ATOM 5656 C C . ASN B 1 291 ? 29.141 18.109 -3.262 1 92 291 ASN B C 1
ATOM 5658 O O . ASN B 1 291 ? 29.453 17.031 -3.758 1 92 291 ASN B O 1
ATOM 5662 N N . LEU B 1 292 ? 27.891 18.438 -3.035 1 89.12 292 LEU B N 1
ATOM 5663 C CA . LEU B 1 292 ? 26.797 17.578 -3.465 1 89.12 292 LEU B CA 1
ATOM 5664 C C . LEU B 1 292 ? 26.781 17.438 -4.984 1 89.12 292 LEU B C 1
ATOM 5666 O O . LEU B 1 292 ? 26.547 16.344 -5.508 1 89.12 292 LEU B O 1
ATOM 5670 N N . GLN B 1 293 ? 27.078 18.531 -5.633 1 84.06 293 GLN B N 1
ATOM 5671 C CA . GLN B 1 293 ? 27.125 18.5 -7.09 1 84.06 293 GLN B CA 1
ATOM 5672 C C . GLN B 1 293 ? 28.25 17.594 -7.586 1 84.06 293 GLN B C 1
ATOM 5674 O O . GLN B 1 293 ? 28.078 16.844 -8.539 1 84.06 293 GLN B O 1
ATOM 5679 N N . LYS B 1 294 ? 29.328 17.719 -6.93 1 85.62 294 LYS B N 1
ATOM 5680 C CA . LYS B 1 294 ? 30.484 16.906 -7.289 1 85.62 294 LYS B CA 1
ATOM 5681 C C . LYS B 1 294 ? 30.188 15.422 -7.098 1 85.62 294 LYS B C 1
ATOM 5683 O O . LYS B 1 294 ? 30.672 14.586 -7.867 1 85.62 294 LYS B O 1
ATOM 5688 N N . GLN B 1 295 ? 29.453 15.188 -6.098 1 83.19 295 GLN B N 1
ATOM 5689 C CA . GLN B 1 295 ? 29.125 13.805 -5.777 1 83.19 295 GLN B CA 1
ATOM 5690 C C . GLN B 1 295 ? 27.906 13.328 -6.551 1 83.19 295 GLN B C 1
ATOM 5692 O O . GLN B 1 295 ? 27.484 12.172 -6.426 1 83.19 295 GLN B O 1
ATOM 5697 N N . GLY B 1 296 ? 27.281 14.219 -7.277 1 77.38 296 GLY B N 1
ATOM 5698 C CA . GLY B 1 296 ? 26.125 13.867 -8.07 1 77.38 296 GLY B CA 1
ATOM 5699 C C . GLY B 1 296 ? 24.859 13.734 -7.25 1 77.38 296 GLY B C 1
ATOM 5700 O O . GLY B 1 296 ? 23.938 12.992 -7.625 1 77.38 296 GLY B O 1
ATOM 5701 N N . ILE B 1 297 ? 24.859 14.297 -6.145 1 81.06 297 ILE B N 1
ATOM 5702 C CA . ILE B 1 297 ? 23.703 14.219 -5.262 1 81.06 297 ILE B CA 1
ATOM 5703 C C . ILE B 1 297 ? 22.797 15.438 -5.48 1 81.06 297 ILE B C 1
ATOM 5705 O O . ILE B 1 297 ? 23.125 16.547 -5.039 1 81.06 297 ILE B O 1
ATOM 5709 N N . HIS B 1 298 ? 21.688 15.188 -6.109 1 75.75 298 HIS B N 1
ATOM 5710 C CA . HIS B 1 298 ? 20.75 16.266 -6.363 1 75.75 298 HIS B CA 1
ATOM 5711 C C . HIS B 1 298 ? 19.641 16.281 -5.316 1 75.75 298 HIS B C 1
ATOM 5713 O O . HIS B 1 298 ? 19.25 15.234 -4.793 1 75.75 298 HIS B O 1
ATOM 5719 N N . PRO B 1 299 ? 19.156 17.5 -5.113 1 76.19 299 PRO B N 1
ATOM 5720 C CA . PRO B 1 299 ? 18.125 17.625 -4.09 1 76.19 299 PRO B CA 1
ATOM 5721 C C . PRO B 1 299 ? 16.938 16.703 -4.336 1 76.19 299 PRO B C 1
ATOM 5723 O O . PRO B 1 299 ? 16.25 16.297 -3.391 1 76.19 299 PRO B O 1
ATOM 5726 N N . GLN B 1 300 ? 16.719 16.375 -5.465 1 70.94 300 GLN B N 1
ATOM 5727 C CA . GLN B 1 300 ? 15.594 15.508 -5.812 1 70.94 300 GLN B CA 1
ATOM 5728 C C . GLN B 1 300 ? 15.695 14.164 -5.109 1 70.94 300 GLN B C 1
ATOM 5730 O O . GLN B 1 300 ? 14.688 13.5 -4.875 1 70.94 300 GLN B O 1
ATOM 5735 N N . PHE B 1 301 ? 16.875 13.859 -4.703 1 71.19 301 PHE B N 1
ATOM 5736 C CA . PHE B 1 301 ? 17.109 12.555 -4.102 1 71.19 301 PHE B CA 1
ATOM 5737 C C . PHE B 1 301 ? 16.703 12.547 -2.631 1 71.19 301 PHE B C 1
ATOM 5739 O O . PHE B 1 301 ? 16.406 11.5 -2.068 1 71.19 301 PHE B O 1
ATOM 5746 N N . TYR B 1 302 ? 16.688 13.734 -2.088 1 79.81 302 TYR B N 1
ATOM 5747 C CA . TYR B 1 302 ? 16.5 13.688 -0.641 1 79.81 302 TYR B CA 1
ATOM 5748 C C . TYR B 1 302 ? 15.406 14.648 -0.198 1 79.81 302 TYR B C 1
ATOM 5750 O O . TYR B 1 302 ? 14.867 14.516 0.902 1 79.81 302 TYR B O 1
ATOM 5758 N N . SER B 1 303 ? 15.016 15.523 -1.049 1 85.44 303 SER B N 1
ATOM 5759 C CA . SER B 1 303 ? 14.164 16.578 -0.531 1 85.44 303 SER B CA 1
ATOM 5760 C C . SER B 1 303 ? 12.711 16.391 -0.968 1 85.44 303 SER B C 1
ATOM 5762 O O . SER B 1 303 ? 11.805 17.047 -0.45 1 85.44 303 SER B O 1
ATOM 5764 N N . LEU B 1 304 ? 12.492 15.531 -1.872 1 80.19 304 LEU B N 1
ATOM 5765 C CA . LEU B 1 304 ? 11.141 15.352 -2.4 1 80.19 304 LEU B CA 1
ATOM 5766 C C . LEU B 1 304 ? 10.156 15.031 -1.279 1 80.19 304 LEU B C 1
ATOM 5768 O O . LEU B 1 304 ? 9.148 15.727 -1.125 1 80.19 304 LEU B O 1
ATOM 5772 N N . ARG B 1 305 ? 10.43 14.094 -0.54 1 81.44 305 ARG B N 1
ATOM 5773 C CA . ARG B 1 305 ? 9.523 13.68 0.527 1 81.44 305 ARG B CA 1
ATOM 5774 C C . ARG B 1 305 ? 9.445 14.75 1.617 1 81.44 305 ARG B C 1
ATOM 5776 O O . ARG B 1 305 ? 8.391 14.938 2.229 1 81.44 305 ARG B O 1
ATOM 5783 N N . TRP B 1 306 ? 10.617 15.43 1.874 1 90.25 306 TRP B N 1
ATOM 5784 C CA . TRP B 1 306 ? 10.602 16.531 2.832 1 90.25 306 TRP B CA 1
ATOM 5785 C C . TRP B 1 306 ? 9.516 17.531 2.48 1 90.25 306 TRP B C 1
ATOM 5787 O O . TRP B 1 306 ? 8.727 17.938 3.34 1 90.25 306 TRP B O 1
ATOM 5797 N N . ILE B 1 307 ? 9.539 17.828 1.232 1 89.25 307 ILE B N 1
ATOM 5798 C CA . ILE B 1 307 ? 8.703 18.922 0.756 1 89.25 307 ILE B CA 1
ATOM 5799 C C . ILE B 1 307 ? 7.266 18.438 0.588 1 89.25 307 ILE B C 1
ATOM 5801 O O . ILE B 1 307 ? 6.32 19.094 1.028 1 89.25 307 ILE B O 1
ATOM 5805 N N . MET B 1 308 ? 7.121 17.281 0.066 1 85.31 308 MET B N 1
ATOM 5806 C CA . MET B 1 308 ? 5.781 16.781 -0.233 1 85.31 308 MET B CA 1
ATOM 5807 C C . MET B 1 308 ? 5.023 16.453 1.05 1 85.31 308 MET B C 1
ATOM 5809 O O . MET B 1 308 ? 3.803 16.609 1.114 1 85.31 308 MET B O 1
ATOM 5813 N N . LEU B 1 309 ? 5.719 16.031 2.029 1 90.12 309 LEU B N 1
ATOM 5814 C CA . LEU B 1 309 ? 5.051 15.531 3.229 1 90.12 309 LEU B CA 1
ATOM 5815 C C . LEU B 1 309 ? 5.32 16.453 4.418 1 90.12 309 LEU B C 1
ATOM 5817 O O . LEU B 1 309 ? 5.117 16.047 5.566 1 90.12 309 LEU B O 1
ATOM 5821 N N . TYR B 1 310 ? 5.793 17.641 4.133 1 93.38 310 TYR B N 1
ATOM 5822 C CA . TYR B 1 310 ? 6.004 18.656 5.148 1 93.38 310 TYR B CA 1
ATOM 5823 C C . TYR B 1 310 ? 6.816 18.125 6.316 1 93.38 310 TYR B C 1
ATOM 5825 O O . TYR B 1 310 ? 6.48 18.359 7.477 1 93.38 310 TYR B O 1
ATOM 5833 N N . LEU B 1 311 ? 7.754 17.203 6.027 1 93.25 311 LEU B N 1
ATOM 5834 C CA . LEU B 1 311 ? 8.758 16.672 6.945 1 93.25 311 LEU B CA 1
ATOM 5835 C C . LEU B 1 311 ? 8.133 15.711 7.949 1 93.25 311 LEU B C 1
ATOM 5837 O O . LEU B 1 311 ? 8.758 15.359 8.953 1 93.25 311 LEU B O 1
ATOM 5841 N N . THR B 1 312 ? 6.922 15.266 7.738 1 93.12 312 THR B N 1
ATOM 5842 C CA . THR B 1 312 ? 6.219 14.406 8.68 1 93.12 312 THR B CA 1
ATOM 5843 C C . THR B 1 312 ? 6.883 13.031 8.758 1 93.12 312 THR B C 1
ATOM 5845 O O . THR B 1 312 ? 6.855 12.383 9.805 1 93.12 312 THR B O 1
ATOM 5848 N N . GLN B 1 313 ? 7.488 12.602 7.738 1 86.19 313 GLN B N 1
ATOM 5849 C CA . GLN B 1 313 ? 8.031 11.25 7.715 1 86.19 313 GLN B CA 1
ATOM 5850 C C . GLN B 1 313 ? 9.43 11.203 8.312 1 86.19 313 GLN B C 1
ATOM 5852 O O . GLN B 1 313 ? 9.945 10.125 8.633 1 86.19 313 GLN B O 1
ATOM 5857 N N . GLU B 1 314 ? 10.008 12.289 8.5 1 87.94 314 GLU B N 1
ATOM 5858 C CA . GLU B 1 314 ? 11.398 12.344 8.93 1 87.94 314 GLU B CA 1
ATOM 5859 C C . GLU B 1 314 ? 11.508 12.422 10.453 1 87.94 314 GLU B C 1
ATOM 5861 O O . GLU B 1 314 ? 12.523 12.023 11.031 1 87.94 314 GLU B O 1
ATOM 5866 N N . PHE B 1 315 ? 10.492 12.914 11.031 1 91.81 315 PHE B N 1
ATOM 5867 C CA . PHE B 1 315 ? 10.57 13.203 12.453 1 91.81 315 PHE B CA 1
ATOM 5868 C C . PHE B 1 315 ? 9.492 12.445 13.227 1 91.81 315 PHE B C 1
ATOM 5870 O O . PHE B 1 315 ? 8.492 12.023 12.648 1 91.81 315 PHE B O 1
ATOM 5877 N N . GLU B 1 316 ? 9.789 12.312 14.5 1 90.81 316 GLU B N 1
ATOM 5878 C CA . GLU B 1 316 ? 8.75 11.789 15.375 1 90.81 316 GLU B CA 1
ATOM 5879 C C . GLU B 1 316 ? 7.57 12.75 15.477 1 90.81 316 GLU B C 1
ATOM 5881 O O . GLU B 1 316 ? 7.719 13.953 15.242 1 90.81 316 GLU B O 1
ATOM 5886 N N . LEU B 1 317 ? 6.488 12.25 15.859 1 93.19 317 LEU B N 1
ATOM 5887 C CA . LEU B 1 317 ? 5.234 12.984 15.789 1 93.19 317 LEU B CA 1
ATOM 5888 C C . LEU B 1 317 ? 5.301 14.258 16.641 1 93.19 317 LEU B C 1
ATOM 5890 O O . LEU B 1 317 ? 4.844 15.312 16.203 1 93.19 317 LEU B O 1
ATOM 5894 N N . HIS B 1 318 ? 5.859 14.188 17.781 1 93.44 318 HIS B N 1
ATOM 5895 C CA . HIS B 1 318 ? 5.945 15.352 18.656 1 93.44 318 HIS B CA 1
ATOM 5896 C C . HIS B 1 318 ? 6.805 16.453 18.031 1 93.44 318 HIS B C 1
ATOM 5898 O O . HIS B 1 318 ? 6.488 17.641 18.156 1 93.44 318 HIS B O 1
ATOM 5904 N N . SER B 1 319 ? 7.867 16 17.422 1 94.88 319 SER B N 1
ATOM 5905 C CA . SER B 1 319 ? 8.727 16.938 16.719 1 94.88 319 SER B CA 1
ATOM 5906 C C . SER B 1 319 ? 7.992 17.594 15.539 1 94.88 319 SER B C 1
ATOM 5908 O O . SER B 1 319 ? 8.188 18.766 15.258 1 94.88 319 SER B O 1
ATOM 5910 N N . VAL B 1 320 ? 7.164 16.812 14.93 1 96.44 320 VAL B N 1
ATOM 5911 C CA . VAL B 1 320 ? 6.375 17.312 13.812 1 96.44 320 VAL B CA 1
ATOM 5912 C C . VAL B 1 320 ? 5.426 18.406 14.305 1 96.44 320 VAL B C 1
ATOM 5914 O O . VAL B 1 320 ? 5.227 19.422 13.625 1 96.44 320 VAL B O 1
ATOM 5917 N N . PHE B 1 321 ? 4.895 18.25 15.516 1 97.25 321 PHE B N 1
ATOM 5918 C CA . PHE B 1 321 ? 3.994 19.266 16.078 1 97.25 321 PHE B CA 1
ATOM 5919 C C . PHE B 1 321 ? 4.688 20.609 16.188 1 97.25 321 PHE B C 1
ATOM 5921 O O . PHE B 1 321 ? 4.129 21.641 15.789 1 97.25 321 PHE B O 1
ATOM 5928 N N . ILE B 1 322 ? 5.84 20.516 16.656 1 96.81 322 ILE B N 1
ATOM 5929 C CA . ILE B 1 322 ? 6.598 21.75 16.875 1 96.81 322 ILE B CA 1
ATOM 5930 C C . ILE B 1 322 ? 6.934 22.391 15.531 1 96.81 322 ILE B C 1
ATOM 5932 O O . ILE B 1 322 ? 6.789 23.609 15.367 1 96.81 322 ILE B O 1
ATOM 5936 N N . LEU B 1 323 ? 7.324 21.625 14.609 1 97.56 323 LEU B N 1
ATOM 5937 C CA . LEU B 1 323 ? 7.629 22.125 13.273 1 97.56 323 LEU B CA 1
ATOM 5938 C C . LEU B 1 323 ? 6.391 22.734 12.633 1 97.56 323 LEU B C 1
ATOM 5940 O O . LEU B 1 323 ? 6.469 23.812 12.023 1 97.56 323 LEU B O 1
ATOM 5944 N N . TRP B 1 324 ? 5.289 22.062 12.805 1 98 324 TRP B N 1
ATOM 5945 C CA . TRP B 1 324 ? 4.055 22.5 12.156 1 98 324 TRP B CA 1
ATOM 5946 C C . TRP B 1 324 ? 3.49 23.75 12.828 1 98 324 TRP B C 1
ATOM 5948 O O . TRP B 1 324 ? 2.857 24.578 12.18 1 98 324 TRP B O 1
ATOM 5958 N N . ASP B 1 325 ? 3.707 23.875 14.195 1 98.06 325 ASP B N 1
ATOM 5959 C CA . ASP B 1 325 ? 3.35 25.125 14.852 1 98.06 325 ASP B CA 1
ATOM 5960 C C . ASP B 1 325 ? 3.957 26.328 14.117 1 98.06 325 ASP B C 1
ATOM 5962 O O . ASP B 1 325 ? 3.268 27.312 13.852 1 98.06 325 ASP B O 1
ATOM 5966 N N . SER B 1 326 ? 5.195 26.156 13.812 1 97.12 326 SER B N 1
ATOM 5967 C CA . SER B 1 326 ? 5.926 27.234 13.133 1 97.12 326 SER B CA 1
ATOM 5968 C C . SER B 1 326 ? 5.504 27.344 11.672 1 97.12 326 SER B C 1
ATOM 5970 O O . SER B 1 326 ? 5.262 28.453 11.18 1 97.12 326 SER B O 1
ATOM 5972 N N . LEU B 1 327 ? 5.367 26.297 11.023 1 96.56 327 LEU B N 1
ATOM 5973 C CA . LEU B 1 327 ? 5.031 26.266 9.602 1 96.56 327 LEU B CA 1
ATOM 5974 C C . LEU B 1 327 ? 3.664 26.891 9.359 1 96.56 327 LEU B C 1
ATOM 5976 O O . LEU B 1 327 ? 3.514 27.734 8.461 1 96.56 327 LEU B O 1
ATOM 5980 N N . LEU B 1 328 ? 2.695 26.562 10.141 1 96.31 328 LEU B N 1
ATOM 5981 C CA . LEU B 1 328 ? 1.323 27.031 9.961 1 96.31 328 LEU B CA 1
ATOM 5982 C C . LEU B 1 328 ? 1.196 28.5 10.32 1 96.31 328 LEU B C 1
ATOM 5984 O O . LEU B 1 328 ? 0.216 29.156 9.953 1 96.31 328 LEU B O 1
ATOM 5988 N N . SER B 1 329 ? 2.172 28.969 11.031 1 95.75 329 SER B N 1
ATOM 5989 C CA . SER B 1 329 ? 2.133 30.359 11.492 1 95.75 329 SER B CA 1
ATOM 5990 C C . SER B 1 329 ? 2.586 31.312 10.391 1 95.75 329 SER B C 1
ATOM 5992 O O . SER B 1 329 ? 2.443 32.531 10.523 1 95.75 329 SER B O 1
ATOM 5994 N N . HIS B 1 330 ? 3.039 30.812 9.312 1 93.56 330 HIS B N 1
ATOM 5995 C CA . HIS B 1 330 ? 3.525 31.672 8.234 1 93.56 330 HIS B CA 1
ATOM 5996 C C . HIS B 1 330 ? 2.523 31.734 7.086 1 93.56 330 HIS B C 1
ATOM 5998 O O . HIS B 1 330 ? 1.839 30.75 6.793 1 93.56 330 HIS B O 1
ATOM 6004 N N . SER B 1 331 ? 2.502 32.875 6.453 1 88.38 331 SER B N 1
ATOM 6005 C CA . SER B 1 331 ? 1.578 33.094 5.344 1 88.38 331 SER B CA 1
ATOM 6006 C C . SER B 1 331 ? 1.989 32.281 4.117 1 88.38 331 SER B C 1
ATOM 6008 O O . SER B 1 331 ? 1.144 31.688 3.451 1 88.38 331 SER B O 1
ATOM 6010 N N . ASN B 1 332 ? 3.287 32.344 3.854 1 89.88 332 ASN B N 1
ATOM 6011 C CA . ASN B 1 332 ? 3.816 31.531 2.766 1 89.88 332 ASN B CA 1
ATOM 6012 C C . ASN B 1 332 ? 4.453 30.25 3.289 1 89.88 332 ASN B C 1
ATOM 6014 O O . ASN B 1 332 ? 5.68 30.156 3.389 1 89.88 332 ASN B O 1
ATOM 6018 N N . LYS B 1 333 ? 3.648 29.281 3.5 1 91.06 333 LYS B N 1
ATOM 6019 C CA . LYS B 1 333 ? 4.059 28.016 4.102 1 91.06 333 LYS B CA 1
ATOM 6020 C C . LYS B 1 333 ? 5.074 27.281 3.223 1 91.06 333 LYS B C 1
ATOM 6022 O O . LYS B 1 333 ? 6.02 26.672 3.73 1 91.06 333 LYS B O 1
ATOM 6027 N N . ASN B 1 334 ? 4.918 27.391 1.963 1 88.19 334 ASN B N 1
ATOM 6028 C CA . ASN B 1 334 ? 5.809 26.688 1.034 1 88.19 334 ASN B CA 1
ATOM 6029 C C . ASN B 1 334 ? 7.227 27.25 1.102 1 88.19 334 ASN B C 1
ATOM 6031 O O . ASN B 1 334 ? 8.195 26.484 1.108 1 88.19 334 ASN B O 1
ATOM 6035 N N . GLU B 1 335 ? 7.277 28.531 1.058 1 91.12 335 GLU B N 1
ATOM 6036 C CA . GLU B 1 335 ? 8.586 29.156 1.162 1 91.12 335 GLU B CA 1
ATOM 6037 C C . GLU B 1 335 ? 9.25 28.828 2.496 1 91.12 335 GLU B C 1
ATOM 6039 O O . GLU B 1 335 ? 10.445 28.516 2.543 1 91.12 335 GLU B O 1
ATOM 6044 N N . TYR B 1 336 ? 8.484 29 3.543 1 94.75 336 TYR B N 1
ATOM 6045 C CA . TYR B 1 336 ? 9.031 28.719 4.871 1 94.75 336 TYR B CA 1
ATOM 6046 C C . TYR B 1 336 ? 9.508 27.281 4.973 1 94.75 336 TYR B C 1
ATOM 6048 O O . TYR B 1 336 ? 10.539 27 5.598 1 94.75 336 TYR B O 1
ATOM 6056 N N . LEU B 1 337 ? 8.773 26.312 4.406 1 94.94 337 LEU B N 1
ATOM 6057 C CA . LEU B 1 337 ? 9.148 24.906 4.395 1 94.94 337 LEU B CA 1
ATOM 6058 C C . LEU B 1 337 ? 10.516 24.719 3.746 1 94.94 337 LEU B C 1
ATOM 6060 O O . LEU B 1 337 ? 11.32 23.922 4.219 1 94.94 337 LEU B O 1
ATOM 6064 N N . LEU B 1 338 ? 10.773 25.438 2.654 1 94.5 338 LEU B N 1
ATOM 6065 C CA . LEU B 1 338 ? 12.07 25.344 1.985 1 94.5 338 LEU B CA 1
ATOM 6066 C C . LEU B 1 338 ? 13.195 25.797 2.904 1 94.5 338 LEU B C 1
ATOM 6068 O O . LEU B 1 338 ? 14.281 25.219 2.9 1 94.5 338 LEU B O 1
ATOM 6072 N N . PHE B 1 339 ? 12.891 26.797 3.648 1 96.19 339 PHE B N 1
ATOM 6073 C CA . PHE B 1 339 ? 13.906 27.281 4.578 1 96.19 339 PHE B CA 1
ATOM 6074 C C . PHE B 1 339 ? 14.102 26.297 5.723 1 96.19 339 PHE B C 1
ATOM 6076 O O . PHE B 1 339 ? 15.211 26.141 6.238 1 96.19 339 PHE B O 1
ATOM 6083 N N . LEU B 1 340 ? 13.039 25.641 6.141 1 96.69 340 LEU B N 1
ATOM 6084 C CA . LEU B 1 340 ? 13.195 24.547 7.105 1 96.69 340 LEU B CA 1
ATOM 6085 C C . LEU B 1 340 ? 14.109 23.469 6.551 1 96.69 340 LEU B C 1
ATOM 6087 O O . LEU B 1 340 ? 15.008 22.984 7.246 1 96.69 340 LEU B O 1
ATOM 6091 N N . CYS B 1 341 ? 13.883 23.078 5.332 1 95.69 341 CYS B N 1
ATOM 6092 C CA . CYS B 1 341 ? 14.711 22.078 4.684 1 95.69 341 CYS B CA 1
ATOM 6093 C C . CYS B 1 341 ? 16.156 22.531 4.582 1 95.69 341 CYS B C 1
ATOM 6095 O O . CYS B 1 341 ? 17.078 21.75 4.832 1 95.69 341 CYS B O 1
ATOM 6097 N N . LEU B 1 342 ? 16.344 23.781 4.195 1 95.75 342 LEU B N 1
ATOM 6098 C CA . LEU B 1 342 ? 17.688 24.344 4.121 1 95.75 342 LEU B CA 1
ATOM 6099 C C . LEU B 1 342 ? 18.375 24.281 5.473 1 95.75 342 LEU B C 1
ATOM 6101 O O . LEU B 1 342 ? 19.578 23.984 5.547 1 95.75 342 LEU B O 1
ATOM 6105 N N . SER B 1 343 ? 17.641 24.578 6.496 1 96.69 343 SER B N 1
ATOM 6106 C CA . SER B 1 343 ? 18.188 24.547 7.852 1 96.69 343 SER B CA 1
ATOM 6107 C C . SER B 1 343 ? 18.625 23.141 8.234 1 96.69 343 SER B C 1
ATOM 6109 O O . SER B 1 343 ? 19.625 22.969 8.938 1 96.69 343 SER B O 1
ATOM 6111 N N . ILE B 1 344 ? 17.891 22.125 7.816 1 95.75 344 ILE B N 1
ATOM 6112 C CA . ILE B 1 344 ? 18.266 20.734 8.055 1 95.75 344 ILE B CA 1
ATOM 6113 C C . ILE B 1 344 ? 19.594 20.438 7.367 1 95.75 344 ILE B C 1
ATOM 6115 O O . ILE B 1 344 ? 20.5 19.844 7.973 1 95.75 344 ILE B O 1
ATOM 6119 N N . ILE B 1 345 ? 19.719 20.891 6.137 1 94.44 345 ILE B N 1
ATOM 6120 C CA . ILE B 1 345 ? 20.938 20.656 5.371 1 94.44 345 ILE B CA 1
ATOM 6121 C C . ILE B 1 345 ? 22.109 21.375 6.047 1 94.44 345 ILE B C 1
ATOM 6123 O O . ILE B 1 345 ? 23.203 20.812 6.16 1 94.44 345 ILE B O 1
ATOM 6127 N N . LYS B 1 346 ? 21.828 22.562 6.488 1 94.38 346 LYS B N 1
ATOM 6128 C CA . LYS B 1 346 ? 22.859 23.344 7.172 1 94.38 346 LYS B CA 1
ATOM 6129 C C . LYS B 1 346 ? 23.328 22.641 8.438 1 94.38 346 LYS B C 1
ATOM 6131 O O . LYS B 1 346 ? 24.531 22.641 8.75 1 94.38 346 LYS B O 1
ATOM 6136 N N . GLU B 1 347 ? 22.406 22.125 9.141 1 94.19 347 GLU B N 1
ATOM 6137 C CA . GLU B 1 347 ? 22.75 21.406 10.367 1 94.19 347 GLU B CA 1
ATOM 6138 C C . GLU B 1 347 ? 23.594 20.172 10.07 1 94.19 347 GLU B C 1
ATOM 6140 O O . GLU B 1 347 ? 24.422 19.766 10.891 1 94.19 347 GLU B O 1
ATOM 6145 N N . LEU B 1 348 ? 23.469 19.594 8.906 1 92.88 348 LEU B N 1
ATOM 6146 C CA . LEU B 1 348 ? 24.188 18.391 8.523 1 92.88 348 LEU B CA 1
ATOM 6147 C C . LEU B 1 348 ? 25.5 18.734 7.832 1 92.88 348 LEU B C 1
ATOM 6149 O O . LEU B 1 348 ? 26.203 17.844 7.328 1 92.88 348 LEU B O 1
ATOM 6153 N N . LYS B 1 349 ? 25.922 19.953 7.793 1 92.75 349 LYS B N 1
ATOM 6154 C CA . LYS B 1 349 ? 27.047 20.469 7.023 1 92.75 349 LYS B CA 1
ATOM 6155 C C . LYS B 1 349 ? 28.312 19.688 7.332 1 92.75 349 LYS B C 1
ATOM 6157 O O . LYS B 1 349 ? 29.016 19.25 6.418 1 92.75 349 LYS B O 1
ATOM 6162 N N . PRO B 1 350 ? 28.656 19.453 8.578 1 91.25 350 PRO B N 1
ATOM 6163 C CA . PRO B 1 350 ? 29.906 18.734 8.844 1 91.25 350 PRO B CA 1
ATOM 6164 C C . PRO B 1 350 ? 29.953 17.344 8.188 1 91.25 350 PRO B C 1
ATOM 6166 O O . PRO B 1 350 ? 30.969 16.953 7.621 1 91.25 350 PRO B O 1
ATOM 6169 N N . SER B 1 351 ? 28.875 16.656 8.242 1 89 351 SER B N 1
ATOM 6170 C CA . SER B 1 351 ? 28.812 15.32 7.672 1 89 351 SER B CA 1
ATOM 6171 C C . SER B 1 351 ? 28.75 15.367 6.148 1 89 351 SER B C 1
ATOM 6173 O O . SER B 1 351 ? 29.312 14.5 5.477 1 89 351 SER B O 1
ATOM 6175 N N . LEU B 1 352 ? 28.078 16.328 5.543 1 90.62 352 LEU B N 1
ATOM 6176 C CA . LEU B 1 352 ? 27.875 16.422 4.102 1 90.62 352 LEU B CA 1
ATOM 6177 C C . LEU B 1 352 ? 29.172 16.781 3.389 1 90.62 352 LEU B C 1
ATOM 6179 O O . LEU B 1 352 ? 29.359 16.453 2.217 1 90.62 352 LEU B O 1
ATOM 6183 N N . LEU B 1 353 ? 30.078 17.438 4.109 1 91.81 353 LEU B N 1
ATOM 6184 C CA . LEU B 1 353 ? 31.328 17.891 3.498 1 91.81 353 LEU B CA 1
ATOM 6185 C C . LEU B 1 353 ? 32.406 16.812 3.605 1 91.81 353 LEU B C 1
ATOM 6187 O O . LEU B 1 353 ? 33.312 16.766 2.785 1 91.81 353 LEU B O 1
ATOM 6191 N N . GLN B 1 354 ? 32.25 15.922 4.535 1 88.44 354 GLN B N 1
ATOM 6192 C CA . GLN B 1 354 ? 33.344 14.969 4.812 1 88.44 354 GLN B CA 1
ATOM 6193 C C . GLN B 1 354 ? 32.969 13.586 4.277 1 88.44 354 GLN B C 1
ATOM 6195 O O . GLN B 1 354 ? 33.875 12.781 3.988 1 88.44 354 GLN B O 1
ATOM 6200 N N . ASP B 1 355 ? 31.828 13.219 4.133 1 83.81 355 ASP B N 1
ATOM 6201 C CA . ASP B 1 355 ? 31.375 11.859 3.85 1 83.81 355 ASP B CA 1
ATOM 6202 C C . ASP B 1 355 ? 31.328 11.594 2.346 1 83.81 355 ASP B C 1
ATOM 6204 O O . ASP B 1 355 ? 31.406 12.531 1.544 1 83.81 355 ASP B O 1
ATOM 6208 N N . ASP B 1 356 ? 31.453 10.383 2.053 1 83.62 356 ASP B N 1
ATOM 6209 C CA . ASP B 1 356 ? 31.281 9.969 0.664 1 83.62 356 ASP B CA 1
ATOM 6210 C C . ASP B 1 356 ? 29.797 9.844 0.31 1 83.62 356 ASP B C 1
ATOM 6212 O O . ASP B 1 356 ? 28.938 10.133 1.135 1 83.62 356 ASP B O 1
ATOM 6216 N N . PHE B 1 357 ? 29.547 9.555 -0.848 1 76.81 357 PHE B N 1
ATOM 6217 C CA . PHE B 1 357 ? 28.188 9.5 -1.391 1 76.81 357 PHE B CA 1
ATOM 6218 C C . PHE B 1 357 ? 27.297 8.625 -0.52 1 76.81 357 PHE B C 1
ATOM 6220 O O . PHE B 1 357 ? 26.203 9.047 -0.127 1 76.81 357 PHE B O 1
ATOM 6227 N N . THR B 1 358 ? 27.766 7.406 -0.235 1 73.88 358 THR B N 1
ATOM 6228 C CA . THR B 1 358 ? 26.969 6.449 0.517 1 73.88 358 THR B CA 1
ATOM 6229 C C . THR B 1 358 ? 26.641 6.988 1.906 1 73.88 358 THR B C 1
ATOM 6231 O O . THR B 1 358 ? 25.5 6.898 2.363 1 73.88 358 THR B O 1
ATOM 6234 N N . ASP B 1 359 ? 27.578 7.578 2.426 1 81.94 359 ASP B N 1
ATOM 6235 C CA . ASP B 1 359 ? 27.422 8.117 3.771 1 81.94 359 ASP B CA 1
ATOM 6236 C C . ASP B 1 359 ? 26.5 9.336 3.77 1 81.94 359 ASP B C 1
ATOM 6238 O O . ASP B 1 359 ? 25.703 9.523 4.695 1 81.94 359 ASP B O 1
ATOM 6242 N N . ILE B 1 360 ? 26.609 10.109 2.744 1 84 360 ILE B N 1
ATOM 6243 C CA . ILE B 1 360 ? 25.781 11.297 2.633 1 84 360 ILE B CA 1
ATOM 6244 C C . ILE B 1 360 ? 24.312 10.891 2.459 1 84 360 ILE B C 1
ATOM 6246 O O . ILE B 1 360 ? 23.438 11.422 3.135 1 84 360 ILE B O 1
ATOM 6250 N N . MET B 1 361 ? 24.125 9.93 1.617 1 75.56 361 MET B N 1
ATOM 6251 C CA . MET B 1 361 ? 22.766 9.477 1.361 1 75.56 361 MET B CA 1
ATOM 6252 C C . MET B 1 361 ? 22.141 8.875 2.621 1 75.56 361 MET B C 1
ATOM 6254 O O . MET B 1 361 ? 20.969 9.125 2.92 1 75.56 361 MET B O 1
ATOM 6258 N N . GLU B 1 362 ? 22.938 8.18 3.328 1 74.5 362 GLU B N 1
ATOM 6259 C CA . GLU B 1 362 ? 22.469 7.609 4.586 1 74.5 362 GLU B CA 1
ATOM 6260 C C . GLU B 1 362 ? 22.188 8.695 5.621 1 74.5 362 GLU B C 1
ATOM 6262 O O . GLU B 1 362 ? 21.234 8.602 6.391 1 74.5 362 GLU B O 1
ATOM 6267 N N . GLY B 1 363 ? 23.078 9.633 5.672 1 78.56 363 GLY B N 1
ATOM 6268 C CA . GLY B 1 363 ? 22.906 10.742 6.594 1 78.56 363 GLY B CA 1
ATOM 6269 C C . GLY B 1 363 ? 21.656 11.555 6.324 1 78.56 363 GLY B C 1
ATOM 6270 O O . GLY B 1 363 ? 20.953 11.945 7.254 1 78.56 363 GLY B O 1
ATOM 6271 N N . LEU B 1 364 ? 21.391 11.773 5.074 1 81.25 364 LEU B N 1
ATOM 6272 C CA . LEU B 1 364 ? 20.219 12.539 4.672 1 81.25 364 LEU B CA 1
ATOM 6273 C C . LEU B 1 364 ? 18.938 11.781 5.004 1 81.25 364 LEU B C 1
ATOM 6275 O O . LEU B 1 364 ? 17.859 12.383 5.121 1 81.25 364 LEU B O 1
ATOM 6279 N N . GLN B 1 365 ? 19.094 10.5 5.234 1 73.62 365 GLN B N 1
ATOM 6280 C CA . GLN B 1 365 ? 17.953 9.672 5.578 1 73.62 365 GLN B CA 1
ATOM 6281 C C . GLN B 1 365 ? 17.734 9.633 7.09 1 73.62 365 GLN B C 1
ATOM 6283 O O . GLN B 1 365 ? 16.672 9.195 7.559 1 73.62 365 GLN B O 1
ATOM 6288 N N . GLN B 1 366 ? 18.656 10.141 7.848 1 79.38 366 GLN B N 1
ATOM 6289 C CA . GLN B 1 366 ? 18.578 10.094 9.305 1 79.38 366 GLN B CA 1
ATOM 6290 C C . GLN B 1 366 ? 18.391 11.484 9.891 1 79.38 366 GLN B C 1
ATOM 6292 O O . GLN B 1 366 ? 18.922 11.789 10.961 1 79.38 366 GLN B O 1
ATOM 6297 N N . VAL B 1 367 ? 17.703 12.273 9.219 1 88.5 367 VAL B N 1
ATOM 6298 C CA . VAL B 1 367 ? 17.547 13.664 9.633 1 88.5 367 VAL B CA 1
ATOM 6299 C C . VAL B 1 367 ? 16.688 13.742 10.891 1 88.5 367 VAL B C 1
ATOM 6301 O O . VAL B 1 367 ? 16.734 14.742 11.617 1 88.5 367 VAL B O 1
ATOM 6304 N N . GLY B 1 368 ? 15.984 12.688 11.273 1 86.94 368 GLY B N 1
ATOM 6305 C CA . GLY B 1 368 ? 15.117 12.648 12.438 1 86.94 368 GLY B CA 1
ATOM 6306 C C . GLY B 1 368 ? 15.867 12.781 13.75 1 86.94 368 GLY B C 1
ATOM 6307 O O . GLY B 1 368 ? 15.273 13.086 14.781 1 86.94 368 GLY B O 1
ATOM 6308 N N . LYS B 1 369 ? 17.125 12.641 13.68 1 87.44 369 LYS B N 1
ATOM 6309 C CA . LYS B 1 369 ? 17.969 12.734 14.875 1 87.44 369 LYS B CA 1
ATOM 6310 C C . LYS B 1 369 ? 18.25 14.195 15.234 1 87.44 369 LYS B C 1
ATOM 6312 O O . LYS B 1 369 ? 18.656 14.492 16.359 1 87.44 369 LYS B O 1
ATOM 6317 N N . ILE B 1 370 ? 18.031 15.094 14.344 1 93.06 370 ILE B N 1
ATOM 6318 C CA . ILE B 1 370 ? 18.281 16.516 14.578 1 93.06 370 ILE B CA 1
ATOM 6319 C C . ILE B 1 370 ? 17.219 17.078 15.516 1 93.06 370 ILE B C 1
ATOM 6321 O O . ILE B 1 370 ? 16.031 16.781 15.367 1 93.06 370 ILE B O 1
ATOM 6325 N N . GLN B 1 371 ? 17.672 17.812 16.484 1 94.38 371 GLN B N 1
ATOM 6326 C CA . GLN B 1 371 ? 16.719 18.484 17.375 1 94.38 371 GLN B CA 1
ATOM 6327 C C . GLN B 1 371 ? 15.93 19.547 16.625 1 94.38 371 GLN B C 1
ATOM 6329 O O . GLN B 1 371 ? 16.516 20.438 15.992 1 94.38 371 GLN B O 1
ATOM 6334 N N . VAL B 1 372 ? 14.703 19.531 16.75 1 95.06 372 VAL B N 1
ATOM 6335 C CA . VAL B 1 372 ? 13.812 20.406 15.992 1 95.06 372 VAL B CA 1
ATOM 6336 C C . VAL B 1 372 ? 14.047 21.859 16.391 1 95.06 372 VAL B C 1
ATOM 6338 O O . VAL B 1 372 ? 13.953 22.75 15.562 1 95.06 372 VAL B O 1
ATOM 6341 N N . GLU B 1 373 ? 14.336 22.047 17.703 1 94.06 373 GLU B N 1
ATOM 6342 C CA . GLU B 1 373 ? 14.602 23.406 18.188 1 94.06 373 GLU B CA 1
ATOM 6343 C C . GLU B 1 373 ? 15.773 24.031 17.453 1 94.06 373 GLU B C 1
ATOM 6345 O O . GLU B 1 373 ? 15.758 25.234 17.172 1 94.06 373 GLU B O 1
ATOM 6350 N N . ARG B 1 374 ? 16.703 23.203 17.219 1 95.5 374 ARG B N 1
ATOM 6351 C CA . ARG B 1 374 ? 17.875 23.688 16.484 1 95.5 374 ARG B CA 1
ATOM 6352 C C . ARG B 1 374 ? 17.516 24.062 15.047 1 95.5 374 ARG B C 1
ATOM 6354 O O . ARG B 1 374 ? 18.016 25.062 14.523 1 95.5 374 ARG B O 1
ATOM 6361 N N . ILE B 1 375 ? 16.703 23.312 14.414 1 96.81 375 ILE B N 1
ATOM 6362 C CA . ILE B 1 375 ? 16.25 23.594 13.055 1 96.81 375 ILE B CA 1
ATOM 6363 C C . ILE B 1 375 ? 15.516 24.938 13.016 1 96.81 375 ILE B C 1
ATOM 6365 O O . ILE B 1 375 ? 15.773 25.766 12.148 1 96.81 375 ILE B O 1
ATOM 6369 N N . LEU B 1 376 ? 14.664 25.156 13.992 1 96.38 376 LEU B N 1
ATOM 6370 C CA . LEU B 1 376 ? 13.875 26.375 14.047 1 96.38 376 LEU B CA 1
ATOM 6371 C C . LEU B 1 376 ? 14.766 27.578 14.312 1 96.38 376 LEU B C 1
ATOM 6373 O O . LEU B 1 376 ? 14.523 28.672 13.773 1 96.38 376 LEU B O 1
ATOM 6377 N N . GLN B 1 377 ? 15.719 27.328 15.141 1 95.5 377 GLN B N 1
ATOM 6378 C CA . GLN B 1 377 ? 16.672 28.406 15.422 1 95.5 377 GLN B CA 1
ATOM 6379 C C . GLN B 1 377 ? 17.422 28.828 14.164 1 95.5 377 GLN B C 1
ATOM 6381 O O . GLN B 1 377 ? 17.531 30.016 13.859 1 95.5 377 GLN B O 1
ATOM 6386 N N . ILE B 1 378 ? 17.938 27.891 13.461 1 95.75 378 ILE B N 1
ATOM 6387 C CA . ILE B 1 378 ? 18.656 28.172 12.227 1 95.75 378 ILE B CA 1
ATOM 6388 C C . ILE B 1 378 ? 17.734 28.828 11.211 1 95.75 378 ILE B C 1
ATOM 6390 O O . ILE B 1 378 ? 18.125 29.781 10.539 1 95.75 378 ILE B O 1
ATOM 6394 N N . THR B 1 379 ? 16.531 28.359 11.109 1 96.44 379 THR B N 1
ATOM 6395 C CA . THR B 1 379 ? 15.57 28.891 10.156 1 96.44 379 THR B CA 1
ATOM 6396 C C . THR B 1 379 ? 15.266 30.359 10.453 1 96.44 379 THR B C 1
ATOM 6398 O O . THR B 1 379 ? 15.172 31.172 9.539 1 96.44 379 THR B O 1
ATOM 6401 N N . SER B 1 380 ? 15.07 30.625 11.766 1 93.56 380 SER B N 1
ATOM 6402 C CA . SER B 1 380 ? 14.773 32 12.164 1 93.56 380 SER B CA 1
ATOM 6403 C C . SER B 1 380 ? 15.898 32.938 11.758 1 93.56 380 SER B C 1
ATOM 6405 O O . SER B 1 380 ? 15.648 34.094 11.414 1 93.56 380 SER B O 1
ATOM 6407 N N . GLN B 1 381 ? 17.062 32.469 11.734 1 92.81 381 GLN B N 1
ATOM 6408 C CA . GLN B 1 381 ? 18.234 33.281 11.391 1 92.81 381 GLN B CA 1
ATOM 6409 C C . GLN B 1 381 ? 18.312 33.531 9.883 1 92.81 381 GLN B C 1
ATOM 6411 O O . GLN B 1 381 ? 18.641 34.625 9.445 1 92.81 381 GLN B O 1
ATOM 6416 N N . ILE B 1 382 ? 17.922 32.594 9.148 1 92.56 382 ILE B N 1
ATOM 6417 C CA . ILE B 1 382 ? 18.125 32.688 7.711 1 92.56 382 ILE B CA 1
ATOM 6418 C C . ILE B 1 382 ? 16.875 33.25 7.043 1 92.56 382 ILE B C 1
ATOM 6420 O O . ILE B 1 382 ? 16.953 33.906 6.004 1 92.56 382 ILE B O 1
ATOM 6424 N N . TYR B 1 383 ? 15.727 32.969 7.539 1 89.69 383 TYR B N 1
ATOM 6425 C CA . TYR B 1 383 ? 14.469 33.406 6.938 1 89.69 383 TYR B CA 1
ATOM 6426 C C . TYR B 1 383 ? 14.266 34.906 7.105 1 89.69 383 TYR B C 1
ATOM 6428 O O . TYR B 1 383 ? 13.719 35.562 6.223 1 89.69 383 TYR B O 1
ATOM 6436 N N . GLN B 1 384 ? 14.547 35.531 8.25 1 74.38 384 GLN B N 1
ATOM 6437 C CA . GLN B 1 384 ? 14.43 36.938 8.508 1 74.38 384 GLN B CA 1
ATOM 6438 C C . GLN B 1 384 ? 15.297 37.75 7.543 1 74.38 384 GLN B C 1
ATOM 6440 O O . GLN B 1 384 ? 14.953 38.875 7.191 1 74.38 384 GLN B O 1
ATOM 6445 N N . HIS B 1 385 ? 16.328 37.125 7.133 1 55.75 385 HIS B N 1
ATOM 6446 C CA . HIS B 1 385 ? 17.281 37.812 6.266 1 55.75 385 HIS B CA 1
ATOM 6447 C C . HIS B 1 385 ? 16.875 37.688 4.801 1 55.75 385 HIS B C 1
ATOM 6449 O O . HIS B 1 385 ? 17.5 38.312 3.928 1 55.75 385 HIS B O 1
ATOM 6455 N N . ASN B 1 386 ? 15.828 37 4.566 1 49.88 386 ASN B N 1
ATOM 6456 C CA . ASN B 1 386 ? 15.383 36.938 3.18 1 49.88 386 ASN B CA 1
ATOM 6457 C C . ASN B 1 386 ? 14.242 37.906 2.895 1 49.88 386 ASN B C 1
ATOM 6459 O O . ASN B 1 386 ? 13.344 38.062 3.725 1 49.88 386 ASN B O 1
#

pLDDT: mean 84.31, std 17.15, range [31.25, 98.25]

Organism: Paramecium tetraurelia (NCBI:txid5888)

Secondary structure (DSSP, 8-state):
--PPPP-HHHHHHHHHS---HHHHHHHHHHHHHHTSSB--HHHHHHHHTT---SSSTTHHHHHHHHHTTSS-SBGGGHHHHHHHHHHHHHHHHHHHTS-HHHHHHHHHHHHHHHHTTT--SS--HHHHHHHHHHHHHHHHHHHHHHHHHHHTTTTTTSHHHHSB-SS---S------HHHHHHHHTT----BHHHHHHHHHHHHHHH-TTT---TTHHHHHHHHHHHHHT---HHHHHSHHHHHHHHHHHHHHHHHHHHHHHHSS-TTHHHHHHHHHHHHHHHH-HHHHHHHHHTT--GGGTTHHHHHTTTTTTS-HHHHHHHHHHHHTSS-HHHHHHHHHHHHHHHTHHHHHHS-HHHHHHHHTTGGGS-HHHHHHHHHHHHTT-/--PPPP-HHHHHHHHHS---HHHHHHHHHHHHHHTSSB--HHHHHHHHTT---SSSTTHHHHHHHHHTTSS-SBGGGHHHHHHHHHHHHHHHHHHHTS-HHHHHHHHHHHHHHHHTSS-SSS--HHHHHHHHHHHHHHHHHHHHHHHHHHHTTTTTTSHHHHSB-SS---S------HHHHHHHHTT----BHHHHHHHHHHHHHHH-TTT---TTHHHHHHHHHHHHHT---HHHHHSHHHHHHHHHHHHHHHHHHHHHHHHSS-TTHHHHHHHHHHHHHHHH-HHHHHHHHHTT--GGGTTHHHHHTTTTTTS-HHHHHHHHHHHHTSS-HHHHHHHHHHHHHHHTHHHHHHS-HHHHHHHHTTGGGS-HHHHHHHHHHHHTT-

Solvent-accessible surface area (backbone atoms only — not comparable to full-atom values): 42561 Å² total; per-residue (Å²): 125,69,67,63,67,79,60,58,76,51,52,51,46,64,72,70,48,96,63,58,67,72,59,43,52,52,50,49,52,52,49,59,48,64,68,36,63,63,36,56,61,68,60,50,22,61,53,24,46,76,37,63,66,75,87,46,61,33,53,52,34,52,52,50,35,41,59,68,58,71,38,64,51,44,32,53,48,42,63,59,50,52,53,51,45,39,51,52,43,51,48,48,48,52,64,70,55,47,46,61,64,61,48,47,54,59,46,47,67,61,51,58,71,68,60,76,76,77,83,82,86,70,92,49,71,58,59,61,48,48,50,50,49,50,51,48,51,51,53,50,40,53,51,44,40,58,43,40,65,48,25,69,53,46,62,52,90,39,68,62,38,73,27,75,44,87,71,77,87,85,72,77,77,88,65,90,35,71,70,55,50,52,27,56,77,66,71,54,80,75,59,26,39,25,54,54,49,28,51,44,51,45,51,50,15,69,77,33,69,90,59,36,76,55,93,59,52,60,54,55,41,44,59,48,41,52,44,34,59,54,28,74,49,68,68,47,56,72,32,26,67,39,51,35,39,53,50,42,52,49,52,40,62,76,39,35,51,37,56,44,18,66,73,38,85,52,54,57,44,38,51,42,52,44,49,49,41,50,51,49,35,44,73,76,38,44,69,56,42,52,46,31,55,73,61,65,53,51,55,72,78,67,42,51,62,40,63,73,36,72,40,39,86,53,34,56,68,70,53,36,50,46,52,44,29,30,43,52,36,42,91,56,40,68,61,51,49,42,41,44,53,48,23,49,52,57,71,42,41,74,54,56,70,70,45,53,63,71,52,33,57,52,49,68,70,51,56,45,75,56,58,58,68,58,32,52,52,48,24,58,61,54,53,73,74,99,125,69,67,62,68,77,61,57,76,51,53,51,45,65,72,69,48,94,63,59,69,71,59,44,54,54,49,50,52,52,49,59,48,65,67,36,63,63,35,56,61,68,61,50,21,60,53,25,47,75,37,63,68,76,87,47,60,32,53,51,36,53,50,49,35,42,59,67,58,72,39,65,51,44,32,53,47,42,64,61,50,52,53,50,44,41,52,54,43,51,49,49,47,52,65,69,54,47,46,59,64,60,48,47,52,60,47,48,68,61,53,58,73,68,55,69,73,85,64,82,87,76,92,50,72,58,60,62,48,49,49,51,50,49,52,49,50,51,52,48,41,50,51,44,41,58,42,39,65,48,24,69,52,44,62,53,91,38,66,63,38,72,28,75,46,87,72,78,86,85,71,77,77,87,64,89,35,71,68,55,49,53,26,56,75,67,71,54,81,75,59,26,40,24,55,53,51,28,51,45,53,45,53,50,16,70,76,34,68,88,60,35,78,55,93,58,53,60,54,55,40,44,59,48,41,52,44,34,59,55,28,75,49,67,69,47,56,72,32,26,67,40,50,33,41,52,48,42,51,48,53,41,63,75,40,36,50,37,54,45,18,67,73,37,86,54,54,55,44,37,52,42,54,43,49,50,41,48,51,50,35,43,74,77,36,46,69,57,42,51,48,30,54,74,62,67,55,53,57,73,77,67,41,50,61,40,63,72,34,72,39,39,86,52,35,54,69,70,53,36,50,47,53,46,30,30,42,52,36,42,90,58,40,69,63,52,50,43,42,44,53,47,22,50,51,58,72,43,41,75,54,58,71,69,44,52,65,71,52,33,57,51,50,68,70,50,55,45,75,56,58,58,69,58,32,52,53,47,23,58,60,55,54,73,74,99

Nearest PDB structures (foldseek):
  2qfz-assembly2_B  TM=8.419E-01  e=3.659E-13  Homo sapiens
  1fkm-assembly1_A  TM=8.382E-01  e=1.941E-12  Saccharomyces cerevisiae
  2g77-assembly1_A  TM=8.079E-01  e=1.129E-12  Saccharomyces cerevisiae
  6d0s-assembly1_A  TM=8.174E-01  e=6.405E-10  Homo sapiens
  5tub-assembly2_B  TM=8.176E-01  e=5.892E-10  Squalomorphii

Foldseek 3Di:
DQDFDDPVLQVVLLVPDDDDDVLSVLSVQLCVQLVDQFHDLLSLLVSLLQPRDPSGAASLLVSLCVLLPQAHRGRSCRVVSLVVLLVVVVVLLCVQAVQPVVVVVVVVVVPVVPPVPDDPPDPDPVVVVVVVSVVSVVVLLVLLQVLLVQLCCACVVDVQQVDADPQDDPGDHDRDYPVVVVCVVVVNPGHGNSNLLSSLLSSVLVVPVLLRDDPLLSLLLVLSLVSQCRHPDPSSVNSSSSSSNVSSVSVCVLLVLLRSCVPDPVCPRLVVLQVVLLVVCCVPPVLLSVLCVVLVNGSVLQCSCCQNNVCSVQADSVLSSSSVSSLSSDPNSNVLSSLLVSLLSVVCVVQSNPDHPVSNSVVSSNSHVDRSVSSSVSSVVVVVVD/DQDFDDPVLQVVLLVPDDDDDVLSVLSVQLCVQLVDQFHDLLSLLVSLLQPRDPSGAPSLLVSLCDLLPQAHRGRSCRVVSLVVLLVVVVVLLCVQQVQVVVVCVVVVVVPVVPPVPVPDDDPDPVVVVVVVSVVSVVVLLVLLQVLLVQLCCACVVDVQQVDADPQDDPGDHDRDYPVVVVCVVVVNDGHGNSNLLSSLLSSVLVVPVLLRDDPLLSLLLVLSLVSQCRHPDPSSVNSSSSSSNVSSVSVCVLLVLLRSCVPDPVCPRLVVLQVVLLVVCCVPPVLLSVLCVVLVNGSVLQCSSCQNNVCSVQADSVLSSSSVSSLSSDPNSNVLSSLLVSLLSVVCVVQSNPDHPVSNSVVSSNSHVDRSVSSSVSSVVVVVVD

Sequence (772 aa):
MESLFSLEYLIQQLNTKPIAGNTRSSIEKFLEILDKPKINLNELKKLSNQGVPDDIKGLRSLVWKLLLGYLPADRTKWNSTIKTNIEIYEQFCNDLIKSKLQKQMTESNEYEDQELQQSKKQDHPLSKSLQSIWKSFFDDQVIWEEVEKDTVRTRAELSFFVSPTQIPNKYPVYFRTQCRRERRLAKDYEHRHYDVLTRILFIYAKLNPAIRYVQGMNELLAPLYYVFYSDTNELFLQSVESDAFFCFTILMSDAKDSFLRALDDSQDGIKSKMNNLNTLLRIHEIEIWDNLQKQGIHPQFYSLRWIMLYLTQEFELHSVFILWDSLLSHSNKNEYLLFLCLSIIKELKPSLLQDDFTDIMEGLQQVGKIQVERILQITSQIYQHNMESLFSLEYLIQQLNTKPIAGNTRSSIEKFLEILDKPKINLNELKKLSNQGVPDDIKGLRSLVWKLLLGYLPADRTKWNSTIKTNIEIYEQFCNDLIKSKLQKQMTESNEYEDQELQQSKKQDHPLSKSLQSIWKSFFDDQVIWEEVEKDTVRTRAELSFFVSPTQIPNKYPVYFRTQCRRERRLAKDYEHRHYDVLTRILFIYAKLNPAIRYVQGMNELLAPLYYVFYSDTNELFLQSVESDAFFCFTILMSDAKDSFLRALDDSQDGIKSKMNNLNTLLRIHEIEIWDNLQKQGIHPQFYSLRWIMLYLTQEFELHSVFILWDSLLSHSNKNEYLLFLCLSIIKELKPSLLQDDFTDIMEGLQQVGKIQVERILQITSQIYQHN